Protein AF-0000000076983310 (afdb_homodimer)

pLDDT: mean 94.36, std 7.85, range [44.78, 98.94]

InterPro domains:
  IPR011697 Peptidase C26 [PF07722] (15-214)
  IPR015527 Peptidase C26, gamma-glutamyl hydrolase [PS51275] (1-288)
  IPR015527 Peptidase C26, gamma-glutamyl hydrolase [PTHR11315] (16-287)
  IPR029062 Class I glutamine amidotransferase-like [G3DSA:3.40.50.880] (5-288)
  IPR029062 Class I glutamine amidotransferase-like [SSF52317] (19-285)

Foldseek 3Di:
DWDADDPLVCVVPVQFGTWDFCLVCVLQVLLPDFDFDDDWPDDLVSLVQVLLAFLEEEAEDDDDDLPDCPDRSNVSVLSSVVVQVVCVVVVFAYAYEYEAVGLQSVLCVLLVNDRLKDFADQALAFDQWAFDPCLCVDLLNVPPPDPVLNVCSRPPRLFHAHHTIFAAPVSCVVSVVVQFKAQTTWDAGPVGGIGRAWIATDRHNYIYGNTDLSCQPFFDQPVRPHNHPDPSSVVSSNSNSNSRSVSSVSHDRRNPDPVLVVLRTCVVFDKDQDDSVRDRGRIMTGDHPPDDSD/DWDADDPLVCVVPVQFGTWDFCLVCVLQVLLPDFDFDDDWPDDLVSLVQVLLAFLEEEAEDDDDDLPDCPDRSNVSVLSSVVVQVVCVVVVFAYAYEYEAVGLQSVLCVLLVNDRLKDFADQALAFDQWAFDPCLCVDLLNVPPPDPVLVVCSRPPRLFHAHHTIFAAPVSCVVSVVVQFKAQTTWDAGPVGGIGRAWIATDRHNYIYGNTDLSCQPFFDQDVRPHRHPDPSSVVSSNSNSNSRSVSSVSHDRRNPDPVLVVLRTCVVFDKDADDSVRDRGRIMTGDHPPDDSD

Structure (mmCIF, N/CA/C/O backbone):
data_AF-0000000076983310-model_v1
#
loop_
_entity.id
_entity.type
_entity.pdbx_description
1 polymer 'folate gamma-glutamyl hydrolase'
#
loop_
_atom_site.group_PDB
_atom_site.id
_atom_site.type_symbol
_atom_site.label_atom_id
_atom_site.label_alt_id
_atom_site.label_comp_id
_atom_site.label_asym_id
_atom_site.label_entity_id
_atom_site.label_seq_id
_atom_site.pdbx_PDB_ins_code
_atom_site.Cartn_x
_atom_site.Cartn_y
_atom_site.Cartn_z
_atom_site.occupancy
_atom_site.B_iso_or_equiv
_atom_site.auth_seq_id
_atom_site.auth_comp_id
_atom_site.auth_asym_id
_atom_site.auth_atom_id
_atom_site.pdbx_PDB_model_num
ATOM 1 N N . MET A 1 1 ? -5.684 16.141 0.654 1 96.88 1 MET A N 1
ATOM 2 C CA . MET A 1 1 ? -5.879 17.469 0.082 1 96.88 1 MET A CA 1
ATOM 3 C C . MET A 1 1 ? -4.719 17.844 -0.839 1 96.88 1 MET A C 1
ATOM 5 O O . MET A 1 1 ? -3.564 17.516 -0.551 1 96.88 1 MET A O 1
ATOM 9 N N . SER A 1 2 ? -5 18.578 -1.937 1 95.81 2 SER A N 1
ATOM 10 C CA . SER A 1 2 ? -3.934 19.016 -2.832 1 95.81 2 SER A CA 1
ATOM 11 C C . SER A 1 2 ? -3.236 20.25 -2.289 1 95.81 2 SER A C 1
ATOM 13 O O . SER A 1 2 ? -3.746 20.922 -1.382 1 95.81 2 SER A O 1
ATOM 15 N N . VAL A 1 3 ? -2.066 20.5 -2.777 1 94.81 3 VAL A N 1
ATOM 16 C CA . VAL A 1 3 ? -1.241 21.656 -2.449 1 94.81 3 VAL A CA 1
ATOM 17 C C . VAL A 1 3 ? -0.845 22.391 -3.73 1 94.81 3 VAL A C 1
ATOM 19 O O . VAL A 1 3 ? -0.783 21.781 -4.805 1 94.81 3 VAL A O 1
ATOM 22 N N . GLU A 1 4 ? -0.592 23.641 -3.592 1 93.94 4 GLU A N 1
ATOM 23 C CA . GLU A 1 4 ? -0.168 24.406 -4.762 1 93.94 4 GLU A CA 1
ATOM 24 C C . GLU A 1 4 ? 1.089 23.812 -5.387 1 93.94 4 GLU A C 1
ATOM 26 O O . GLU A 1 4 ? 2.01 23.406 -4.672 1 93.94 4 GLU A O 1
ATOM 31 N N . ALA A 1 5 ? 1.072 23.75 -6.738 1 91.06 5 ALA A N 1
ATOM 32 C CA . ALA A 1 5 ? 2.199 23.156 -7.449 1 91.06 5 ALA A CA 1
ATOM 33 C C . ALA A 1 5 ? 3.443 24.031 -7.34 1 91.06 5 ALA A C 1
ATOM 35 O O . ALA A 1 5 ? 3.373 25.25 -7.523 1 91.06 5 ALA A O 1
ATOM 36 N N . PRO A 1 6 ? 4.531 23.406 -6.969 1 89 6 PRO A N 1
ATOM 37 C CA . PRO A 1 6 ? 5.773 24.172 -6.953 1 89 6 PRO A CA 1
ATOM 38 C C . PRO A 1 6 ? 6.273 24.516 -8.352 1 89 6 PRO A C 1
ATOM 40 O O . PRO A 1 6 ? 5.797 23.953 -9.344 1 89 6 PRO A O 1
ATOM 43 N N . GLU A 1 7 ? 7.254 25.359 -8.391 1 85.31 7 GLU A N 1
ATOM 44 C CA . GLU A 1 7 ? 7.773 25.859 -9.656 1 85.31 7 GLU A CA 1
ATOM 45 C C . GLU A 1 7 ? 8.344 24.734 -10.508 1 85.31 7 GLU A C 1
ATOM 47 O O . GLU A 1 7 ? 8.188 24.719 -11.727 1 85.31 7 GLU A O 1
ATOM 52 N N . GLY A 1 8 ? 9.008 23.812 -9.875 1 83 8 GLY A N 1
ATOM 53 C CA . GLY A 1 8 ? 9.586 22.688 -10.602 1 83 8 GLY A CA 1
ATOM 54 C C . GLY A 1 8 ? 8.562 21.859 -11.352 1 83 8 GLY A C 1
ATOM 55 O O . GLY A 1 8 ? 8.789 21.469 -12.492 1 83 8 GLY A O 1
ATOM 56 N N . LEU A 1 9 ? 7.465 21.609 -10.711 1 87 9 LEU A N 1
ATOM 57 C CA . LEU A 1 9 ? 6.398 20.859 -11.344 1 87 9 LEU A CA 1
ATOM 58 C C . LEU A 1 9 ? 5.738 21.656 -12.453 1 87 9 LEU A C 1
ATOM 60 O O . LEU A 1 9 ? 5.387 21.125 -13.508 1 87 9 LEU A O 1
ATOM 64 N N . LYS A 1 10 ? 5.625 23 -12.273 1 88.88 10 LYS A N 1
ATOM 65 C CA . LYS A 1 10 ? 4.992 23.859 -13.266 1 88.88 10 LYS A CA 1
ATOM 66 C C . LYS A 1 10 ? 5.848 23.984 -14.523 1 88.88 10 LYS A C 1
ATOM 68 O O . LYS A 1 10 ? 5.324 24.188 -15.625 1 88.88 10 LYS A O 1
ATOM 73 N N . LYS A 1 11 ? 7.098 23.891 -14.336 1 87.56 11 LYS A N 1
ATOM 74 C CA . LYS A 1 11 ? 7.996 23.906 -15.492 1 87.56 11 LYS A CA 1
ATOM 75 C C . LYS A 1 11 ? 7.762 22.688 -16.375 1 87.56 11 LYS A C 1
ATOM 77 O O . LYS A 1 11 ? 7.867 22.781 -17.609 1 87.56 11 LYS A O 1
ATOM 82 N N . GLN A 1 12 ? 7.445 21.531 -15.742 1 85.12 12 GLN A N 1
ATOM 83 C CA . GLN A 1 12 ? 7.23 20.297 -16.484 1 85.12 12 GLN A CA 1
ATOM 84 C C . GLN A 1 12 ? 5.781 20.172 -16.953 1 85.12 12 GLN A C 1
ATOM 86 O O . GLN A 1 12 ? 5.52 19.656 -18.031 1 85.12 12 GLN A O 1
ATOM 91 N N . PHE A 1 13 ? 4.91 20.625 -16.062 1 89.25 13 PHE A N 1
ATOM 92 C CA . PHE A 1 13 ? 3.48 20.562 -16.328 1 89.25 13 PHE A CA 1
ATOM 93 C C . PHE A 1 13 ? 2.842 21.938 -16.203 1 89.25 13 PHE A C 1
ATOM 95 O O . PHE A 1 13 ? 2.223 22.25 -15.18 1 89.25 13 PHE A O 1
ATOM 102 N N . ARG A 1 14 ? 2.705 22.781 -17.234 1 88.25 14 ARG A N 1
ATOM 103 C CA . ARG A 1 14 ? 2.348 24.188 -17.219 1 88.25 14 ARG A CA 1
ATOM 104 C C . ARG A 1 14 ? 0.894 24.391 -16.797 1 88.25 14 ARG A C 1
ATOM 106 O O . ARG A 1 14 ? 0.54 25.422 -16.219 1 88.25 14 ARG A O 1
ATOM 113 N N . TRP A 1 15 ? 0.161 23.359 -16.969 1 88.81 15 TRP A N 1
ATOM 114 C CA . TRP A 1 15 ? -1.271 23.484 -16.719 1 88.81 15 TRP A CA 1
ATOM 115 C C . TRP A 1 15 ? -1.605 23.188 -15.266 1 88.81 15 TRP A C 1
ATOM 117 O O . TRP A 1 15 ? -2.715 23.469 -14.805 1 88.81 15 TRP A O 1
ATOM 127 N N . ALA A 1 16 ? -0.653 22.609 -14.578 1 90.56 16 ALA A N 1
ATOM 128 C CA . ALA A 1 16 ? -0.931 22.125 -13.234 1 90.56 16 ALA A CA 1
ATOM 129 C C . ALA A 1 16 ? -0.987 23.266 -12.234 1 90.56 16 ALA A C 1
ATOM 131 O O . ALA A 1 16 ? -0.067 24.094 -12.164 1 90.56 16 ALA A O 1
ATOM 132 N N . GLU A 1 17 ? -1.983 23.359 -11.453 1 93.25 17 GLU A N 1
ATOM 133 C CA . GLU A 1 17 ? -2.119 24.391 -10.422 1 93.25 17 GLU A CA 1
ATOM 134 C C . GLU A 1 17 ? -1.864 23.812 -9.031 1 93.25 17 GLU A C 1
ATOM 136 O O . GLU A 1 17 ? -1.309 24.5 -8.164 1 93.25 17 GLU A O 1
ATOM 141 N N . SER A 1 18 ? -2.316 22.641 -8.82 1 95.44 18 SER A N 1
ATOM 142 C CA . SER A 1 18 ? -2.066 21.938 -7.566 1 95.44 18 SER A CA 1
ATOM 143 C C . SER A 1 18 ? -1.732 20.469 -7.809 1 95.44 18 SER A C 1
ATOM 145 O O . SER A 1 18 ? -1.785 20 -8.945 1 95.44 18 SER A O 1
ATOM 147 N N . TYR A 1 19 ? -1.227 19.812 -6.777 1 95.38 19 TYR A N 1
ATOM 148 C CA . TYR A 1 19 ? -0.774 18.438 -6.949 1 95.38 19 TYR A CA 1
ATOM 149 C C . TYR A 1 19 ? -0.896 17.656 -5.645 1 95.38 19 TYR A C 1
ATOM 151 O O . TYR A 1 19 ? -1.061 18.25 -4.574 1 95.38 19 TYR A O 1
ATOM 159 N N . ILE A 1 20 ? -0.943 16.375 -5.773 1 96.69 20 ILE A N 1
ATOM 160 C CA . ILE A 1 20 ? -0.796 15.43 -4.672 1 96.69 20 ILE A CA 1
ATOM 161 C C . ILE A 1 20 ? 0.242 14.375 -5.039 1 96.69 20 ILE A C 1
ATOM 163 O O . ILE A 1 20 ? 0.089 13.664 -6.039 1 96.69 20 ILE A O 1
ATOM 167 N N . PRO A 1 21 ? 1.375 14.297 -4.25 1 95.31 21 PRO A N 1
ATOM 168 C CA . PRO A 1 21 ? 2.25 13.148 -4.488 1 95.31 21 PRO A CA 1
ATOM 169 C C . PRO A 1 21 ? 1.521 11.812 -4.348 1 95.31 21 PRO A C 1
ATOM 171 O O . PRO A 1 21 ? 0.728 11.633 -3.418 1 95.31 21 PRO A O 1
ATOM 174 N N . SER A 1 22 ? 1.795 10.852 -5.281 1 95.88 22 SER A N 1
ATOM 175 C CA . SER A 1 22 ? 1.112 9.562 -5.281 1 95.88 22 SER A CA 1
ATOM 176 C C . SER A 1 22 ? 1.394 8.789 -3.994 1 95.88 22 SER A C 1
ATOM 178 O O . SER A 1 22 ? 0.604 7.93 -3.596 1 95.88 22 SER A O 1
ATOM 180 N N . SER A 1 23 ? 2.508 9.062 -3.334 1 97.12 23 SER A N 1
ATOM 181 C CA . SER A 1 23 ? 2.875 8.375 -2.105 1 97.12 23 SER A CA 1
ATOM 182 C C . SER A 1 23 ? 1.812 8.555 -1.026 1 97.12 23 SER A C 1
ATOM 184 O O . SER A 1 23 ? 1.56 7.645 -0.236 1 97.12 23 SER A O 1
ATOM 186 N N . TYR A 1 24 ? 1.128 9.734 -1 1 98.5 24 TYR A N 1
ATOM 187 C CA . TYR A 1 24 ? 0.081 9.961 -0.009 1 98.5 24 TYR A CA 1
ATOM 188 C C . TYR A 1 24 ? -1.146 9.109 -0.309 1 98.5 24 TYR A C 1
ATOM 190 O O . TYR A 1 24 ? -1.809 8.617 0.608 1 98.5 24 TYR A O 1
ATOM 198 N N . ILE A 1 25 ? -1.461 9 -1.621 1 98.25 25 ILE A N 1
ATOM 199 C CA . ILE A 1 25 ? -2.584 8.164 -2.027 1 98.25 25 ILE A CA 1
ATOM 200 C C . ILE A 1 25 ? -2.311 6.711 -1.647 1 98.25 25 ILE A C 1
ATOM 202 O O . ILE A 1 25 ? -3.141 6.062 -1.005 1 98.25 25 ILE A O 1
ATOM 206 N N . LYS A 1 26 ? -1.151 6.238 -2.012 1 98.19 26 LYS A N 1
ATOM 207 C CA . LYS A 1 26 ? -0.769 4.852 -1.767 1 98.19 26 LYS A CA 1
ATOM 208 C C . LYS A 1 26 ? -0.662 4.566 -0.271 1 98.19 26 LYS A C 1
ATOM 210 O O . LYS A 1 26 ? -0.961 3.457 0.179 1 98.19 26 LYS A O 1
ATOM 215 N N . PHE A 1 27 ? -0.245 5.574 0.515 1 98.81 27 PHE A N 1
ATOM 216 C CA . PHE A 1 27 ? -0.163 5.488 1.968 1 98.81 27 PHE A CA 1
ATOM 217 C C . PHE A 1 27 ? -1.527 5.172 2.568 1 98.81 27 PHE A C 1
ATOM 219 O O . PHE A 1 27 ? -1.648 4.277 3.41 1 98.81 27 PHE A O 1
ATOM 226 N N . LEU A 1 28 ? -2.521 5.801 2.09 1 98.88 28 LEU A N 1
ATOM 227 C CA . LEU A 1 28 ? -3.873 5.578 2.59 1 98.88 28 LEU A CA 1
ATOM 228 C C . LEU A 1 28 ? -4.445 4.273 2.051 1 98.88 28 LEU A C 1
ATOM 230 O O . LEU A 1 28 ? -5.066 3.508 2.793 1 98.88 28 LEU A O 1
ATOM 234 N N . GLU A 1 29 ? -4.152 3.955 0.8 1 98.56 29 GLU A N 1
ATOM 235 C CA . GLU A 1 29 ? -4.711 2.762 0.17 1 98.56 29 GLU A CA 1
ATOM 236 C C . GLU A 1 29 ? -4.141 1.491 0.794 1 98.56 29 GLU A C 1
ATOM 238 O O . GLU A 1 29 ? -4.844 0.487 0.921 1 98.56 29 GLU A O 1
ATOM 243 N N . MET A 1 30 ? -2.898 1.563 1.18 1 98.75 30 MET A N 1
ATOM 244 C CA . MET A 1 30 ? -2.291 0.35 1.718 1 98.75 30 MET A CA 1
ATOM 245 C C . MET A 1 30 ? -2.951 -0.054 3.031 1 98.75 30 MET A C 1
ATOM 247 O O . MET A 1 30 ? -2.818 -1.196 3.473 1 98.75 30 MET A O 1
ATOM 251 N N . ALA A 1 31 ? -3.639 0.918 3.621 1 98.75 31 ALA A N 1
ATOM 252 C CA . ALA A 1 31 ? -4.344 0.647 4.871 1 98.75 31 ALA A CA 1
ATOM 253 C C . ALA A 1 31 ? -5.828 0.397 4.625 1 98.75 31 ALA A C 1
ATOM 255 O O . ALA A 1 31 ? -6.621 0.336 5.566 1 98.75 31 ALA A O 1
ATOM 256 N N . GLY A 1 32 ? -6.242 0.277 3.381 1 98.12 32 GLY A N 1
ATOM 257 C CA . GLY A 1 32 ? -7.586 -0.162 3.039 1 98.12 32 GLY A CA 1
ATOM 258 C C . GLY A 1 32 ? -8.547 0.988 2.811 1 98.12 32 GLY A C 1
ATOM 259 O O . GLY A 1 32 ? -9.766 0.805 2.861 1 98.12 32 GLY A O 1
ATOM 260 N N . ALA A 1 33 ? -8.039 2.184 2.607 1 98.31 33 ALA A N 1
ATOM 261 C CA . ALA A 1 33 ? -8.898 3.326 2.326 1 98.31 33 ALA A CA 1
ATOM 262 C C . ALA A 1 33 ? -9.07 3.527 0.824 1 98.31 33 ALA A C 1
ATOM 264 O O . ALA A 1 33 ? -8.211 3.139 0.036 1 98.31 33 ALA A O 1
ATOM 265 N N . ARG A 1 34 ? -10.195 4.023 0.435 1 96.38 34 ARG A N 1
ATOM 266 C CA . ARG A 1 34 ? -10.352 4.668 -0.866 1 96.38 34 ARG A CA 1
ATOM 267 C C . ARG A 1 34 ? -10.133 6.172 -0.763 1 96.38 34 ARG A C 1
ATOM 269 O O . ARG A 1 34 ? -10.477 6.785 0.25 1 96.38 34 ARG A O 1
ATOM 276 N N . VAL A 1 35 ? -9.555 6.777 -1.779 1 97.75 35 VAL A N 1
ATOM 277 C CA . VAL A 1 35 ? -9.062 8.141 -1.608 1 97.75 35 VAL A CA 1
ATOM 278 C C . VAL A 1 35 ? -9.812 9.086 -2.539 1 97.75 35 VAL A C 1
ATOM 280 O O . VAL A 1 35 ? -9.984 8.797 -3.727 1 97.75 35 VAL A O 1
ATOM 283 N N . VAL A 1 36 ? -10.281 10.164 -2.029 1 97.5 36 VAL A N 1
ATOM 284 C CA . VAL A 1 36 ? -10.867 11.281 -2.764 1 97.5 36 VAL A CA 1
ATOM 285 C C . VAL A 1 36 ? -9.938 12.492 -2.686 1 97.5 36 VAL A C 1
ATOM 287 O O . VAL A 1 36 ? -9.609 12.961 -1.595 1 97.5 36 VAL A O 1
ATOM 290 N N . PRO A 1 37 ? -9.461 13.008 -3.842 1 97.25 37 PRO A N 1
ATOM 291 C CA . PRO A 1 37 ? -8.688 14.25 -3.771 1 97.25 37 PRO A CA 1
ATOM 292 C C . PRO A 1 37 ? -9.547 15.453 -3.369 1 97.25 37 PRO A C 1
ATOM 294 O O . PRO A 1 37 ? -10.625 15.656 -3.922 1 97.25 37 PRO A O 1
ATOM 297 N N . VAL A 1 38 ? -9.125 16.141 -2.404 1 97.38 38 VAL A N 1
ATOM 298 C CA . VAL A 1 38 ? -9.734 17.422 -2.045 1 97.38 38 VAL A CA 1
ATOM 299 C C . VAL A 1 38 ? -8.961 18.562 -2.701 1 97.38 38 VAL A C 1
ATOM 301 O O . VAL A 1 38 ? -7.816 18.844 -2.326 1 97.38 38 VAL A O 1
ATOM 304 N N . LEU A 1 39 ? -9.586 19.234 -3.602 1 96.25 39 LEU A N 1
ATOM 305 C CA . LEU A 1 39 ? -8.914 20.281 -4.371 1 96.25 39 LEU A CA 1
ATOM 306 C C . LEU A 1 39 ? -8.938 21.609 -3.629 1 96.25 39 LEU A C 1
ATOM 308 O O . LEU A 1 39 ? -9.836 21.859 -2.816 1 96.25 39 LEU A O 1
ATOM 312 N N . ILE A 1 40 ? -7.984 22.406 -3.912 1 95.75 40 ILE A N 1
ATOM 313 C CA . ILE A 1 40 ? -7.922 23.719 -3.283 1 95.75 40 ILE A CA 1
ATOM 314 C C . ILE A 1 40 ? -8.508 24.766 -4.223 1 95.75 40 ILE A C 1
ATOM 316 O O . ILE A 1 40 ? -8.789 24.484 -5.387 1 95.75 40 ILE A O 1
ATOM 320 N N . ASN A 1 41 ? -8.711 25.938 -3.701 1 93.81 41 ASN A N 1
ATOM 321 C CA . ASN A 1 41 ? -9.258 27.062 -4.465 1 93.81 41 ASN A CA 1
ATOM 322 C C . ASN A 1 41 ? -10.672 26.766 -4.953 1 93.81 41 ASN A C 1
ATOM 324 O O . ASN A 1 41 ? -10.961 26.906 -6.141 1 93.81 41 ASN A O 1
ATOM 328 N N . ARG A 1 42 ? -11.469 26.25 -4.059 1 94.94 42 ARG A N 1
ATOM 329 C CA . ARG A 1 42 ? -12.875 26 -4.34 1 94.94 42 ARG A CA 1
ATOM 330 C C . ARG A 1 42 ? -13.781 26.781 -3.402 1 94.94 42 ARG A C 1
ATOM 332 O O . ARG A 1 42 ? -13.312 27.328 -2.396 1 94.94 42 ARG A O 1
ATOM 339 N N . ALA A 1 43 ? -15.078 26.875 -3.83 1 94.06 43 ALA A N 1
ATOM 340 C CA . ALA A 1 43 ? -16.062 27.547 -2.986 1 94.06 43 ALA A CA 1
ATOM 341 C C . ALA A 1 43 ? -16.375 26.719 -1.74 1 94.06 43 ALA A C 1
ATOM 343 O O . ALA A 1 43 ? -16.156 25.5 -1.721 1 94.06 43 ALA A O 1
ATOM 344 N N . GLU A 1 44 ? -16.906 27.359 -0.75 1 95.56 44 GLU A N 1
ATOM 345 C CA . GLU A 1 44 ? -17.188 26.734 0.537 1 95.56 44 GLU A CA 1
ATOM 346 C C . GLU A 1 44 ? -18.156 25.578 0.381 1 95.56 44 GLU A C 1
ATOM 348 O O . GLU A 1 44 ? -18.078 24.578 1.109 1 95.56 44 GLU A O 1
ATOM 353 N N . ASP A 1 45 ? -19.047 25.625 -0.56 1 96.31 45 ASP A N 1
ATOM 354 C CA . ASP A 1 45 ? -20.031 24.562 -0.77 1 96.31 45 ASP A CA 1
ATOM 355 C C . ASP A 1 45 ? -19.344 23.266 -1.197 1 96.31 45 ASP A C 1
ATOM 357 O O . ASP A 1 45 ? -19.797 22.172 -0.865 1 96.31 45 ASP A O 1
ATOM 361 N N . TYR A 1 46 ? -18.297 23.422 -1.906 1 95.56 46 TYR A N 1
ATOM 362 C CA . TYR A 1 46 ? -17.5 22.281 -2.312 1 95.56 46 TYR A CA 1
ATOM 363 C C . TYR A 1 46 ? -16.938 21.547 -1.097 1 95.56 46 TYR A C 1
ATOM 365 O O . TYR A 1 46 ? -17.047 20.328 -0.997 1 95.56 46 TYR A O 1
ATOM 373 N N . TYR A 1 47 ? -16.422 22.281 -0.182 1 97.19 47 TYR A N 1
ATOM 374 C CA . TYR A 1 47 ? -15.797 21.688 0.997 1 97.19 47 TYR A CA 1
ATOM 375 C C . TYR A 1 47 ? -16.844 21.094 1.931 1 97.19 47 TYR A C 1
ATOM 377 O O . TYR A 1 47 ? -16.625 20.031 2.523 1 97.19 47 TYR A O 1
ATOM 385 N N . SER A 1 48 ? -17.922 21.797 2.01 1 97.06 48 SER A N 1
ATOM 386 C CA . SER A 1 48 ? -19 21.266 2.826 1 97.06 48 SER A CA 1
ATOM 387 C C . SER A 1 48 ? -19.531 19.938 2.27 1 97.06 48 SER A C 1
ATOM 389 O O . SER A 1 48 ? -19.781 19 3.023 1 97.06 48 SER A O 1
ATOM 391 N N . TYR A 1 49 ? -19.672 19.953 0.998 1 96.44 49 TYR A N 1
ATOM 392 C CA . TYR A 1 49 ? -20.141 18.734 0.332 1 96.44 49 TYR A CA 1
ATOM 393 C C . TYR A 1 49 ? -19.172 17.578 0.568 1 96.44 49 TYR A C 1
ATOM 395 O O . TYR A 1 49 ? -19.594 16.5 0.986 1 96.44 49 TYR A O 1
ATOM 403 N N . LEU A 1 50 ? -17.938 17.797 0.366 1 97 50 LEU A N 1
ATOM 404 C CA . LEU A 1 50 ? -16.953 16.734 0.499 1 97 50 LEU A CA 1
ATOM 405 C C . LEU A 1 50 ? -16.812 16.297 1.952 1 97 50 LEU A C 1
ATOM 407 O O . LEU A 1 50 ? -16.656 15.102 2.232 1 97 50 LEU A O 1
ATOM 411 N N . PHE A 1 51 ? -16.875 17.281 2.834 1 98.06 51 PHE A N 1
ATOM 412 C CA . PHE A 1 51 ? -16.734 16.953 4.25 1 98.06 51 PHE A CA 1
ATOM 413 C C . PHE A 1 51 ? -17.781 15.945 4.684 1 98.06 51 PHE A C 1
ATOM 415 O O . PHE A 1 51 ? -17.5 15.031 5.457 1 98.06 51 PHE A O 1
ATOM 422 N N . ASN A 1 52 ? -18.906 16.094 4.172 1 97.75 52 ASN A N 1
ATOM 423 C CA . ASN A 1 52 ? -20 15.227 4.562 1 97.75 52 ASN A CA 1
ATOM 424 C C . ASN A 1 52 ? -19.875 13.844 3.93 1 97.75 52 ASN A C 1
ATOM 426 O O . ASN A 1 52 ? -20.547 12.898 4.359 1 97.75 52 ASN A O 1
ATOM 430 N N . ALA A 1 53 ? -19.031 13.742 2.992 1 98.19 53 ALA A N 1
ATOM 431 C CA . ALA A 1 53 ? -18.953 12.5 2.229 1 98.19 53 ALA A CA 1
ATOM 432 C C . ALA A 1 53 ? -17.734 11.688 2.631 1 98.19 53 ALA A C 1
ATOM 434 O O . ALA A 1 53 ? -17.719 10.461 2.486 1 98.19 53 ALA A O 1
ATOM 435 N N . ILE A 1 54 ? -16.719 12.305 3.119 1 98.56 54 ILE A N 1
ATOM 436 C CA . ILE A 1 54 ? -15.477 11.602 3.4 1 98.56 54 ILE A CA 1
ATOM 437 C C . ILE A 1 54 ? -15.375 11.312 4.895 1 98.56 54 ILE A C 1
ATOM 439 O O . ILE A 1 54 ? -16.078 11.922 5.703 1 98.56 54 ILE A O 1
ATOM 443 N N . ASN A 1 55 ? -14.5 10.391 5.312 1 98.81 55 ASN A N 1
ATOM 444 C CA . ASN A 1 55 ? -14.461 9.859 6.672 1 98.81 55 ASN A CA 1
ATOM 445 C C . ASN A 1 55 ? -13.281 10.43 7.457 1 98.81 55 ASN A C 1
ATOM 447 O O . ASN A 1 55 ? -13.234 10.32 8.68 1 98.81 55 ASN A O 1
ATOM 451 N N . GLY A 1 56 ? -12.359 11.016 6.832 1 98.88 56 GLY A N 1
ATOM 452 C CA . GLY A 1 56 ? -11.164 11.633 7.395 1 98.88 56 GLY A CA 1
ATOM 453 C C . GLY A 1 56 ? -10.406 12.484 6.391 1 98.88 56 GLY A C 1
ATOM 454 O O . GLY A 1 56 ? -10.75 12.516 5.207 1 98.88 56 GLY A O 1
ATOM 455 N N . LEU A 1 57 ? -9.422 13.258 6.871 1 98.94 57 LEU A N 1
ATOM 456 C CA . LEU A 1 57 ? -8.68 14.188 6.031 1 98.94 57 LEU A CA 1
ATOM 457 C C . LEU A 1 57 ? -7.184 14.062 6.277 1 98.94 57 LEU A C 1
ATOM 459 O O . LEU A 1 57 ? -6.738 14.016 7.426 1 98.94 57 LEU A O 1
ATOM 463 N N . LEU A 1 58 ? -6.426 13.898 5.223 1 98.94 58 LEU A N 1
ATOM 464 C CA . LEU A 1 58 ? -4.973 13.961 5.297 1 98.94 58 LEU A CA 1
ATOM 465 C C . LEU A 1 58 ? -4.449 15.234 4.641 1 98.94 58 LEU A C 1
ATOM 467 O O . LEU A 1 58 ? -4.738 15.5 3.471 1 98.94 58 LEU A O 1
ATOM 471 N N . LEU A 1 59 ? -3.781 16.094 5.414 1 98.81 59 LEU A N 1
ATOM 472 C CA . LEU A 1 59 ? -3.039 17.25 4.934 1 98.81 59 LEU A CA 1
ATOM 473 C C . LEU A 1 59 ? -1.602 16.875 4.59 1 98.81 59 LEU A C 1
ATOM 475 O O . LEU A 1 59 ? -0.802 16.578 5.484 1 98.81 59 LEU A O 1
ATOM 479 N N . PRO A 1 60 ? -1.246 16.906 3.33 1 98.06 60 PRO A N 1
ATOM 480 C CA . PRO A 1 60 ? 0.085 16.453 2.918 1 98.06 60 PRO A CA 1
ATOM 481 C C . PRO A 1 60 ? 1.168 17.5 3.178 1 98.06 60 PRO A C 1
ATOM 483 O O . PRO A 1 60 ? 0.864 18.609 3.594 1 98.06 60 PRO A O 1
ATOM 486 N N . GLY A 1 61 ? 2.42 17.016 3.008 1 96 61 GLY A N 1
ATOM 487 C CA . GLY A 1 61 ? 3.518 17.969 2.922 1 96 61 GLY A CA 1
ATOM 488 C C . GLY A 1 61 ? 3.512 18.781 1.637 1 96 61 GLY A C 1
ATOM 489 O O . GLY A 1 61 ? 2.695 18.531 0.747 1 96 61 GLY A O 1
ATOM 490 N N . GLY A 1 62 ? 4.402 19.719 1.568 1 92.38 62 GLY A N 1
ATOM 491 C CA . GLY A 1 62 ? 4.516 20.609 0.421 1 92.38 62 GLY A CA 1
ATOM 492 C C . GLY A 1 62 ? 5.375 21.828 0.692 1 92.38 62 GLY A C 1
ATOM 493 O O . GLY A 1 62 ? 5.973 21.953 1.765 1 92.38 62 GLY A O 1
ATOM 494 N N . GLY A 1 63 ? 5.48 22.656 -0.36 1 89.44 63 GLY A N 1
ATOM 495 C CA . GLY A 1 63 ? 6.402 23.781 -0.266 1 89.44 63 GLY A CA 1
ATOM 496 C C . GLY A 1 63 ? 5.707 25.125 -0.299 1 89.44 63 GLY A C 1
ATOM 497 O O . GLY A 1 63 ? 6.277 26.109 -0.77 1 89.44 63 GLY A O 1
ATOM 498 N N . VAL A 1 64 ? 4.527 25.172 0.194 1 92 64 VAL A N 1
ATOM 499 C CA . VAL A 1 64 ? 3.832 26.469 0.176 1 92 64 VAL A CA 1
ATOM 500 C C . VAL A 1 64 ? 4.051 27.188 1.501 1 92 64 VAL A C 1
ATOM 502 O O . VAL A 1 64 ? 4.242 26.547 2.541 1 92 64 VAL A O 1
ATOM 505 N N . SER A 1 65 ? 4.023 28.5 1.386 1 92.56 65 SER A N 1
ATOM 506 C CA . SER A 1 65 ? 4.18 29.312 2.588 1 92.56 65 SER A CA 1
ATOM 507 C C . SER A 1 65 ? 2.891 29.344 3.404 1 92.56 65 SER A C 1
ATOM 509 O O . SER A 1 65 ? 1.799 29.469 2.846 1 92.56 65 SER A O 1
ATOM 511 N N . LEU A 1 66 ? 3.037 29.219 4.699 1 95.5 66 LEU A N 1
ATOM 512 C CA . LEU A 1 66 ? 1.882 29.266 5.59 1 95.5 66 LEU A CA 1
ATOM 513 C C . LEU A 1 66 ? 1.773 30.625 6.262 1 95.5 66 LEU A C 1
ATOM 515 O O . LEU A 1 66 ? 1.085 30.766 7.277 1 95.5 66 LEU A O 1
ATOM 519 N N . GLN A 1 67 ? 2.436 31.578 5.684 1 91.38 67 GLN A N 1
ATOM 520 C CA . GLN A 1 67 ? 2.408 32.938 6.23 1 91.38 67 GLN A CA 1
ATOM 521 C C . GLN A 1 67 ? 1.172 33.688 5.762 1 91.38 67 GLN A C 1
ATOM 523 O O . GLN A 1 67 ? 0.691 34.594 6.449 1 91.38 67 GLN A O 1
ATOM 528 N N . ASP A 1 68 ? 0.698 33.344 4.621 1 91.31 68 ASP A N 1
ATOM 529 C CA . ASP A 1 68 ? -0.446 34.031 4.039 1 91.31 68 ASP A CA 1
ATOM 530 C C . ASP A 1 68 ? -1.733 33.25 4.246 1 91.31 68 ASP A C 1
ATOM 532 O O . ASP A 1 68 ? -2.014 32.281 3.51 1 91.31 68 ASP A O 1
ATOM 536 N N . PRO A 1 69 ? -2.592 33.688 5.141 1 92.19 69 PRO A N 1
ATOM 537 C CA . PRO A 1 69 ? -3.842 32.969 5.395 1 92.19 69 PRO A CA 1
ATOM 538 C C . PRO A 1 69 ? -4.797 33 4.203 1 92.19 69 PRO A C 1
ATOM 540 O O . PRO A 1 69 ? -5.82 32.312 4.207 1 92.19 69 PRO A O 1
ATOM 543 N N . ASN A 1 70 ? -4.375 33.719 3.148 1 90.12 70 ASN A N 1
ATOM 544 C CA . ASN A 1 70 ? -5.242 33.812 1.978 1 90.12 70 ASN A CA 1
ATOM 545 C C . ASN A 1 70 ? -4.809 32.844 0.875 1 90.12 70 ASN A C 1
ATOM 547 O O . ASN A 1 70 ? -5.461 32.75 -0.167 1 90.12 70 ASN A O 1
ATOM 551 N N . SER A 1 71 ? -3.75 32.125 1.167 1 92.94 71 SER A N 1
ATOM 552 C CA . SER A 1 71 ? -3.363 31.109 0.186 1 92.94 71 SER A CA 1
ATOM 553 C C . SER A 1 71 ? -4.441 30.047 0.037 1 92.94 71 SER A C 1
ATOM 555 O O . SER A 1 71 ? -5.246 29.844 0.948 1 92.94 71 SER A O 1
ATOM 557 N N . TRP A 1 72 ? -4.492 29.438 -1.129 1 94.25 72 TRP A N 1
ATOM 558 C CA . TRP A 1 72 ? -5.512 28.438 -1.42 1 94.25 72 TRP A CA 1
ATOM 559 C C . TRP A 1 72 ? -5.434 27.266 -0.43 1 94.25 72 TRP A C 1
ATOM 561 O O . TRP A 1 72 ? -6.457 26.812 0.079 1 94.25 72 TRP A O 1
ATOM 571 N N . TYR A 1 73 ? -4.238 26.781 -0.163 1 96.25 73 TYR A N 1
ATOM 572 C CA . TYR A 1 73 ? -4.035 25.672 0.754 1 96.25 73 TYR A CA 1
ATOM 573 C C . TYR A 1 73 ? -4.508 26.016 2.158 1 96.25 73 TYR A C 1
ATOM 575 O O . TYR A 1 73 ? -5.25 25.25 2.783 1 96.25 73 TYR A O 1
ATOM 583 N N . TYR A 1 74 ? -4.141 27.219 2.67 1 96.94 74 TYR A N 1
ATOM 584 C CA . TYR A 1 74 ? -4.488 27.688 4.008 1 96.94 74 TYR A CA 1
ATOM 585 C C . TYR A 1 74 ? -5.996 27.797 4.172 1 96.94 74 TYR A C 1
ATOM 587 O O . TYR A 1 74 ? -6.566 27.312 5.148 1 96.94 74 TYR A O 1
ATOM 595 N N . LYS A 1 75 ? -6.648 28.391 3.207 1 96.31 75 LYS A N 1
ATOM 596 C CA . LYS A 1 75 ? -8.094 28.594 3.27 1 96.31 75 LYS A CA 1
ATOM 597 C C . LYS A 1 75 ? -8.844 27.281 3.252 1 96.31 75 LYS A C 1
ATOM 599 O O . LYS A 1 75 ? -9.797 27.078 4.02 1 96.31 75 LYS A O 1
ATOM 604 N N . SER A 1 76 ? -8.461 26.422 2.355 1 96.94 76 SER A N 1
ATOM 605 C CA . SER A 1 76 ? -9.125 25.141 2.229 1 96.94 76 SER A CA 1
ATOM 606 C C . SER A 1 76 ? -8.953 24.297 3.49 1 96.94 76 SER A C 1
ATOM 608 O O . SER A 1 76 ? -9.914 23.703 3.988 1 96.94 76 SER A O 1
ATOM 610 N N . ALA A 1 77 ? -7.738 24.266 4 1 98.25 77 ALA A N 1
ATOM 611 C CA . ALA A 1 77 ? -7.453 23.516 5.219 1 98.25 77 ALA A CA 1
ATOM 612 C C . ALA A 1 77 ? -8.242 24.062 6.402 1 98.25 77 ALA A C 1
ATOM 614 O O . ALA A 1 77 ? -8.75 23.297 7.227 1 98.25 77 ALA A O 1
ATOM 615 N N . THR A 1 78 ? -8.305 25.406 6.492 1 98.12 78 THR A N 1
ATOM 616 C CA . THR A 1 78 ? -9.039 26.047 7.578 1 98.12 78 THR A CA 1
ATOM 617 C C . THR A 1 78 ? -10.516 25.672 7.535 1 98.12 78 THR A C 1
ATOM 619 O O . THR A 1 78 ? -11.109 25.359 8.57 1 98.12 78 THR A O 1
ATOM 622 N N . SER A 1 79 ? -11.094 25.703 6.344 1 98 79 SER A N 1
ATOM 623 C CA . SER A 1 79 ? -12.5 25.359 6.18 1 98 79 SER A CA 1
ATOM 624 C C . SER A 1 79 ? -12.781 23.953 6.656 1 98 79 SER A C 1
ATOM 626 O O . SER A 1 79 ? -13.711 23.719 7.434 1 98 79 SER A O 1
ATOM 628 N N . LEU A 1 80 ? -11.992 23.016 6.25 1 98.62 80 LEU A N 1
ATOM 629 C CA . LEU A 1 80 ? -12.211 21.609 6.586 1 98.62 80 LEU A CA 1
ATOM 630 C C . LEU A 1 80 ? -11.898 21.344 8.055 1 98.62 80 LEU A C 1
ATOM 632 O O . LEU A 1 80 ? -12.578 20.547 8.703 1 98.62 80 LEU A O 1
ATOM 636 N N . PHE A 1 81 ? -10.898 22.016 8.594 1 98.75 81 PHE A N 1
ATOM 637 C CA . PHE A 1 81 ? -10.57 21.922 10.008 1 98.75 81 PHE A CA 1
ATOM 638 C C . PHE A 1 81 ? -11.742 22.359 10.875 1 98.75 81 PHE A C 1
ATOM 640 O O . PHE A 1 81 ? -12.109 21.688 11.836 1 98.75 81 PHE A O 1
ATOM 647 N N . LYS A 1 82 ? -12.297 23.5 10.531 1 98.62 82 LYS A N 1
ATOM 648 C CA . LYS A 1 82 ? -13.438 24.016 11.281 1 98.62 82 LYS A CA 1
ATOM 649 C C . LYS A 1 82 ? -14.609 23.047 11.242 1 98.62 82 LYS A C 1
ATOM 651 O O . LYS A 1 82 ? -15.289 22.844 12.25 1 98.62 82 LYS A O 1
ATOM 656 N N . SER A 1 83 ? -14.852 22.484 10.086 1 98.81 83 SER A N 1
ATOM 657 C CA . SER A 1 83 ? -15.898 21.484 9.961 1 98.81 83 SER A CA 1
ATOM 658 C C . SER A 1 83 ? -15.617 20.266 10.836 1 98.81 83 SER A C 1
ATOM 660 O O . SER A 1 83 ? -16.531 19.734 11.469 1 98.81 83 SER A O 1
ATOM 662 N N . ALA A 1 84 ? -14.383 19.812 10.891 1 98.88 84 ALA A N 1
ATOM 663 C CA . ALA A 1 84 ? -14 18.656 11.688 1 98.88 84 ALA A CA 1
ATOM 664 C C . ALA A 1 84 ? -14.164 18.938 13.18 1 98.88 84 ALA A C 1
ATOM 666 O O . ALA A 1 84 ? -14.641 18.078 13.922 1 98.88 84 ALA A O 1
ATOM 667 N N . VAL A 1 85 ? -13.742 20.125 13.594 1 98.81 85 VAL A N 1
ATOM 668 C CA . VAL A 1 85 ? -13.906 20.516 14.992 1 98.81 85 VAL A CA 1
ATOM 669 C C . VAL A 1 85 ? -15.383 20.484 15.375 1 98.81 85 VAL A C 1
ATOM 671 O O . VAL A 1 85 ? -15.758 19.875 16.375 1 98.81 85 VAL A O 1
ATOM 674 N N . LYS A 1 86 ? -16.172 21.125 14.531 1 98.75 86 LYS A N 1
ATOM 675 C CA . LYS A 1 86 ? -17.609 21.172 14.781 1 98.75 86 LYS A CA 1
ATOM 676 C C . LYS A 1 86 ? -18.203 19.766 14.836 1 98.75 86 LYS A C 1
ATOM 678 O O . LYS A 1 86 ? -19.016 19.453 15.711 1 98.75 86 LYS A O 1
ATOM 683 N N . ALA A 1 87 ? -17.844 18.922 13.922 1 98.81 87 ALA A N 1
ATOM 684 C CA . ALA A 1 87 ? -18.344 17.547 13.875 1 98.81 87 ALA A CA 1
ATOM 685 C C . ALA A 1 87 ? -17.969 16.797 15.156 1 98.81 87 ALA A C 1
ATOM 687 O O . ALA A 1 87 ? -18.828 16.172 15.781 1 98.81 87 ALA A O 1
ATOM 688 N N . ASN A 1 88 ? -16.75 16.844 15.555 1 98.81 88 ASN A N 1
ATOM 689 C CA . ASN A 1 88 ? -16.281 16.141 16.75 1 98.81 88 ASN A CA 1
ATOM 690 C C . ASN A 1 88 ? -16.969 16.672 18 1 98.81 88 ASN A C 1
ATOM 692 O O . ASN A 1 88 ? -17.297 15.891 18.906 1 98.81 88 ASN A O 1
ATOM 696 N N . ASP A 1 89 ? -17.125 17.969 18.078 1 98.62 89 ASP A N 1
ATOM 697 C CA . ASP A 1 89 ? -17.828 18.562 19.219 1 98.62 89 ASP A CA 1
ATOM 698 C C . ASP A 1 89 ? -19.266 18.078 19.297 1 98.62 89 ASP A C 1
ATOM 700 O O . ASP A 1 89 ? -19.906 18.156 20.344 1 98.62 89 ASP A O 1
ATOM 704 N N . ASN A 1 90 ? -19.781 17.578 18.188 1 98.38 90 ASN A N 1
ATOM 705 C CA . ASN A 1 90 ? -21.141 17.062 18.125 1 98.38 90 ASN A CA 1
ATOM 706 C C . ASN A 1 90 ? -21.172 15.539 18.031 1 98.38 90 ASN A C 1
ATOM 708 O O . ASN A 1 90 ? -22.078 14.969 17.422 1 98.38 90 ASN A O 1
ATOM 712 N N . SER A 1 91 ? -20.125 14.883 18.406 1 98 91 SER A N 1
ATOM 713 C CA . SER A 1 91 ? -20 13.43 18.547 1 98 91 SER A CA 1
ATOM 714 C C . SER A 1 91 ? -20 12.742 17.188 1 98 91 SER A C 1
ATOM 716 O O . SER A 1 91 ? -20.453 11.609 17.06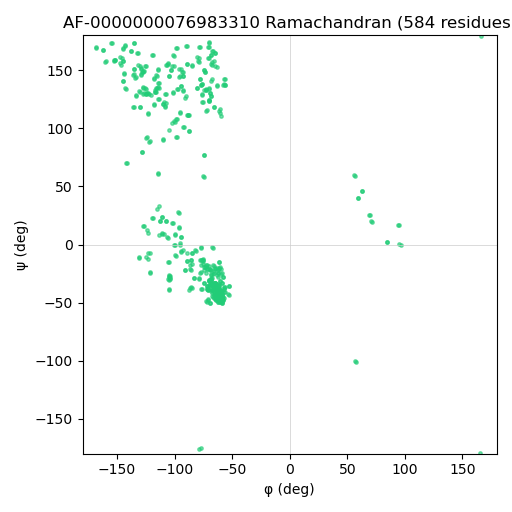2 1 98 91 SER A O 1
ATOM 718 N N . ASP A 1 92 ? -19.703 13.5 16.219 1 98.44 92 ASP A N 1
ATOM 719 C CA . ASP A 1 92 ? -19.406 12.945 14.898 1 98.44 92 ASP A CA 1
ATOM 720 C C . ASP A 1 92 ? -17.891 12.844 14.672 1 98.44 92 ASP A C 1
ATOM 722 O O . ASP A 1 92 ? -17.281 13.789 14.188 1 98.44 92 ASP A O 1
ATOM 726 N N . TYR A 1 93 ? -17.359 11.672 15.016 1 98.75 93 TYR A N 1
ATOM 727 C CA . TYR A 1 93 ? -15.922 11.438 15.062 1 98.75 93 TYR A CA 1
ATOM 728 C C . TYR A 1 93 ? -15.289 11.648 13.695 1 98.75 93 TYR A C 1
ATOM 730 O O . TYR A 1 93 ? -15.625 10.953 12.734 1 98.75 93 TYR A O 1
ATOM 738 N N . PHE A 1 94 ? -14.398 12.609 13.523 1 98.88 94 PHE A N 1
ATOM 739 C CA . PHE A 1 94 ? -13.734 12.906 12.258 1 98.88 94 PHE A CA 1
ATOM 740 C C . PHE A 1 94 ? -12.25 13.156 12.477 1 98.88 94 PHE A C 1
ATOM 742 O O . PHE A 1 94 ? -11.867 14.164 13.07 1 98.88 94 PHE A O 1
ATOM 749 N N . ALA A 1 95 ? -11.422 12.344 11.891 1 98.94 95 ALA A N 1
ATOM 750 C CA . ALA A 1 95 ? -9.984 12.383 12.141 1 98.94 95 ALA A CA 1
ATOM 751 C C . ALA A 1 95 ? -9.266 13.203 11.07 1 98.94 95 ALA A C 1
ATOM 753 O O . ALA A 1 95 ? -9.656 13.195 9.906 1 98.94 95 ALA A O 1
ATOM 754 N N . ILE A 1 96 ? -8.219 13.922 11.477 1 98.94 96 ILE A N 1
ATOM 755 C CA . ILE A 1 96 ? -7.324 14.641 10.578 1 98.94 96 ILE A CA 1
ATOM 756 C C . ILE A 1 96 ? -5.883 14.203 10.828 1 98.94 96 ILE A C 1
ATOM 758 O O . ILE A 1 96 ? -5.465 14.039 11.977 1 98.94 96 ILE A O 1
ATOM 762 N N . TRP A 1 97 ? -5.188 13.945 9.75 1 98.94 97 TRP A N 1
ATOM 763 C CA . TRP A 1 97 ? -3.76 13.648 9.766 1 98.94 97 TRP A CA 1
ATOM 764 C C . TRP A 1 97 ? -2.969 14.711 9.016 1 98.94 97 TRP A C 1
ATOM 766 O O . TRP A 1 97 ? -3.336 15.102 7.906 1 98.94 97 TRP A O 1
ATOM 776 N N . GLY A 1 98 ? -1.893 15.234 9.617 1 98.88 98 GLY A N 1
ATOM 777 C CA . GLY A 1 98 ? -1.003 16.172 8.953 1 98.88 98 GLY A CA 1
ATOM 778 C C . GLY A 1 98 ? 0.43 15.688 8.867 1 98.88 98 GLY A C 1
ATOM 779 O O . GLY A 1 98 ? 1.011 15.273 9.875 1 98.88 98 GLY A O 1
ATOM 780 N N . THR A 1 99 ? 1.029 15.711 7.684 1 98.81 99 THR A N 1
ATOM 781 C CA . THR A 1 99 ? 2.424 15.352 7.461 1 98.81 99 THR A CA 1
ATOM 782 C C . THR A 1 99 ? 3.234 16.562 7.02 1 98.81 99 THR A C 1
ATOM 784 O O . THR A 1 99 ? 2.869 17.25 6.062 1 98.81 99 THR A O 1
ATOM 787 N N . CYS A 1 100 ? 4.348 16.891 7.73 1 98.12 100 CYS A N 1
ATOM 788 C CA . CYS A 1 100 ? 5.297 17.938 7.383 1 98.12 100 CYS A CA 1
ATOM 789 C C . CYS A 1 100 ? 4.598 19.297 7.266 1 98.12 100 CYS A C 1
ATOM 791 O O . CYS A 1 100 ? 4.188 19.875 8.273 1 98.12 100 CYS A O 1
ATOM 793 N N . LEU A 1 101 ? 4.312 19.75 6.023 1 98.19 101 LEU A N 1
ATOM 794 C CA . LEU A 1 101 ? 3.531 20.969 5.875 1 98.19 101 LEU A CA 1
ATOM 795 C C . LEU A 1 101 ? 2.166 20.828 6.539 1 98.19 101 LEU A C 1
ATOM 797 O O . LEU A 1 101 ? 1.652 21.781 7.129 1 98.19 101 LEU A O 1
ATOM 801 N N . GLY A 1 102 ? 1.547 19.641 6.391 1 98.69 102 GLY A N 1
ATOM 802 C CA . GLY A 1 102 ? 0.279 19.375 7.051 1 98.69 102 GLY A CA 1
ATOM 803 C C . GLY A 1 102 ? 0.368 19.438 8.562 1 98.69 102 GLY A C 1
ATOM 804 O O . GLY A 1 102 ? -0.565 19.891 9.227 1 98.69 102 GLY A O 1
ATOM 805 N N . PHE A 1 103 ? 1.444 18.906 9.109 1 98.75 103 PHE A N 1
ATOM 806 C CA . PHE A 1 103 ? 1.738 19.031 10.539 1 98.75 103 PHE A CA 1
ATOM 807 C C . PHE A 1 103 ? 1.821 20.5 10.945 1 98.75 103 PHE A C 1
ATOM 809 O O . PHE A 1 103 ? 1.249 20.891 11.961 1 98.75 103 PHE A O 1
ATOM 816 N N . GLU A 1 104 ? 2.504 21.281 10.164 1 98.62 104 GLU A N 1
ATOM 817 C CA . GLU A 1 104 ? 2.664 22.703 10.43 1 98.62 104 GLU A CA 1
ATOM 818 C C . GLU A 1 104 ? 1.324 23.422 10.367 1 98.62 104 GLU A C 1
ATOM 820 O O . GLU A 1 104 ? 0.994 24.203 11.258 1 98.62 104 GLU A O 1
ATOM 825 N N . MET A 1 105 ? 0.577 23.109 9.328 1 98.56 105 MET A N 1
ATOM 826 C CA . MET A 1 105 ? -0.732 23.734 9.148 1 98.56 105 MET A CA 1
ATOM 827 C C . MET A 1 105 ? -1.663 23.391 10.305 1 98.56 105 MET A C 1
ATOM 829 O O . MET A 1 105 ? -2.352 24.266 10.836 1 98.56 105 MET A O 1
ATOM 833 N N . LEU A 1 106 ? -1.688 22.109 10.672 1 98.69 106 LEU A N 1
ATOM 834 C CA . LEU A 1 106 ? -2.525 21.656 11.773 1 98.69 106 LEU A CA 1
ATOM 835 C C . LEU A 1 106 ? -2.135 22.344 13.07 1 98.69 106 LEU A C 1
ATOM 837 O O . LEU A 1 106 ? -3.002 22.703 13.875 1 98.69 106 LEU A O 1
ATOM 841 N N . SER A 1 107 ? -0.841 22.531 13.297 1 98.62 107 SER A N 1
ATOM 842 C CA . SER A 1 107 ? -0.347 23.203 14.492 1 98.62 107 SER A CA 1
ATOM 843 C C . SER A 1 107 ? -0.835 24.656 14.547 1 98.62 107 SER A C 1
ATOM 845 O O . SER A 1 107 ? -1.26 25.125 15.594 1 98.62 107 SER A O 1
ATOM 847 N N . ILE A 1 108 ? -0.769 25.312 13.422 1 98.31 108 ILE A N 1
ATOM 848 C CA . ILE A 1 108 ? -1.217 26.688 13.336 1 98.31 108 ILE A CA 1
ATOM 849 C C . ILE A 1 108 ? -2.715 26.766 13.617 1 98.31 108 ILE A C 1
ATOM 851 O O . ILE A 1 108 ? -3.164 27.641 14.375 1 98.31 108 ILE A O 1
ATOM 855 N N . LEU A 1 109 ? -3.475 25.844 13.047 1 98.44 109 LEU A N 1
ATOM 856 C CA . LEU A 1 109 ? -4.922 25.844 13.227 1 98.44 109 LEU A CA 1
ATOM 857 C C . LEU A 1 109 ? -5.289 25.547 14.672 1 98.44 109 LEU A C 1
ATOM 859 O O . LEU A 1 109 ? -6.211 26.156 15.227 1 98.44 109 LEU A O 1
ATOM 863 N N . LEU A 1 110 ? -4.566 24.656 15.344 1 98.38 110 LEU A N 1
ATOM 864 C CA . LEU A 1 110 ? -4.816 24.297 16.734 1 98.38 110 LEU A CA 1
ATOM 865 C C . LEU A 1 110 ? -4.41 25.438 17.672 1 98.38 110 LEU A C 1
ATOM 867 O O . LEU A 1 110 ? -4.844 25.484 18.828 1 98.38 110 LEU A O 1
ATOM 871 N N . ALA A 1 111 ? -3.539 26.312 17.156 1 97.38 111 ALA A N 1
ATOM 872 C CA . ALA A 1 111 ? -3.117 27.5 17.906 1 97.38 111 ALA A CA 1
ATOM 873 C C . ALA A 1 111 ? -3.93 28.719 17.5 1 97.38 111 ALA A C 1
ATOM 875 O O . ALA A 1 111 ? -3.412 29.844 17.5 1 97.38 111 ALA A O 1
ATOM 876 N N . ASN A 1 112 ? -5.121 28.547 17.062 1 95.19 112 ASN A N 1
ATOM 877 C CA . ASN A 1 112 ? -6.035 29.609 16.688 1 95.19 112 ASN A CA 1
ATOM 878 C C . ASN A 1 112 ? -5.453 30.484 15.57 1 95.19 112 ASN A C 1
ATOM 880 O O . ASN A 1 112 ? -5.449 31.719 15.68 1 95.19 112 ASN A O 1
ATOM 884 N N . GLN A 1 113 ? -4.805 29.859 14.625 1 95.12 113 GLN A N 1
ATOM 885 C CA . GLN A 1 113 ? -4.297 30.438 13.383 1 95.12 113 GLN A CA 1
ATOM 886 C C . GLN A 1 113 ? -3.119 31.375 13.664 1 95.12 113 GLN A C 1
ATOM 888 O O . GLN A 1 113 ? -2.906 32.344 12.93 1 95.12 113 GLN A O 1
ATOM 893 N N . THR A 1 114 ? -2.451 31.156 14.727 1 96.5 114 THR A N 1
ATOM 894 C CA . THR A 1 114 ? -1.207 31.859 15.016 1 96.5 114 THR A CA 1
ATOM 895 C C . THR A 1 114 ? -0 30.969 14.711 1 96.5 114 THR A C 1
ATOM 897 O O . THR A 1 114 ? 0.05 29.812 15.125 1 96.5 114 THR A O 1
ATOM 900 N N . ASN A 1 115 ? 0.921 31.484 14 1 97.19 115 ASN A N 1
ATOM 901 C CA . ASN A 1 115 ? 2.105 30.75 13.578 1 97.19 115 ASN A CA 1
ATOM 902 C C . ASN A 1 115 ? 3.213 30.828 14.625 1 97.19 115 ASN A C 1
ATOM 904 O O . ASN A 1 115 ? 3.807 31.875 14.836 1 97.19 115 ASN A O 1
ATOM 908 N N . TRP A 1 116 ? 3.52 29.719 15.266 1 97.56 116 TRP A N 1
ATOM 909 C CA . TRP A 1 116 ? 4.539 29.656 16.312 1 97.56 116 TRP A CA 1
ATOM 910 C C . TRP A 1 116 ? 5.746 28.844 15.828 1 97.56 116 TRP A C 1
ATOM 912 O O . TRP A 1 116 ? 6.613 28.484 16.625 1 97.56 116 TRP A O 1
ATOM 922 N N . LEU A 1 117 ? 5.781 28.516 14.578 1 97.88 117 LEU A N 1
ATOM 923 C CA . LEU A 1 117 ? 6.887 27.75 14.016 1 97.88 117 LEU A CA 1
ATOM 924 C C . LEU A 1 117 ? 8.18 28.562 14.023 1 97.88 117 LEU A C 1
ATOM 926 O O . LEU A 1 117 ? 8.133 29.797 14.016 1 97.88 117 LEU A O 1
ATOM 930 N N . THR A 1 118 ? 9.281 27.891 14.039 1 97.81 118 THR A N 1
ATOM 931 C CA . THR A 1 118 ? 10.602 28.5 13.93 1 97.81 118 THR A CA 1
ATOM 932 C C . THR A 1 118 ? 11.438 27.797 12.875 1 97.81 118 THR A C 1
ATOM 934 O O . THR A 1 118 ? 11.18 26.641 12.539 1 97.81 118 THR A O 1
ATOM 937 N N . SER A 1 119 ? 12.375 28.531 12.32 1 97.5 119 SER A N 1
ATOM 938 C CA . SER A 1 119 ? 13.258 27.953 11.32 1 97.5 119 SER A CA 1
ATOM 939 C C . SER A 1 119 ? 14.109 26.828 11.906 1 97.5 119 SER A C 1
ATOM 941 O O . SER A 1 119 ? 14.57 26.938 13.047 1 97.5 119 SER A O 1
ATOM 943 N N . CYS A 1 120 ? 14.242 25.75 11.164 1 97.69 120 CYS A N 1
ATOM 944 C CA . CYS A 1 120 ? 15.109 24.641 11.531 1 97.69 120 CYS A CA 1
ATOM 945 C C . CYS A 1 120 ? 15.789 24.047 10.297 1 97.69 120 CYS A C 1
ATOM 947 O O . CYS A 1 120 ? 15.523 24.469 9.172 1 97.69 120 CYS A O 1
ATOM 949 N N . SER A 1 121 ? 16.734 23.156 10.539 1 96.62 121 SER A N 1
ATOM 950 C CA . SER A 1 121 ? 17.484 22.516 9.461 1 96.62 121 SER A CA 1
ATOM 951 C C . SER A 1 121 ? 17.344 21 9.508 1 96.62 121 SER A C 1
ATOM 953 O O . SER A 1 121 ? 18.156 20.312 10.125 1 96.62 121 SER A O 1
ATOM 955 N N . CYS A 1 122 ? 16.391 20.516 8.898 1 94.94 122 CYS A N 1
ATOM 956 C CA . CYS A 1 122 ? 16.156 19.078 8.742 1 94.94 122 CYS A CA 1
ATOM 957 C C . CYS A 1 122 ? 15.93 18.719 7.281 1 94.94 122 CYS A C 1
ATOM 959 O O . CYS A 1 122 ? 14.789 18.578 6.84 1 94.94 122 CYS A O 1
ATOM 961 N N . GLN A 1 123 ? 16.984 18.609 6.527 1 93.06 123 GLN A N 1
ATOM 962 C CA . GLN A 1 123 ? 16.891 18.344 5.098 1 93.06 123 GLN A CA 1
ATOM 963 C C . GLN A 1 123 ? 17.562 17.016 4.734 1 93.06 123 GLN A C 1
ATOM 965 O O . GLN A 1 123 ? 18.781 16.859 4.91 1 93.06 123 GLN A O 1
ATOM 970 N N . ASP A 1 124 ? 16.766 16.156 4.18 1 93.81 124 ASP A N 1
ATOM 971 C CA . ASP A 1 124 ? 17.266 14.891 3.646 1 93.81 124 ASP A CA 1
ATOM 972 C C . ASP A 1 124 ? 18 14.094 4.719 1 93.81 124 ASP A C 1
ATOM 974 O O . ASP A 1 124 ? 19.156 13.711 4.531 1 93.81 124 ASP A O 1
ATOM 978 N N . VAL A 1 125 ? 17.266 13.805 5.762 1 96.12 125 VAL A N 1
ATOM 979 C CA . VAL A 1 125 ? 17.828 13.047 6.879 1 96.12 125 VAL A CA 1
ATOM 980 C C . VAL A 1 125 ? 16.766 12.117 7.457 1 96.12 125 VAL A C 1
ATOM 982 O O . VAL A 1 125 ? 15.57 12.406 7.387 1 96.12 125 VAL A O 1
ATOM 985 N N . ALA A 1 126 ? 17.203 10.984 7.922 1 97.44 126 ALA A N 1
ATOM 986 C CA . ALA A 1 126 ? 16.328 10.047 8.633 1 97.44 126 ALA A CA 1
ATOM 987 C C . ALA A 1 126 ? 16.734 9.914 10.094 1 97.44 126 ALA A C 1
ATOM 989 O O . ALA A 1 126 ? 17.938 9.875 10.414 1 97.44 126 ALA A O 1
ATOM 990 N N . TYR A 1 127 ? 15.727 9.867 11.023 1 98.19 127 TYR A N 1
ATOM 991 C CA . TYR A 1 127 ? 15.984 9.781 12.453 1 98.19 127 TYR A CA 1
ATOM 992 C C . TYR A 1 127 ? 15.219 8.625 13.086 1 98.19 127 TYR A C 1
ATOM 994 O O . TYR A 1 127 ? 14.148 8.25 12.602 1 98.19 127 TYR A O 1
ATOM 1002 N N . PRO A 1 128 ? 15.867 8.031 14.18 1 98.5 128 PRO A N 1
ATOM 1003 C CA . PRO A 1 128 ? 14.961 7.391 15.133 1 98.5 128 PRO A CA 1
ATOM 1004 C C . PRO A 1 128 ? 14.094 8.391 15.883 1 98.5 128 PRO A C 1
ATOM 1006 O O . PRO A 1 128 ? 14.359 9.594 15.859 1 98.5 128 PRO A O 1
ATOM 1009 N N . LEU A 1 129 ? 13.055 7.957 16.484 1 98.62 129 LEU A N 1
ATOM 1010 C CA . LEU A 1 129 ? 12.203 8.844 17.266 1 98.62 129 LEU A CA 1
ATOM 1011 C C . LEU A 1 129 ? 12.625 8.852 18.734 1 98.62 129 LEU A C 1
ATOM 1013 O O . LEU A 1 129 ? 12.914 7.797 19.297 1 98.62 129 LEU A O 1
ATOM 1017 N N . VAL A 1 130 ? 12.727 10.016 19.234 1 98.75 130 VAL A N 1
ATOM 1018 C CA . VAL A 1 130 ? 12.828 10.133 20.688 1 98.75 130 VAL A CA 1
ATOM 1019 C C . VAL A 1 130 ? 11.43 10.203 21.297 1 98.75 130 VAL A C 1
ATOM 1021 O O . VAL A 1 130 ? 10.836 11.281 21.391 1 98.75 130 VAL A O 1
ATOM 1024 N N . LEU A 1 131 ? 10.984 9.102 21.75 1 98.62 131 LEU A N 1
ATOM 1025 C CA . LEU A 1 131 ? 9.609 8.992 22.234 1 98.62 131 LEU A CA 1
ATOM 1026 C C . LEU A 1 131 ? 9.469 9.594 23.641 1 98.62 131 LEU A C 1
ATOM 1028 O O . LEU A 1 131 ? 10.383 9.484 24.453 1 98.62 131 LEU A O 1
ATOM 1032 N N . SER A 1 132 ? 8.336 10.242 23.844 1 98.25 132 SER A N 1
ATOM 1033 C CA . SER A 1 132 ? 8.047 10.75 25.172 1 98.25 132 SER A CA 1
ATOM 1034 C C . SER A 1 132 ? 7.84 9.617 26.172 1 98.25 132 SER A C 1
ATOM 1036 O O . SER A 1 132 ? 7.617 8.469 25.781 1 98.25 132 SER A O 1
ATOM 1038 N N . ALA A 1 133 ? 7.844 9.906 27.438 1 96.62 133 ALA A N 1
ATOM 1039 C CA . ALA A 1 133 ? 7.73 8.906 28.5 1 96.62 133 ALA A CA 1
ATOM 1040 C C . ALA A 1 133 ? 6.344 8.266 28.516 1 96.62 133 ALA A C 1
ATOM 1042 O O . ALA A 1 133 ? 6.195 7.09 28.844 1 96.62 133 ALA A O 1
ATOM 1043 N N . ASP A 1 134 ? 5.336 9.016 28.141 1 96.94 134 ASP A N 1
ATOM 1044 C CA . ASP A 1 134 ? 3.965 8.523 28.25 1 96.94 134 ASP A CA 1
ATOM 1045 C C . ASP A 1 134 ? 3.369 8.273 26.859 1 96.94 134 ASP A C 1
ATOM 1047 O O . ASP A 1 134 ? 2.148 8.32 26.688 1 96.94 134 ASP A O 1
ATOM 1051 N N . PHE A 1 135 ? 4.211 8.039 25.812 1 97.38 135 PHE A N 1
ATOM 1052 C CA . PHE A 1 135 ? 3.727 7.883 24.453 1 97.38 135 PHE A CA 1
ATOM 1053 C C . PHE A 1 135 ? 2.732 6.73 24.359 1 97.38 135 PHE A C 1
ATOM 1055 O O . PHE A 1 135 ? 1.837 6.746 23.5 1 97.38 135 PHE A O 1
ATOM 1062 N N . GLU A 1 136 ? 2.832 5.762 25.188 1 95.56 136 GLU A N 1
ATOM 1063 C CA . GLU A 1 136 ? 1.991 4.566 25.141 1 95.56 136 GLU A CA 1
ATOM 1064 C C . GLU A 1 136 ? 0.558 4.883 25.547 1 95.56 136 GLU A C 1
ATOM 1066 O O . GLU A 1 136 ? -0.353 4.09 25.312 1 95.56 136 GLU A O 1
ATOM 1071 N N . LYS A 1 137 ? 0.338 5.98 26.203 1 95.75 137 LYS A N 1
ATOM 1072 C CA . LYS A 1 137 ? -1.001 6.387 26.625 1 95.75 137 LYS A CA 1
ATOM 1073 C C . LYS A 1 137 ? -1.75 7.074 25.484 1 95.75 137 LYS A C 1
ATOM 1075 O O . LYS A 1 137 ? -2.938 7.379 25.609 1 95.75 137 LYS A O 1
ATOM 1080 N N . SER A 1 138 ? -1.076 7.27 24.406 1 97.56 138 SER A N 1
ATOM 1081 C CA . SER A 1 138 ? -1.653 7.984 23.266 1 97.56 138 SER A CA 1
ATOM 1082 C C . SER A 1 138 ? -2.562 7.074 22.453 1 97.56 138 SER A C 1
ATOM 1084 O O . SER A 1 138 ? -2.459 5.848 22.531 1 97.56 138 SER A O 1
ATOM 1086 N N . ARG A 1 139 ? -3.504 7.699 21.672 1 97.19 139 ARG A N 1
ATOM 1087 C CA . ARG A 1 139 ? -4.293 6.98 20.672 1 97.19 139 ARG A CA 1
ATOM 1088 C C . ARG A 1 139 ? -3.402 6.43 19.562 1 97.19 139 ARG A C 1
ATOM 1090 O O . ARG A 1 139 ? -3.607 5.309 19.094 1 97.19 139 ARG A O 1
ATOM 1097 N N . MET A 1 140 ? -2.41 7.148 19.188 1 97.75 140 MET A N 1
ATOM 1098 C CA . MET A 1 140 ? -1.546 6.824 18.062 1 97.75 140 MET A CA 1
ATOM 1099 C C . MET A 1 140 ? -0.789 5.523 18.312 1 97.75 140 MET A C 1
ATOM 1101 O O . MET A 1 140 ? -0.565 4.742 17.391 1 97.75 140 MET A O 1
ATOM 1105 N N . PHE A 1 141 ? -0.417 5.254 19.562 1 96.94 141 PHE A N 1
ATOM 1106 C CA . PHE A 1 141 ? 0.436 4.109 19.859 1 96.94 141 PHE A CA 1
ATOM 1107 C C . PHE A 1 141 ? -0.326 3.057 20.656 1 96.94 141 PHE A C 1
ATOM 1109 O O . PHE A 1 141 ? 0.281 2.223 21.328 1 96.94 141 PHE A O 1
ATOM 1116 N N . GLN A 1 142 ? -1.65 3.047 20.641 1 89.44 142 GLN A N 1
ATOM 1117 C CA . GLN A 1 142 ? -2.469 2.102 21.391 1 89.44 142 GLN A CA 1
ATOM 1118 C C . GLN A 1 142 ? -2.311 0.685 20.859 1 89.44 142 GLN A C 1
ATOM 1120 O O . GLN A 1 142 ? -2.367 -0.286 21.609 1 89.44 142 GLN A O 1
ATOM 1125 N N . ASN A 1 143 ? -2.139 0.438 19.594 1 86.12 143 ASN A N 1
ATOM 1126 C CA . ASN A 1 143 ? -2.09 -0.891 18.984 1 86.12 143 ASN A CA 1
ATOM 1127 C C . ASN A 1 143 ? -0.712 -1.192 18.406 1 86.12 143 ASN A C 1
ATOM 1129 O O . ASN A 1 143 ? -0.596 -1.568 17.234 1 86.12 143 ASN A O 1
ATOM 1133 N N . ILE A 1 144 ? 0.232 -1.176 19.375 1 88.75 144 ILE A N 1
ATOM 1134 C CA . ILE A 1 144 ? 1.602 -1.486 18.969 1 88.75 144 ILE A CA 1
ATOM 1135 C C . ILE A 1 144 ? 1.732 -2.982 18.703 1 88.75 144 ILE A C 1
ATOM 1137 O O . ILE A 1 144 ? 1.314 -3.809 19.516 1 88.75 144 ILE A O 1
ATOM 1141 N N . PRO A 1 145 ? 2.318 -3.354 17.625 1 85.56 145 PRO A N 1
ATOM 1142 C CA . PRO A 1 145 ? 2.371 -4.77 17.25 1 85.56 145 PRO A CA 1
ATOM 1143 C C . PRO A 1 145 ? 3.299 -5.578 18.156 1 85.56 145 PRO A C 1
ATOM 1145 O O . PRO A 1 145 ? 3.033 -6.754 18.438 1 85.56 145 PRO A O 1
ATOM 1148 N N . SER A 1 146 ? 4.438 -4.98 18.547 1 87.44 146 SER A N 1
ATOM 1149 C CA . SER A 1 146 ? 5.41 -5.684 19.391 1 87.44 146 SER A CA 1
ATOM 1150 C C . SER A 1 146 ? 6.367 -4.707 20.062 1 87.44 146 SER A C 1
ATOM 1152 O O . SER A 1 146 ? 6.48 -3.553 19.641 1 87.44 146 SER A O 1
ATOM 1154 N N . ASP A 1 147 ? 7.035 -5.254 20.984 1 90.81 147 ASP A N 1
ATOM 1155 C CA . ASP A 1 147 ? 8.078 -4.469 21.625 1 90.81 147 ASP A CA 1
ATOM 1156 C C . ASP A 1 147 ? 9.234 -4.188 20.672 1 90.81 147 ASP A C 1
ATOM 1158 O O . ASP A 1 147 ? 9.867 -3.135 20.734 1 90.81 147 ASP A O 1
ATOM 1162 N N . ASN A 1 148 ? 9.391 -5.094 19.797 1 93.5 148 ASN A N 1
ATOM 1163 C CA . ASN A 1 148 ? 10.453 -4.918 18.812 1 93.5 148 ASN A CA 1
ATOM 1164 C C . ASN A 1 148 ? 10.18 -3.727 17.906 1 93.5 148 ASN A C 1
ATOM 1166 O O . ASN A 1 148 ? 11.102 -3.039 17.469 1 93.5 148 ASN A O 1
ATOM 1170 N N . PHE A 1 149 ? 8.93 -3.527 17.656 1 95.06 149 PHE A N 1
ATOM 1171 C CA . PHE A 1 149 ? 8.562 -2.389 16.812 1 95.06 149 PHE A CA 1
ATOM 1172 C C . PHE A 1 149 ? 8.953 -1.078 17.484 1 95.06 149 PHE A C 1
ATOM 1174 O O . PHE A 1 149 ? 9.508 -0.187 16.844 1 95.06 149 PHE A O 1
ATOM 1181 N N . ILE A 1 150 ? 8.719 -0.99 18.766 1 96.88 150 ILE A N 1
ATOM 1182 C CA . ILE A 1 150 ? 9.047 0.216 19.516 1 96.88 150 ILE A CA 1
ATOM 1183 C C . ILE A 1 150 ? 10.562 0.387 19.594 1 96.88 150 ILE A C 1
ATOM 1185 O O . ILE A 1 150 ? 11.078 1.501 19.453 1 96.88 150 ILE A O 1
ATOM 1189 N N . THR A 1 151 ? 11.227 -0.729 19.797 1 97.81 151 THR A N 1
ATOM 1190 C CA . THR A 1 151 ? 12.68 -0.68 19.812 1 97.81 151 THR A CA 1
ATOM 1191 C C . THR A 1 151 ? 13.219 -0.155 18.484 1 97.81 151 THR A C 1
ATOM 1193 O O . THR A 1 151 ? 14.125 0.684 18.453 1 97.81 151 THR A O 1
ATOM 1196 N N . ASP A 1 152 ? 12.656 -0.629 17.406 1 97.75 152 ASP A N 1
ATOM 1197 C CA . ASP A 1 152 ? 13.07 -0.176 16.094 1 97.75 152 ASP A CA 1
ATOM 1198 C C . ASP A 1 152 ? 12.805 1.317 15.906 1 97.75 152 ASP A C 1
ATOM 1200 O O . ASP A 1 152 ? 13.648 2.045 15.391 1 97.75 152 ASP A O 1
ATOM 1204 N N . LEU A 1 153 ? 11.688 1.84 16.359 1 98 153 LEU A N 1
ATOM 1205 C CA . LEU A 1 153 ? 11.336 3.252 16.25 1 98 153 LEU A CA 1
ATOM 1206 C C . LEU A 1 153 ? 12.336 4.117 17.016 1 98 153 LEU A C 1
ATOM 1208 O O . LEU A 1 153 ? 12.672 5.219 16.562 1 98 153 LEU A O 1
ATOM 1212 N N . LYS A 1 154 ? 12.812 3.598 18.078 1 98.31 154 LYS A N 1
ATOM 1213 C CA . LYS A 1 154 ? 13.656 4.375 18.984 1 98.31 154 LYS A CA 1
ATOM 1214 C C . LYS A 1 154 ? 15.117 4.324 18.562 1 98.31 154 LYS A C 1
ATOM 1216 O O . LYS A 1 154 ? 15.906 5.195 18.938 1 98.31 154 LYS A O 1
ATOM 1221 N N . THR A 1 155 ? 15.484 3.295 17.766 1 98.62 155 THR A N 1
ATOM 1222 C CA . THR A 1 155 ? 16.922 3.076 17.609 1 98.62 155 THR A CA 1
ATOM 1223 C C . THR A 1 155 ? 17.312 3.164 16.141 1 98.62 155 THR A C 1
ATOM 1225 O O . THR A 1 155 ? 18.484 3.379 15.812 1 98.62 155 THR A O 1
ATOM 1228 N N . LYS A 1 156 ? 16.422 2.941 15.203 1 98.44 156 LYS A N 1
ATOM 1229 C CA . LYS A 1 156 ? 16.734 2.928 13.781 1 98.44 156 LYS A CA 1
ATOM 1230 C C . LYS A 1 156 ? 16.25 4.195 13.094 1 98.44 156 LYS A C 1
ATOM 1232 O O . LYS A 1 156 ? 15.211 4.754 13.469 1 98.44 156 LYS A O 1
ATOM 1237 N N . PRO A 1 157 ? 16.969 4.719 12.094 1 98.06 157 PRO A N 1
ATOM 1238 C CA . PRO A 1 157 ? 16.547 5.906 11.352 1 98.06 157 PRO A CA 1
ATOM 1239 C C . PRO A 1 157 ? 15.406 5.625 10.383 1 98.06 157 PRO A C 1
ATOM 1241 O O . PRO A 1 157 ? 15.617 5.609 9.164 1 98.06 157 PRO A O 1
ATOM 1244 N N . VAL A 1 158 ? 14.18 5.496 10.883 1 98.44 158 VAL A N 1
ATOM 1245 C CA . VAL A 1 158 ? 13.062 5.008 10.086 1 98.44 158 VAL A CA 1
ATOM 1246 C C . VAL A 1 158 ? 12.125 6.164 9.75 1 98.44 158 VAL A C 1
ATOM 1248 O O . VAL A 1 158 ? 11.039 5.949 9.203 1 98.44 158 VAL A O 1
ATOM 1251 N N . THR A 1 159 ? 12.484 7.398 10.086 1 98.44 159 THR A N 1
ATOM 1252 C CA . THR A 1 159 ? 11.617 8.539 9.812 1 98.44 159 THR A CA 1
ATOM 1253 C C . THR A 1 159 ? 12.344 9.578 8.953 1 98.44 159 THR A C 1
ATOM 1255 O O . THR A 1 159 ? 13.289 10.219 9.406 1 98.44 159 THR A O 1
ATOM 1258 N N . ALA A 1 160 ? 11.906 9.766 7.719 1 97.44 160 ALA A N 1
ATOM 1259 C CA . ALA A 1 160 ? 12.516 10.719 6.785 1 97.44 160 ALA A CA 1
ATOM 1260 C C . ALA A 1 160 ? 12.039 12.141 7.066 1 97.44 160 ALA A C 1
ATOM 1262 O O . ALA A 1 160 ? 10.844 12.375 7.273 1 97.44 160 ALA A O 1
ATOM 1263 N N . ASN A 1 161 ? 12.992 13.055 7.07 1 97.25 161 ASN A N 1
ATOM 1264 C CA . ASN A 1 161 ? 12.695 14.461 7.352 1 97.25 161 ASN A CA 1
ATOM 1265 C C . ASN A 1 161 ? 13.156 15.367 6.215 1 97.25 161 ASN A C 1
ATOM 1267 O O . ASN A 1 161 ? 14.273 15.234 5.723 1 97.25 161 ASN A O 1
ATOM 1271 N N . PHE A 1 162 ? 12.219 16.25 5.785 1 95 162 PHE A N 1
ATOM 1272 C CA . PHE A 1 162 ? 12.445 17.25 4.754 1 95 162 PHE A CA 1
ATOM 127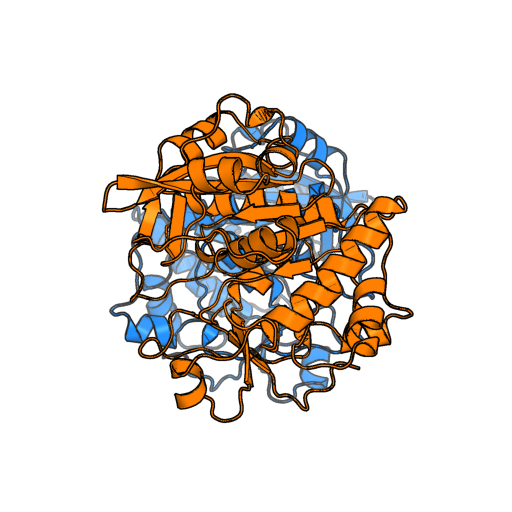3 C C . PHE A 1 162 ? 11.719 18.547 5.09 1 95 162 PHE A C 1
ATOM 1275 O O . PHE A 1 162 ? 10.758 18.906 4.41 1 95 162 PHE A O 1
ATOM 1282 N N . HIS A 1 163 ? 12.18 19.266 6.102 1 95.75 163 HIS A N 1
ATOM 1283 C CA . HIS A 1 163 ? 11.469 20.469 6.52 1 95.75 163 HIS A CA 1
ATOM 1284 C C . HIS A 1 163 ? 12.438 21.516 7.043 1 95.75 163 HIS A C 1
ATOM 1286 O O . HIS A 1 163 ? 13.516 21.188 7.535 1 95.75 163 HIS A O 1
ATOM 1292 N N . LYS A 1 164 ? 11.945 22.75 6.949 1 96.69 164 LYS A N 1
ATOM 1293 C CA . LYS A 1 164 ? 12.734 23.891 7.383 1 96.69 164 LYS A CA 1
ATOM 1294 C C . LYS A 1 164 ? 12.008 24.703 8.445 1 96.69 164 LYS A C 1
ATOM 1296 O O . LYS A 1 164 ? 12.523 25.703 8.938 1 96.69 164 LYS A O 1
ATOM 1301 N N . GLN A 1 165 ? 10.82 24.391 8.703 1 97.5 165 GLN A N 1
ATOM 1302 C CA . GLN A 1 165 ? 10.047 24.969 9.789 1 97.5 165 GLN A CA 1
ATOM 1303 C C . GLN A 1 165 ? 9.672 23.906 10.828 1 97.5 165 GLN A C 1
ATOM 1305 O O . GLN A 1 165 ? 9.336 22.781 10.469 1 97.5 165 GLN A O 1
ATOM 1310 N N . CYS A 1 166 ? 9.859 24.297 12.125 1 98.19 166 CYS A N 1
ATOM 1311 C CA . CYS A 1 166 ? 9.648 23.328 13.195 1 98.19 166 CYS A CA 1
ATOM 1312 C C . CYS A 1 166 ? 8.859 23.938 14.344 1 98.19 166 CYS A C 1
ATOM 1314 O O . CYS A 1 166 ? 8.883 25.156 14.539 1 98.19 166 CYS A O 1
ATOM 1316 N N . LEU A 1 167 ? 8.055 23.109 14.961 1 98.56 167 LEU A N 1
ATOM 1317 C CA . LEU A 1 167 ? 7.512 23.391 16.281 1 98.56 167 LEU A CA 1
ATOM 1318 C C . LEU A 1 167 ? 8.43 22.859 17.375 1 98.56 167 LEU A C 1
ATOM 1320 O O . LEU A 1 167 ? 8.875 21.719 17.312 1 98.56 167 LEU A O 1
ATOM 1324 N N . THR A 1 168 ? 8.812 23.703 18.344 1 98.56 168 THR A N 1
ATOM 1325 C CA . THR A 1 168 ? 9.633 23.266 19.453 1 98.56 168 THR A CA 1
ATOM 1326 C C . THR A 1 168 ? 8.781 23.078 20.719 1 98.56 168 THR A C 1
ATOM 1328 O O . THR A 1 168 ? 7.707 23.672 20.828 1 98.56 168 THR A O 1
ATOM 1331 N N . PRO A 1 169 ? 9.266 22.172 21.641 1 98.25 169 PRO A N 1
ATOM 1332 C CA . PRO A 1 169 ? 8.539 22.078 22.922 1 98.25 169 PRO A CA 1
ATOM 1333 C C . PRO A 1 169 ? 8.359 23.438 23.594 1 98.25 169 PRO A C 1
ATOM 1335 O O . PRO A 1 169 ? 7.32 23.703 24.203 1 98.25 169 PRO A O 1
ATOM 1338 N N . GLU A 1 170 ? 9.328 24.328 23.484 1 97.81 170 GLU A N 1
ATOM 1339 C CA . GLU A 1 170 ? 9.25 25.672 24.047 1 97.81 170 GLU A CA 1
ATOM 1340 C C . GLU A 1 170 ? 8.133 26.484 23.391 1 97.81 170 GLU A C 1
ATOM 1342 O O . GLU A 1 170 ? 7.371 27.156 24.078 1 97.81 170 GLU A O 1
ATOM 1347 N N . ASN A 1 171 ? 8.047 26.406 22.047 1 97.62 171 ASN A N 1
ATOM 1348 C CA . ASN A 1 171 ? 6.984 27.109 21.328 1 97.62 171 ASN A CA 1
ATOM 1349 C C . ASN A 1 171 ? 5.609 26.562 21.688 1 97.62 171 ASN A C 1
ATOM 1351 O O . ASN A 1 171 ? 4.633 27.312 21.734 1 97.62 171 ASN A O 1
ATOM 1355 N N . VAL A 1 172 ? 5.562 25.25 21.906 1 98.25 172 VAL A N 1
ATOM 1356 C CA . VAL A 1 172 ? 4.309 24.594 22.266 1 98.25 172 VAL A CA 1
ATOM 1357 C C . VAL A 1 172 ? 3.809 25.172 23.594 1 98.25 172 VAL A C 1
ATOM 1359 O O . VAL A 1 172 ? 2.633 25.516 23.734 1 98.25 172 VAL A O 1
ATOM 1362 N N . THR A 1 173 ? 4.676 25.297 24.531 1 97.44 173 THR A N 1
ATOM 1363 C CA . THR A 1 173 ? 4.32 25.844 25.844 1 97.44 173 THR A CA 1
ATOM 1364 C C . THR A 1 173 ? 3.949 27.328 25.719 1 97.44 173 THR A C 1
ATOM 1366 O O . THR A 1 173 ? 2.916 27.75 26.25 1 97.44 173 THR A O 1
ATOM 1369 N N . ALA A 1 174 ? 4.738 28.078 24.984 1 97 174 ALA A N 1
ATOM 1370 C CA . ALA A 1 174 ? 4.559 29.531 24.859 1 97 174 ALA A CA 1
ATOM 1371 C C . ALA A 1 174 ? 3.244 29.859 24.172 1 97 174 ALA A C 1
ATOM 1373 O O . ALA A 1 174 ? 2.609 30.875 24.469 1 97 174 ALA A O 1
ATOM 1374 N N . SER A 1 175 ? 2.824 29.031 23.25 1 96.44 175 SER A N 1
ATOM 1375 C CA . SER A 1 175 ? 1.64 29.281 22.438 1 96.44 175 SER A CA 1
ATOM 1376 C C . SER A 1 175 ? 0.373 28.812 23.141 1 96.44 175 SER A C 1
ATOM 1378 O O . SER A 1 175 ? -0.737 29.156 22.734 1 96.44 175 SER A O 1
ATOM 1380 N N . GLY A 1 176 ? 0.54 28 24.234 1 96.38 176 GLY A N 1
ATOM 1381 C CA . GLY A 1 176 ? -0.607 27.375 24.875 1 96.38 176 GLY A CA 1
ATOM 1382 C C . GLY A 1 176 ? -1.04 26.078 24.219 1 96.38 176 GLY A C 1
ATOM 1383 O O . GLY A 1 176 ? -2.012 25.453 24.641 1 96.38 176 GLY A O 1
ATOM 1384 N N . LEU A 1 177 ? -0.336 25.625 23.203 1 97.69 177 LEU A N 1
ATOM 1385 C CA . LEU A 1 177 ? -0.635 24.391 22.484 1 97.69 177 LEU A CA 1
ATOM 1386 C C . LEU A 1 177 ? -0.471 23.188 23.406 1 97.69 177 LEU A C 1
ATOM 1388 O O . LEU A 1 177 ? -0.953 22.094 23.094 1 97.69 177 LEU A O 1
ATOM 1392 N N . ASP A 1 178 ? 0.286 23.328 24.5 1 96.94 178 ASP A N 1
ATOM 1393 C CA . ASP A 1 178 ? 0.504 22.219 25.438 1 96.94 178 ASP A CA 1
ATOM 1394 C C . ASP A 1 178 ? -0.813 21.75 26.031 1 96.94 178 ASP A C 1
ATOM 1396 O O . ASP A 1 178 ? -0.908 20.609 26.516 1 96.94 178 ASP A O 1
ATOM 1400 N N . LYS A 1 179 ? -1.837 22.562 25.969 1 97.25 179 LYS A N 1
ATOM 1401 C CA . LYS A 1 179 ? -3.164 22.172 26.438 1 97.25 179 LYS A CA 1
ATOM 1402 C C . LYS A 1 179 ? -3.943 21.453 25.344 1 97.25 179 LYS A C 1
ATOM 1404 O O . LYS A 1 179 ? -4.934 20.766 25.625 1 97.25 179 LYS A O 1
ATOM 1409 N N . ALA A 1 180 ? -3.475 21.625 24.141 1 98.06 180 ALA A N 1
ATOM 1410 C CA . ALA A 1 180 ? -4.234 21.109 23 1 98.06 180 ALA A CA 1
ATOM 1411 C C . ALA A 1 180 ? -3.592 19.844 22.438 1 98.06 180 ALA A C 1
ATOM 1413 O O . ALA A 1 180 ? -4.277 19 21.859 1 98.06 180 ALA A O 1
ATOM 1414 N N . ILE A 1 181 ? -2.248 19.734 22.625 1 98.56 181 ILE A N 1
ATOM 1415 C CA . ILE A 1 181 ? -1.606 18.609 21.953 1 98.56 181 ILE A CA 1
ATOM 1416 C C . ILE A 1 181 ? -0.758 17.828 22.969 1 98.56 181 ILE A C 1
ATOM 1418 O O . ILE A 1 181 ? -0.239 18.422 23.922 1 98.56 181 ILE A O 1
ATOM 1422 N N . HIS A 1 182 ? -0.718 16.562 22.75 1 98.62 182 HIS A N 1
ATOM 1423 C CA . HIS A 1 182 ? 0.159 15.609 23.422 1 98.62 182 HIS A CA 1
ATOM 1424 C C . HIS A 1 182 ? 1.387 15.297 22.578 1 98.62 182 HIS A C 1
ATOM 1426 O O . HIS A 1 182 ? 1.276 14.648 21.531 1 98.62 182 HIS A O 1
ATOM 1432 N N . ILE A 1 183 ? 2.57 15.82 23.016 1 98.75 183 ILE A N 1
ATOM 1433 C CA . ILE A 1 183 ? 3.809 15.523 22.297 1 98.75 183 ILE A CA 1
ATOM 1434 C C . ILE A 1 183 ? 4.191 14.062 22.5 1 98.75 183 ILE A C 1
ATOM 1436 O O . ILE A 1 183 ? 4.34 13.609 23.641 1 98.75 183 ILE A O 1
ATOM 1440 N N . LEU A 1 184 ? 4.355 13.344 21.438 1 98.81 184 LEU A N 1
ATOM 1441 C CA . LEU A 1 184 ? 4.629 11.914 21.516 1 98.81 184 LEU A CA 1
ATOM 1442 C C . LEU A 1 184 ? 6.094 11.625 21.219 1 98.81 184 LEU A C 1
ATOM 1444 O O . LEU A 1 184 ? 6.637 10.617 21.672 1 98.81 184 LEU A O 1
ATOM 1448 N N . SER A 1 185 ? 6.707 12.43 20.406 1 98.88 185 SER A N 1
ATOM 1449 C CA . SER A 1 185 ? 8.133 12.289 20.141 1 98.88 185 SER A CA 1
ATOM 1450 C C . SER A 1 185 ? 8.758 13.625 19.75 1 98.88 185 SER A C 1
ATOM 1452 O O . SER A 1 185 ? 8.055 14.555 19.359 1 98.88 185 SER A O 1
ATOM 1454 N N . THR A 1 186 ? 10.07 13.734 19.922 1 98.81 186 THR A N 1
ATOM 1455 C CA . THR A 1 186 ? 10.898 14.852 19.469 1 98.81 186 THR A CA 1
ATOM 1456 C C . THR A 1 186 ? 12.141 14.344 18.734 1 98.81 186 THR A C 1
ATOM 1458 O O . THR A 1 186 ? 12.414 13.141 18.734 1 98.81 186 THR A O 1
ATOM 1461 N N . ASN A 1 187 ? 12.758 15.211 18.047 1 98.75 187 ASN A N 1
ATOM 1462 C CA . ASN A 1 187 ? 14.07 15.008 17.438 1 98.75 187 ASN A CA 1
ATOM 1463 C C . ASN A 1 187 ? 14.891 16.297 17.453 1 98.75 187 ASN A C 1
ATOM 1465 O O . ASN A 1 187 ? 14.383 17.359 17.797 1 98.75 187 ASN A O 1
ATOM 1469 N N . LYS A 1 188 ? 16.172 16.156 17.156 1 98.38 188 LYS A N 1
ATOM 1470 C CA . LYS A 1 188 ? 17.062 17.312 17.031 1 98.38 188 LYS A CA 1
ATOM 1471 C C . LYS A 1 188 ? 17.547 17.484 15.602 1 98.38 188 LYS A C 1
ATOM 1473 O O . LYS A 1 188 ? 17.891 16.5 14.938 1 98.38 188 LYS A O 1
ATOM 1478 N N . ASP A 1 189 ? 17.484 18.703 15.18 1 97.69 189 ASP A N 1
ATOM 1479 C CA . ASP A 1 189 ? 18.031 18.953 13.844 1 97.69 189 ASP A CA 1
ATOM 1480 C C . ASP A 1 189 ? 19.562 19 13.867 1 97.69 189 ASP A C 1
ATOM 1482 O O . ASP A 1 189 ? 20.172 18.703 14.891 1 97.69 189 ASP A O 1
ATOM 1486 N N . VAL A 1 190 ? 20.172 19.312 12.734 1 95.62 190 VAL A N 1
ATOM 1487 C CA . VAL A 1 190 ? 21.625 19.219 12.578 1 95.62 190 VAL A CA 1
ATOM 1488 C C . VAL A 1 190 ? 22.297 20.25 13.477 1 95.62 190 VAL A C 1
ATOM 1490 O O . VAL A 1 190 ? 23.469 20.094 13.852 1 95.62 190 VAL A O 1
ATOM 1493 N N . ASN A 1 191 ? 21.594 21.312 13.805 1 97.06 191 ASN A N 1
ATOM 1494 C CA . ASN A 1 191 ? 22.156 22.375 14.641 1 97.06 191 ASN A CA 1
ATOM 1495 C C . ASN A 1 191 ? 21.797 22.172 16.109 1 97.06 191 ASN A C 1
ATOM 1497 O O . ASN A 1 191 ? 22.109 23 16.953 1 97.06 191 ASN A O 1
ATOM 1501 N N . GLY A 1 192 ? 21.094 21.125 16.422 1 97.56 192 GLY A N 1
ATOM 1502 C CA . GLY A 1 192 ? 20.797 20.781 17.797 1 97.56 192 GLY A CA 1
ATOM 1503 C C . GLY A 1 192 ? 19.453 21.297 18.281 1 97.56 192 GLY A C 1
ATOM 1504 O O . GLY A 1 192 ? 19.094 21.109 19.438 1 97.56 192 GLY A O 1
ATOM 1505 N N . LEU A 1 193 ? 18.703 21.984 17.422 1 98.12 193 LEU A N 1
ATOM 1506 C CA . LEU A 1 193 ? 17.375 22.453 17.797 1 98.12 193 LEU A CA 1
ATOM 1507 C C . LEU A 1 193 ? 16.438 21.281 18.031 1 98.12 193 LEU A C 1
ATOM 1509 O O . LEU A 1 193 ? 16.219 20.469 17.125 1 98.12 193 LEU A O 1
ATOM 1513 N N . ASN A 1 194 ? 15.93 21.172 19.25 1 98.56 194 ASN A N 1
ATOM 1514 C CA . ASN A 1 194 ? 14.938 20.156 19.578 1 98.56 194 ASN A CA 1
ATOM 1515 C C . ASN A 1 194 ? 13.562 20.516 19.047 1 98.56 194 ASN A C 1
ATOM 1517 O O . ASN A 1 194 ? 13.047 21.594 19.328 1 98.56 194 ASN A O 1
ATOM 1521 N N . PHE A 1 195 ? 12.984 19.672 18.234 1 98.81 195 PHE A N 1
ATOM 1522 C CA . PHE A 1 195 ? 11.688 19.984 17.625 1 98.81 195 PHE A CA 1
ATOM 1523 C C . PHE A 1 195 ? 10.711 18.828 17.844 1 98.81 195 PHE A C 1
ATOM 1525 O O . PHE A 1 195 ? 11.117 17.688 18.031 1 98.81 195 PHE A O 1
ATOM 1532 N N . VAL A 1 196 ? 9.43 19.125 17.906 1 98.88 196 VAL A N 1
ATOM 1533 C CA . VAL A 1 196 ? 8.367 18.141 18 1 98.88 196 VAL A CA 1
ATOM 1534 C C . VAL A 1 196 ? 8.25 17.375 16.672 1 98.88 196 VAL A C 1
ATOM 1536 O O . VAL A 1 196 ? 8.07 17.984 15.617 1 98.88 196 VAL A O 1
ATOM 1539 N N . SER A 1 197 ? 8.367 16.031 16.766 1 98.88 197 SER A N 1
ATOM 1540 C CA . SER A 1 197 ? 8.305 15.25 15.531 1 98.88 197 SER A CA 1
ATOM 1541 C C . SER A 1 197 ? 6.953 14.562 15.383 1 98.88 197 SER A C 1
ATOM 1543 O O . SER A 1 197 ? 6.531 14.242 14.273 1 98.88 197 SER A O 1
ATOM 1545 N N . THR A 1 198 ? 6.316 14.234 16.5 1 98.94 198 THR A N 1
ATOM 1546 C CA . THR A 1 198 ? 5.008 13.586 16.484 1 98.94 198 THR A CA 1
ATOM 1547 C C . THR A 1 198 ? 4.133 14.102 17.609 1 98.94 198 THR A C 1
ATOM 1549 O O . THR A 1 198 ? 4.602 14.266 18.75 1 98.94 198 THR A O 1
ATOM 1552 N N . TYR A 1 199 ? 2.854 14.438 17.328 1 98.88 199 TYR A N 1
ATOM 1553 C CA . TYR A 1 199 ? 1.912 14.773 18.375 1 98.88 199 TYR A CA 1
ATOM 1554 C C . TYR A 1 199 ? 0.502 14.312 18.031 1 98.88 199 TYR A C 1
ATOM 1556 O O . TYR A 1 199 ? 0.229 13.961 16.875 1 98.88 199 TYR A O 1
ATOM 1564 N N . GLU A 1 200 ? -0.358 14.188 18.953 1 98.94 200 GLU A N 1
ATOM 1565 C CA . GLU A 1 200 ? -1.803 14.086 18.766 1 98.94 200 GLU A CA 1
ATOM 1566 C C . GLU A 1 200 ? -2.539 15.125 19.609 1 98.94 200 GLU A C 1
ATOM 1568 O O . GLU A 1 200 ? -2.027 15.57 20.641 1 98.94 200 GLU A O 1
ATOM 1573 N N . ALA A 1 201 ? -3.674 15.586 19.125 1 98.81 201 ALA A N 1
ATOM 1574 C CA . ALA A 1 201 ? -4.5 16.484 19.922 1 98.81 201 ALA A CA 1
ATOM 1575 C C . ALA A 1 201 ? -5.195 15.719 21.047 1 98.81 201 ALA A C 1
ATOM 1577 O O . ALA A 1 201 ? -5.547 14.547 20.891 1 98.81 201 ALA A O 1
ATOM 1578 N N . TYR A 1 202 ? -5.414 16.375 22.156 1 98.38 202 TYR A N 1
ATOM 1579 C CA . TYR A 1 202 ? -6.086 15.742 23.297 1 98.38 202 TYR A CA 1
ATOM 1580 C C . TYR A 1 202 ? -7.574 15.562 23.016 1 98.38 202 TYR A C 1
ATOM 1582 O O . TYR A 1 202 ? -8.109 14.469 23.172 1 98.38 202 TYR A O 1
ATOM 1590 N N . LYS A 1 203 ? -8.195 16.594 22.562 1 97.88 203 LYS A N 1
ATOM 1591 C CA . LYS A 1 203 ? -9.656 16.641 22.469 1 97.88 203 LYS A CA 1
ATOM 1592 C C . LYS A 1 203 ? -10.141 16.016 21.156 1 97.88 203 LYS A C 1
ATOM 1594 O O . LYS A 1 203 ? -11.219 15.422 21.109 1 97.88 203 LYS A O 1
ATOM 1599 N N . TYR A 1 204 ? -9.438 16.203 20.156 1 98.69 204 TYR A N 1
ATOM 1600 C CA . TYR A 1 204 ? -9.852 15.797 18.812 1 98.69 204 TYR A CA 1
ATOM 1601 C C . TYR A 1 204 ? -8.938 14.703 18.266 1 98.69 204 TYR A C 1
ATOM 1603 O O . TYR A 1 204 ? -7.766 14.633 18.641 1 98.69 204 TYR A O 1
ATOM 1611 N N . PRO A 1 205 ? -9.469 13.797 17.391 1 98.81 205 PRO A N 1
ATOM 1612 C CA . PRO A 1 205 ? -8.617 12.805 16.734 1 98.81 205 PRO A CA 1
ATOM 1613 C C . PRO A 1 205 ? -7.758 13.406 15.625 1 98.81 205 PRO A C 1
ATOM 1615 O O . PRO A 1 205 ? -7.863 12.992 14.469 1 98.81 205 PRO A O 1
ATOM 1618 N N . PHE A 1 206 ? -6.965 14.367 16.016 1 98.94 206 PHE A N 1
ATOM 1619 C CA . PHE A 1 206 ? -6.043 15.047 15.109 1 98.94 206 PHE A CA 1
ATOM 1620 C C . PHE A 1 206 ? -4.605 14.625 15.398 1 98.94 206 PHE A C 1
ATOM 1622 O O . PHE A 1 206 ? -4.18 14.602 16.562 1 98.94 206 PHE A O 1
ATOM 1629 N N . TYR A 1 207 ? -3.912 14.242 14.352 1 98.94 207 TYR A N 1
ATOM 1630 C CA . TYR A 1 207 ? -2.574 13.672 14.445 1 98.94 207 TYR A CA 1
ATOM 1631 C C . TYR A 1 207 ? -1.599 14.414 13.539 1 98.94 207 TYR A C 1
ATOM 1633 O O . TYR A 1 207 ? -1.94 14.766 12.406 1 98.94 207 TYR A O 1
ATOM 1641 N N . GLY A 1 208 ? -0.421 14.719 14.039 1 98.88 208 GLY A N 1
ATOM 1642 C CA . GLY A 1 208 ? 0.6 15.398 13.258 1 98.88 208 GLY A CA 1
ATOM 1643 C C . GLY A 1 208 ? 1.956 14.727 13.328 1 98.88 208 GLY A C 1
ATOM 1644 O O . GLY A 1 208 ? 2.418 14.367 14.414 1 98.88 208 GLY A O 1
ATOM 1645 N N . VAL A 1 209 ? 2.588 14.523 12.164 1 98.94 209 VAL A N 1
ATOM 1646 C CA . VAL A 1 209 ? 3.965 14.047 12.094 1 98.94 209 VAL A CA 1
ATOM 1647 C C . VAL A 1 209 ? 4.793 14.977 11.219 1 98.94 209 VAL A C 1
ATOM 1649 O O . VAL A 1 209 ? 4.402 15.289 10.086 1 98.94 209 VAL A O 1
ATOM 1652 N N . GLN A 1 210 ? 5.941 15.406 11.766 1 98.81 210 GLN A N 1
ATOM 1653 C CA . GLN A 1 210 ? 6.832 16.281 11.016 1 98.81 210 GLN A CA 1
ATOM 1654 C C . GLN A 1 210 ? 7.633 15.492 9.977 1 98.81 210 GLN A C 1
ATOM 1656 O O . GLN A 1 210 ? 8.148 16.062 9.016 1 98.81 210 GLN A O 1
ATOM 1661 N N . TRP A 1 211 ? 7.797 14.227 10.203 1 98.56 211 TRP A N 1
ATOM 1662 C CA . TRP A 1 211 ? 8.492 13.32 9.297 1 98.56 211 TRP A CA 1
ATOM 1663 C C . TRP A 1 211 ? 7.527 12.703 8.289 1 98.56 211 TRP A C 1
ATOM 1665 O O . TRP A 1 211 ? 6.324 12.984 8.328 1 98.56 211 TRP A O 1
ATOM 1675 N N . HIS A 1 212 ? 8.07 12.023 7.312 1 98.38 212 HIS A N 1
ATOM 1676 C CA . HIS A 1 212 ? 7.289 11.547 6.176 1 98.38 212 HIS A CA 1
ATOM 1677 C C . HIS A 1 212 ? 7.133 10.031 6.203 1 98.38 212 HIS A C 1
ATOM 1679 O O . HIS A 1 212 ? 7.926 9.312 5.594 1 98.38 212 HIS A O 1
ATOM 1685 N N . PRO A 1 213 ? 6.047 9.531 6.848 1 98.56 213 PRO A N 1
ATOM 1686 C CA . PRO A 1 213 ? 5.867 8.078 6.891 1 98.56 213 PRO A CA 1
ATOM 1687 C C . PRO A 1 213 ? 5.543 7.488 5.52 1 98.56 213 PRO A C 1
ATOM 1689 O O . PRO A 1 213 ? 5.855 6.324 5.258 1 98.56 213 PRO A O 1
ATOM 1692 N N . GLU A 1 214 ? 4.938 8.281 4.57 1 98.19 214 GLU A N 1
ATOM 1693 C CA . GLU A 1 214 ? 4.48 7.77 3.281 1 98.19 214 GLU A CA 1
ATOM 1694 C C . GLU A 1 214 ? 5.656 7.5 2.346 1 98.19 214 GLU A C 1
ATOM 1696 O O . GLU A 1 214 ? 5.52 6.77 1.362 1 98.19 214 GLU A O 1
ATOM 1701 N N . LYS A 1 215 ? 6.832 8.109 2.617 1 97.19 215 LYS A N 1
ATOM 1702 C CA . LYS A 1 215 ? 7.934 8.062 1.662 1 97.19 215 LYS A CA 1
ATOM 1703 C C . LYS A 1 215 ? 8.664 6.723 1.743 1 97.19 215 LYS A C 1
ATOM 1705 O O . LYS A 1 215 ? 9.227 6.258 0.75 1 97.19 215 LYS A O 1
ATOM 1710 N N . ASN A 1 216 ? 8.688 6.082 2.889 1 98 216 ASN A N 1
ATOM 1711 C CA . ASN A 1 216 ? 9.445 4.852 3.084 1 98 216 ASN A CA 1
ATOM 1712 C C . ASN A 1 216 ? 9.102 3.809 2.025 1 98 216 ASN A C 1
ATOM 1714 O O . ASN A 1 216 ? 10 3.184 1.451 1 98 216 ASN A O 1
ATOM 1718 N N . ASN A 1 217 ? 7.836 3.666 1.729 1 97.88 217 ASN A N 1
ATOM 1719 C CA . ASN A 1 217 ? 7.387 2.584 0.86 1 97.88 217 ASN A CA 1
ATOM 1720 C C . ASN A 1 217 ? 7.352 3.016 -0.603 1 97.88 217 ASN A C 1
ATOM 1722 O O . ASN A 1 217 ? 7.484 2.186 -1.504 1 97.88 217 ASN A O 1
ATOM 1726 N N . PHE A 1 218 ? 7.27 4.344 -0.835 1 96.62 218 PHE A N 1
ATOM 1727 C CA . PHE A 1 218 ? 6.73 4.648 -2.154 1 96.62 218 PHE A CA 1
ATOM 1728 C C . PHE A 1 218 ? 7.609 5.66 -2.881 1 96.62 218 PHE A C 1
ATOM 1730 O O . PHE A 1 218 ? 7.402 5.93 -4.066 1 96.62 218 PHE A O 1
ATOM 1737 N N . GLU A 1 219 ? 8.555 6.27 -2.189 1 95.12 219 GLU A N 1
ATOM 1738 C CA . GLU A 1 219 ? 9.398 7.262 -2.846 1 95.12 219 GLU A CA 1
ATOM 1739 C C . GLU A 1 219 ? 10.82 6.734 -3.031 1 95.12 219 GLU A C 1
ATOM 1741 O O . GLU A 1 219 ? 11.484 6.355 -2.061 1 95.12 219 GLU A O 1
ATOM 1746 N N . TRP A 1 220 ? 11.359 6.676 -4.289 1 89.31 220 TRP A N 1
ATOM 1747 C CA . TRP A 1 220 ? 12.641 6.059 -4.609 1 89.31 220 TRP A CA 1
ATOM 1748 C C . TRP A 1 220 ? 13.555 7.047 -5.316 1 89.31 220 TRP A C 1
ATOM 1750 O O . TRP A 1 220 ? 14.617 6.668 -5.824 1 89.31 220 TRP A O 1
ATOM 1760 N N . LYS A 1 221 ? 13.289 8.195 -5.336 1 77.44 221 LYS A N 1
ATOM 1761 C CA . LYS A 1 221 ? 14.086 9.133 -6.117 1 77.44 221 LYS A CA 1
ATOM 1762 C C . LYS A 1 221 ? 15.492 9.281 -5.527 1 77.44 221 LYS A C 1
ATOM 1764 O O . LYS A 1 221 ? 15.648 9.344 -4.305 1 77.44 221 LYS A O 1
ATOM 1769 N N . THR A 1 222 ? 16.312 9.383 -6.418 1 62.38 222 THR A N 1
ATOM 1770 C CA . THR A 1 222 ? 17.75 9.273 -6.199 1 62.38 222 THR A CA 1
ATOM 1771 C C . THR A 1 222 ? 18.281 10.531 -5.52 1 62.38 222 THR A C 1
ATOM 1773 O O . THR A 1 222 ? 19.312 10.492 -4.852 1 62.38 222 THR A O 1
ATOM 1776 N N . GLN A 1 223 ? 17.562 11.516 -5.672 1 64.56 223 GLN A N 1
ATOM 1777 C CA . GLN A 1 223 ? 18.078 12.734 -5.074 1 64.56 223 GLN A CA 1
ATOM 1778 C C . GLN A 1 223 ? 17.875 12.75 -3.562 1 64.56 223 GLN A C 1
ATOM 1780 O O . GLN A 1 223 ? 18.547 13.484 -2.84 1 64.56 223 GLN A O 1
ATOM 1785 N N . SER A 1 224 ? 17.031 11.922 -3.166 1 64.88 224 SER A N 1
ATOM 1786 C CA . SER A 1 224 ? 16.766 11.781 -1.737 1 64.88 224 SER A CA 1
ATOM 1787 C C . SER A 1 224 ? 17.391 10.508 -1.179 1 64.88 224 SER A C 1
ATOM 1789 O O . SER A 1 224 ? 16.781 9.445 -1.214 1 64.88 224 SER A O 1
ATOM 1791 N N . LYS A 1 225 ? 18.516 10.656 -0.584 1 75.38 225 LYS A N 1
ATOM 1792 C CA . LYS A 1 225 ? 19.312 9.5 -0.202 1 75.38 225 LYS A CA 1
ATOM 1793 C C . LYS A 1 225 ? 18.938 9.008 1.191 1 75.38 225 LYS A C 1
ATOM 1795 O O . LYS A 1 225 ? 19.297 7.891 1.581 1 75.38 225 LYS A O 1
ATOM 1800 N N . SER A 1 226 ? 18.109 9.805 1.815 1 89.88 226 SER A N 1
ATOM 1801 C CA . SER A 1 226 ? 17.922 9.43 3.215 1 89.88 226 SER A CA 1
ATOM 1802 C C . SER A 1 226 ? 16.531 8.852 3.461 1 89.88 226 SER A C 1
ATOM 1804 O O . SER A 1 226 ? 16.094 8.734 4.609 1 89.88 226 SER A O 1
ATOM 1806 N N . ILE A 1 227 ? 15.812 8.609 2.439 1 95.5 227 ILE A N 1
ATOM 1807 C CA . ILE A 1 227 ? 14.539 7.922 2.633 1 95.5 227 ILE A CA 1
ATOM 1808 C C . ILE A 1 227 ? 14.789 6.453 2.965 1 95.5 227 ILE A C 1
ATOM 1810 O O . ILE A 1 227 ? 15.328 5.707 2.145 1 95.5 227 ILE A O 1
ATOM 1814 N N . PRO A 1 228 ? 14.43 6.035 4.148 1 97.19 228 PRO A N 1
ATOM 1815 C CA . PRO A 1 228 ? 14.711 4.648 4.527 1 97.19 228 PRO A CA 1
ATOM 1816 C C . PRO A 1 228 ? 13.758 3.65 3.871 1 97.19 228 PRO A C 1
ATOM 1818 O O . PRO A 1 228 ? 12.555 3.904 3.783 1 97.19 228 PRO A O 1
ATOM 1821 N N . HIS A 1 229 ? 14.312 2.543 3.42 1 96.88 229 HIS A N 1
ATOM 1822 C CA . HIS A 1 229 ? 13.508 1.509 2.781 1 96.88 229 HIS A CA 1
ATOM 1823 C C . HIS A 1 229 ? 13.742 0.148 3.428 1 96.88 229 HIS A C 1
ATOM 1825 O O . HIS A 1 229 ? 13.414 -0.887 2.842 1 96.88 229 HIS A O 1
ATOM 1831 N N . THR A 1 230 ? 14.336 0.127 4.629 1 97.12 230 THR A N 1
ATOM 1832 C CA . THR A 1 230 ? 14.508 -1.126 5.352 1 97.12 230 THR A CA 1
ATOM 1833 C C . THR A 1 230 ? 13.156 -1.722 5.738 1 97.12 230 THR A C 1
ATOM 1835 O O . THR A 1 230 ? 12.133 -1.051 5.645 1 97.12 230 THR A O 1
ATOM 1838 N N . GLN A 1 231 ? 13.18 -3 6.109 1 96.69 231 GLN A N 1
ATOM 1839 C CA . GLN A 1 231 ? 11.945 -3.648 6.543 1 96.69 231 GLN A CA 1
ATOM 1840 C C . GLN A 1 231 ? 11.312 -2.896 7.711 1 96.69 231 GLN A C 1
ATOM 1842 O O . GLN A 1 231 ? 10.094 -2.725 7.754 1 96.69 231 GLN A O 1
ATOM 1847 N N . GLU A 1 232 ? 12.133 -2.443 8.641 1 97.5 232 GLU A N 1
ATOM 1848 C CA . GLU A 1 232 ? 11.633 -1.702 9.789 1 97.5 232 GLU A CA 1
ATOM 1849 C C . GLU A 1 232 ? 10.953 -0.404 9.359 1 97.5 232 GLU A C 1
ATOM 1851 O O . GLU A 1 232 ? 9.938 -0.013 9.93 1 97.5 232 GLU A O 1
ATOM 1856 N N . ALA A 1 233 ? 11.531 0.257 8.359 1 98.44 233 ALA A N 1
ATOM 1857 C CA . ALA A 1 233 ? 10.953 1.493 7.84 1 98.44 233 ALA A CA 1
ATOM 1858 C C . ALA A 1 233 ? 9.602 1.229 7.176 1 98.44 233 ALA A C 1
ATOM 1860 O O . ALA A 1 233 ? 8.656 2.004 7.348 1 98.44 233 ALA A O 1
ATOM 1861 N N . ILE A 1 234 ? 9.539 0.124 6.441 1 98.5 234 ILE A N 1
ATOM 1862 C CA . ILE A 1 234 ? 8.297 -0.269 5.781 1 98.5 234 ILE A CA 1
ATOM 1863 C C . ILE A 1 234 ? 7.215 -0.523 6.824 1 98.5 234 ILE A C 1
ATOM 1865 O O . ILE A 1 234 ? 6.09 -0.03 6.695 1 98.5 234 ILE A O 1
ATOM 1869 N N . PHE A 1 235 ? 7.559 -1.234 7.863 1 97.56 235 PHE A N 1
ATOM 1870 C CA . PHE A 1 235 ? 6.617 -1.539 8.938 1 97.56 235 PHE A CA 1
ATOM 1871 C C . PHE A 1 235 ? 6.148 -0.262 9.625 1 97.56 235 PHE A C 1
ATOM 1873 O O . PHE A 1 235 ? 4.98 -0.145 10 1 97.56 235 PHE A O 1
ATOM 1880 N N . THR A 1 236 ? 7.078 0.675 9.758 1 98.38 236 THR A N 1
ATOM 1881 C CA . THR A 1 236 ? 6.738 1.959 10.359 1 98.38 236 THR A CA 1
ATOM 1882 C C . THR A 1 236 ? 5.668 2.676 9.547 1 98.38 236 THR A C 1
ATOM 1884 O O . THR A 1 236 ? 4.668 3.146 10.094 1 98.38 236 THR A O 1
ATOM 1887 N N . SER A 1 237 ? 5.883 2.717 8.266 1 98.75 237 SER A N 1
ATOM 1888 C CA . SER A 1 237 ? 4.914 3.34 7.367 1 98.75 237 SER A CA 1
ATOM 1889 C C . SER A 1 237 ? 3.551 2.668 7.469 1 98.75 237 SER A C 1
ATOM 1891 O O . SER A 1 237 ? 2.527 3.344 7.598 1 98.75 237 SER A O 1
ATOM 1893 N N . GLN A 1 238 ? 3.553 1.337 7.438 1 98.5 238 GLN A N 1
ATOM 1894 C CA . GLN A 1 238 ? 2.307 0.579 7.504 1 98.5 238 GLN A CA 1
ATOM 1895 C C . GLN A 1 238 ? 1.591 0.813 8.828 1 98.5 238 GLN A C 1
ATOM 1897 O O . GLN A 1 238 ? 0.366 0.943 8.867 1 98.5 238 GLN A O 1
ATOM 1902 N N . PHE A 1 239 ? 2.309 0.883 9.938 1 98.12 239 PHE A N 1
ATOM 1903 C CA . PHE A 1 239 ? 1.722 1.066 11.258 1 98.12 239 PHE A CA 1
ATOM 1904 C C . PHE A 1 239 ? 0.94 2.373 11.328 1 98.12 239 PHE A C 1
ATOM 1906 O O . PHE A 1 239 ? -0.221 2.385 11.742 1 98.12 239 PHE A O 1
ATOM 1913 N N . PHE A 1 240 ? 1.548 3.432 10.883 1 98.69 240 PHE A N 1
ATOM 1914 C CA . PHE A 1 240 ? 0.909 4.734 11.023 1 98.69 240 PHE A CA 1
ATOM 1915 C C . PHE A 1 240 ? -0.233 4.891 10.031 1 98.69 240 PHE A C 1
ATOM 1917 O O . PHE A 1 240 ? -1.236 5.543 10.328 1 98.69 240 PHE A O 1
ATOM 1924 N N . ALA A 1 241 ? -0.095 4.281 8.828 1 98.81 241 ALA A N 1
ATOM 1925 C CA . ALA A 1 241 ? -1.212 4.262 7.883 1 98.81 241 ALA A CA 1
ATOM 1926 C C . ALA A 1 241 ? -2.42 3.549 8.484 1 98.81 241 ALA A C 1
ATOM 1928 O O . ALA A 1 241 ? -3.543 4.059 8.43 1 98.81 241 ALA A O 1
ATOM 1929 N N . ASN A 1 242 ? -2.127 2.348 9.062 1 98.5 242 ASN A N 1
ATOM 1930 C CA . ASN A 1 242 ? -3.193 1.56 9.672 1 98.5 242 ASN A CA 1
ATOM 1931 C C . ASN A 1 242 ? -3.848 2.307 10.828 1 98.5 242 ASN A C 1
ATOM 1933 O O . ASN A 1 242 ? -5.07 2.254 10.992 1 98.5 242 ASN A O 1
ATOM 1937 N N . MET A 1 243 ? -3.041 2.955 11.633 1 98.38 243 MET A N 1
ATOM 1938 C CA . MET A 1 243 ? -3.559 3.715 12.773 1 98.38 243 MET A CA 1
ATOM 1939 C C . MET A 1 243 ? -4.516 4.805 12.305 1 98.38 243 MET A C 1
ATOM 1941 O O . MET A 1 243 ? -5.637 4.91 12.805 1 98.38 243 MET A O 1
ATOM 1945 N N . PHE A 1 244 ? -4.129 5.582 11.312 1 98.75 244 PHE A N 1
ATOM 1946 C CA . PHE A 1 244 ? -4.945 6.707 10.875 1 98.75 244 PHE A CA 1
ATOM 1947 C C . PHE A 1 244 ? -6.219 6.215 10.188 1 98.75 244 PHE A C 1
ATOM 1949 O O . PHE A 1 244 ? -7.316 6.68 10.508 1 98.75 244 PHE A O 1
ATOM 1956 N N . VAL A 1 245 ? -6.047 5.289 9.219 1 98.69 245 VAL A N 1
ATOM 1957 C CA . VAL A 1 245 ? -7.219 4.793 8.508 1 98.69 245 VAL A CA 1
ATOM 1958 C C . VAL A 1 245 ? -8.164 4.094 9.484 1 98.69 245 VAL A C 1
ATOM 1960 O O . VAL A 1 245 ? -9.383 4.176 9.344 1 98.69 245 VAL A O 1
ATOM 1963 N N . GLY A 1 246 ? -7.566 3.408 10.523 1 98.06 246 GLY A N 1
ATOM 1964 C CA . GLY A 1 246 ? -8.398 2.859 11.578 1 98.06 246 GLY A CA 1
ATOM 1965 C C . GLY A 1 246 ? -9.258 3.904 12.266 1 98.06 246 GLY A C 1
ATOM 1966 O O . GLY A 1 246 ? -10.422 3.65 12.578 1 98.06 246 GLY A O 1
ATOM 1967 N N . GLU A 1 247 ? -8.781 5.109 12.461 1 98.38 247 GLU A N 1
ATOM 1968 C CA . GLU A 1 247 ? -9.508 6.211 13.078 1 98.38 247 GLU A CA 1
ATOM 1969 C C . GLU A 1 247 ? -10.617 6.723 12.164 1 98.38 247 GLU A C 1
ATOM 1971 O O . GLU A 1 247 ? -11.672 7.156 12.641 1 98.38 247 GLU A O 1
ATOM 1976 N N . THR A 1 248 ? -10.43 6.629 10.867 1 98.5 248 THR A N 1
ATOM 1977 C CA . THR A 1 248 ? -11.391 7.176 9.922 1 98.5 248 THR A CA 1
ATOM 1978 C C . THR A 1 248 ? -12.602 6.25 9.781 1 98.5 248 THR A C 1
ATOM 1980 O O . THR A 1 248 ? -13.633 6.648 9.242 1 98.5 248 THR A O 1
ATOM 1983 N N . ARG A 1 249 ? -12.492 5.039 10.281 1 97.94 249 ARG A N 1
ATOM 1984 C CA . ARG A 1 249 ? -13.594 4.082 10.227 1 97.94 249 ARG A CA 1
ATOM 1985 C C . ARG A 1 249 ? -14.656 4.398 11.273 1 97.94 249 ARG A C 1
ATOM 1987 O O . ARG A 1 249 ? -15.719 3.77 11.305 1 97.94 249 ARG A O 1
ATOM 1994 N N . LYS A 1 250 ? -14.43 5.398 12.086 1 98.25 250 LYS A N 1
ATOM 1995 C CA . LYS A 1 250 ? -15.234 5.59 13.297 1 98.25 250 LYS A CA 1
ATOM 1996 C C . LYS A 1 250 ? -16.359 6.586 13.047 1 98.25 250 LYS A C 1
ATOM 1998 O O . LYS A 1 250 ? -16.922 7.148 13.992 1 98.25 250 LYS A O 1
ATOM 2003 N N . ASN A 1 251 ? -16.688 6.922 11.836 1 97.88 251 ASN A N 1
ATOM 2004 C CA . ASN A 1 251 ? -17.875 7.668 11.445 1 97.88 251 ASN A CA 1
ATOM 2005 C C . ASN A 1 251 ? -18.562 7.043 10.234 1 97.88 251 ASN A C 1
ATOM 2007 O O . ASN A 1 251 ? -18.078 6.051 9.688 1 97.88 251 ASN A O 1
ATOM 2011 N N . SER A 1 252 ? -19.688 7.551 9.883 1 97.19 252 SER A N 1
ATOM 2012 C CA . SER A 1 252 ? -20.484 6.898 8.859 1 97.19 252 SER A CA 1
ATOM 2013 C C . SER A 1 252 ? -20.703 7.816 7.66 1 97.19 252 SER A C 1
ATOM 2015 O O . SER A 1 252 ? -21.719 7.719 6.973 1 97.19 252 SER A O 1
ATOM 2017 N N . HIS A 1 253 ? -19.812 8.805 7.5 1 98.12 253 HIS A N 1
ATOM 2018 C CA . HIS A 1 253 ? -19.906 9.656 6.32 1 98.12 253 HIS A CA 1
ATOM 2019 C C . HIS A 1 253 ? -19.859 8.82 5.039 1 98.12 253 HIS A C 1
ATOM 2021 O O . HIS A 1 253 ? -19.109 7.84 4.965 1 98.12 253 HIS A O 1
ATOM 2027 N N . LYS A 1 254 ? -20.594 9.164 4.059 1 97.19 254 LYS A N 1
ATOM 2028 C CA . LYS A 1 254 ? -20.594 8.5 2.76 1 97.19 254 LYS A CA 1
ATOM 2029 C C . LYS A 1 254 ? -21.188 9.391 1.676 1 97.19 254 LYS A C 1
ATOM 2031 O O . LYS A 1 254 ? -21.906 10.336 1.976 1 97.19 254 LYS A O 1
ATOM 2036 N N . PHE A 1 255 ? -20.844 9.141 0.482 1 96.5 255 PHE A N 1
ATOM 2037 C CA . PHE A 1 255 ? -21.469 9.82 -0.649 1 96.5 255 PHE A CA 1
ATOM 2038 C C . PHE A 1 255 ? -22.938 9.438 -0.779 1 96.5 255 PHE A C 1
ATOM 2040 O O . PHE A 1 255 ? -23.344 8.375 -0.311 1 96.5 255 PHE A O 1
ATOM 2047 N N . TYR A 1 256 ? -23.703 10.273 -1.425 1 94 256 TYR A N 1
ATOM 2048 C CA . TYR A 1 256 ? -25.141 10.062 -1.507 1 94 256 TYR A CA 1
ATOM 2049 C C . TYR A 1 256 ? -25.469 8.844 -2.354 1 94 256 TYR A C 1
ATOM 2051 O O . TYR A 1 256 ? -26.5 8.188 -2.141 1 94 256 TYR A O 1
ATOM 2059 N N . ASN A 1 257 ? -24.594 8.484 -3.361 1 92.75 257 ASN A N 1
ATOM 2060 C CA . ASN A 1 257 ? -24.734 7.246 -4.121 1 92.75 257 ASN A CA 1
ATOM 2061 C C . ASN A 1 257 ? -23.391 6.793 -4.695 1 92.75 257 ASN A C 1
ATOM 2063 O O . ASN A 1 257 ? -22.391 7.516 -4.613 1 92.75 257 ASN A O 1
ATOM 2067 N N . ASP A 1 258 ? -23.391 5.629 -5.266 1 87.88 258 ASP A N 1
ATOM 2068 C CA . ASP A 1 258 ? -22.172 5.008 -5.777 1 87.88 258 ASP A CA 1
ATOM 2069 C C . ASP A 1 258 ? -21.594 5.812 -6.941 1 87.88 258 ASP A C 1
ATOM 2071 O O . ASP A 1 258 ? -20.375 5.898 -7.098 1 87.88 258 ASP A O 1
ATOM 2075 N N . GLU A 1 259 ? -22.438 6.324 -7.727 1 89 259 GLU A N 1
ATOM 2076 C CA . GLU A 1 259 ? -22 7.094 -8.883 1 89 259 GLU A CA 1
ATOM 2077 C C . GLU A 1 259 ? -21.219 8.336 -8.461 1 89 259 GLU A C 1
ATOM 2079 O O . GLU A 1 259 ? -20.156 8.625 -9.016 1 89 259 GLU A O 1
ATOM 2084 N N . ALA A 1 260 ? -21.797 9.047 -7.449 1 93 260 ALA A N 1
ATOM 2085 C CA . ALA A 1 260 ? -21.125 10.234 -6.926 1 93 260 ALA A CA 1
ATOM 2086 C C . ALA A 1 260 ? -19.766 9.859 -6.32 1 93 260 ALA A C 1
ATOM 2088 O O . ALA A 1 260 ? -18.781 10.586 -6.496 1 93 260 ALA A O 1
ATOM 2089 N N . GLU A 1 261 ? -19.734 8.727 -5.648 1 93.06 261 GLU A N 1
ATOM 2090 C CA . GLU A 1 261 ? -18.484 8.25 -5.07 1 93.06 261 GLU A CA 1
ATOM 2091 C C . GLU A 1 261 ? -17.469 7.938 -6.152 1 93.06 261 GLU A C 1
ATOM 2093 O O . GLU A 1 261 ? -16.328 8.422 -6.098 1 93.06 261 GLU A O 1
ATOM 2098 N N . ASP A 1 262 ? -17.859 7.227 -7.164 1 87.5 262 ASP A N 1
ATOM 2099 C CA . ASP A 1 262 ? -16.969 6.801 -8.242 1 87.5 262 ASP A CA 1
ATOM 2100 C C . ASP A 1 262 ? -16.375 8 -8.969 1 87.5 262 ASP A C 1
ATOM 2102 O O . ASP A 1 262 ? -15.203 7.98 -9.359 1 87.5 262 ASP A O 1
ATOM 2106 N N . LYS A 1 263 ? -17.172 9 -9.141 1 89.81 263 LYS A N 1
ATOM 2107 C CA . LYS A 1 263 ? -16.734 10.188 -9.875 1 89.81 263 LYS A CA 1
ATOM 2108 C C . LYS A 1 263 ? -15.742 11.008 -9.062 1 89.81 263 LYS A C 1
ATOM 2110 O O . LYS A 1 263 ? -15 11.812 -9.625 1 89.81 263 LYS A O 1
ATOM 2115 N N . SER A 1 264 ? -15.727 10.75 -7.738 1 93.5 264 SER A N 1
ATOM 2116 C CA . SER A 1 264 ? -14.922 11.602 -6.863 1 93.5 264 SER A CA 1
ATOM 2117 C C . SER A 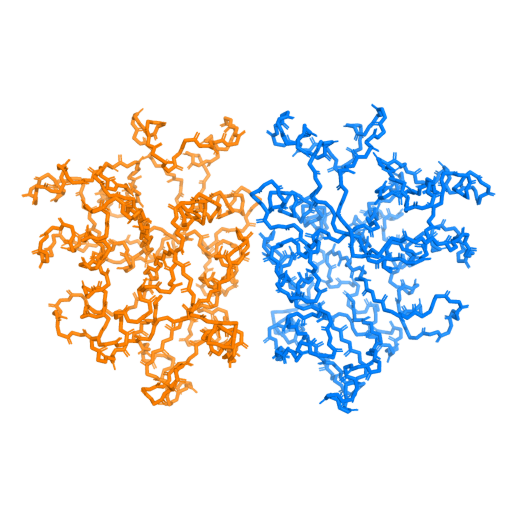1 264 ? -13.594 10.938 -6.52 1 93.5 264 SER A C 1
ATOM 2119 O O . SER A 1 264 ? -12.695 11.578 -5.965 1 93.5 264 SER A O 1
ATOM 2121 N N . LEU A 1 265 ? -13.414 9.672 -6.867 1 93.88 265 LEU A N 1
ATOM 2122 C CA . LEU A 1 265 ? -12.258 8.898 -6.453 1 93.88 265 LEU A CA 1
ATOM 2123 C C . LEU A 1 265 ? -11.016 9.305 -7.238 1 93.88 265 LEU A C 1
ATOM 2125 O O . LEU A 1 265 ? -11.117 9.711 -8.398 1 93.88 265 LEU A O 1
ATOM 2129 N N . ILE A 1 266 ? -9.867 9.18 -6.613 1 94.94 266 ILE A N 1
ATOM 2130 C CA . ILE A 1 266 ? -8.578 9.516 -7.207 1 94.94 266 ILE A CA 1
ATOM 2131 C C . ILE A 1 266 ? -8.352 8.68 -8.461 1 94.94 266 ILE A C 1
ATOM 2133 O O . ILE A 1 266 ? -7.621 9.094 -9.367 1 94.94 266 ILE A O 1
ATOM 2137 N N . ASN A 1 267 ? -9.023 7.5 -8.523 1 88.38 267 ASN A N 1
ATOM 2138 C CA . ASN A 1 267 ? -8.883 6.59 -9.656 1 88.38 267 ASN A CA 1
ATOM 2139 C C . ASN A 1 267 ? -9.344 7.234 -10.961 1 88.38 267 ASN A C 1
ATOM 2141 O O . ASN A 1 267 ? -9.031 6.742 -12.047 1 88.38 267 ASN A O 1
ATOM 2145 N N . ARG A 1 268 ? -10.039 8.297 -10.883 1 87.06 268 ARG A N 1
ATOM 2146 C CA . ARG A 1 268 ? -10.547 9 -12.062 1 87.06 268 ARG A CA 1
ATOM 2147 C C . ARG A 1 268 ? -9.5 9.961 -12.617 1 87.06 268 ARG A C 1
ATOM 2149 O O . ARG A 1 268 ? -9.672 10.516 -13.703 1 87.06 268 ARG A O 1
ATOM 2156 N N . TYR A 1 269 ? -8.438 10.102 -11.891 1 87.94 269 TYR A N 1
ATOM 2157 C CA . TYR A 1 269 ? -7.352 10.977 -12.305 1 87.94 269 TYR A CA 1
ATOM 2158 C C . TYR A 1 269 ? -6.145 10.172 -12.766 1 87.94 269 TYR A C 1
ATOM 2160 O O . TYR A 1 269 ? -5.973 9.016 -12.367 1 87.94 269 TYR A O 1
ATOM 2168 N N . HIS A 1 270 ? -5.375 10.789 -13.602 1 85.69 270 HIS A N 1
ATOM 2169 C CA . HIS A 1 270 ? -4.145 10.164 -14.07 1 85.69 270 HIS A CA 1
ATOM 2170 C C . HIS A 1 270 ? -2.939 10.664 -13.281 1 85.69 270 HIS A C 1
ATOM 2172 O O . HIS A 1 270 ? -2.83 11.852 -12.992 1 85.69 270 HIS A O 1
ATOM 2178 N N . SER A 1 271 ? -2.164 9.711 -12.906 1 89.69 271 SER A N 1
ATOM 2179 C CA . SER A 1 271 ? -0.899 10.094 -12.289 1 89.69 271 SER A CA 1
ATOM 2180 C C . SER A 1 271 ? 0.202 10.258 -13.328 1 89.69 271 SER A C 1
ATOM 2182 O O . SER A 1 271 ? 0.121 9.688 -14.422 1 89.69 271 SER A O 1
ATOM 2184 N N . TYR A 1 272 ? 1.204 11.062 -12.984 1 88.12 272 TYR A N 1
ATOM 2185 C CA . TYR A 1 272 ? 2.311 11.359 -13.891 1 88.12 272 TYR A CA 1
ATOM 2186 C C . TYR A 1 272 ? 3.648 11.023 -13.242 1 88.12 272 TYR A C 1
ATOM 2188 O O . TYR A 1 272 ? 3.889 11.383 -12.086 1 88.12 272 TYR A O 1
ATOM 2196 N N . PHE A 1 273 ? 4.43 10.266 -14.023 1 85.56 273 PHE A N 1
ATOM 2197 C CA . PHE A 1 273 ? 5.809 10.055 -13.594 1 85.56 273 PHE A CA 1
ATOM 2198 C C . PHE A 1 273 ? 6.617 11.344 -13.727 1 85.56 273 PHE A C 1
ATOM 2200 O O . PHE A 1 273 ? 6.48 12.062 -14.719 1 85.56 273 PHE A O 1
ATOM 2207 N N . THR A 1 274 ? 7.371 11.633 -12.688 1 83.06 274 THR A N 1
ATOM 2208 C CA . THR A 1 274 ? 8.078 12.906 -12.711 1 83.06 274 THR A CA 1
ATOM 2209 C C . THR A 1 274 ? 9.555 12.703 -13.039 1 83.06 274 THR A C 1
ATOM 2211 O O . THR A 1 274 ? 10.109 11.641 -12.773 1 83.06 274 THR A O 1
ATOM 2214 N N . ASP A 1 275 ? 10.117 13.664 -13.648 1 72.75 275 ASP A N 1
ATOM 2215 C CA . ASP A 1 275 ? 11.555 13.68 -13.922 1 72.75 275 ASP A CA 1
ATOM 2216 C C . ASP A 1 275 ? 12.352 13.938 -12.648 1 72.75 275 ASP A C 1
ATOM 2218 O O . ASP A 1 275 ? 12.039 14.852 -11.883 1 72.75 275 ASP A O 1
ATOM 2222 N N . ALA A 1 276 ? 13.25 13.203 -12.547 1 64 276 ALA A N 1
ATOM 2223 C CA . ALA A 1 276 ? 14.055 13.25 -11.328 1 64 276 ALA A CA 1
ATOM 2224 C C . ALA A 1 276 ? 14.727 14.602 -11.164 1 64 276 ALA A C 1
ATOM 2226 O O . ALA A 1 276 ? 14.984 15.047 -10.047 1 64 276 ALA A O 1
ATOM 2227 N N . SER A 1 277 ? 14.953 15.18 -12.18 1 63.28 277 SER A N 1
ATOM 2228 C CA . SER A 1 277 ? 15.719 16.422 -12.102 1 63.28 277 SER A CA 1
ATOM 2229 C C . SER A 1 277 ? 14.867 17.562 -11.562 1 63.28 277 SER A C 1
ATOM 2231 O O . SER A 1 277 ? 15.398 18.531 -11.016 1 63.28 277 SER A O 1
ATOM 2233 N N . ASN A 1 278 ? 13.656 17.359 -11.5 1 66.5 278 ASN A N 1
ATOM 2234 C CA . ASN A 1 278 ? 12.844 18.547 -11.234 1 66.5 278 ASN A CA 1
ATOM 2235 C C . ASN A 1 278 ? 11.961 18.359 -10.008 1 66.5 278 ASN A C 1
ATOM 2237 O O . ASN A 1 278 ? 11.352 19.312 -9.516 1 66.5 278 ASN A O 1
ATOM 2241 N N . THR A 1 279 ? 11.938 17.141 -9.594 1 74.81 279 THR A N 1
ATOM 2242 C CA . THR A 1 279 ? 10.984 16.938 -8.516 1 74.81 279 THR A CA 1
ATOM 2243 C C . THR A 1 279 ? 11.516 15.898 -7.52 1 74.81 279 THR A C 1
ATOM 2245 O O . THR A 1 279 ? 12.43 15.133 -7.832 1 74.81 279 THR A O 1
ATOM 2248 N N . SER A 1 280 ? 10.977 16 -6.359 1 78.19 280 SER A N 1
ATOM 2249 C CA . SER A 1 280 ? 11.367 15.07 -5.301 1 78.19 280 SER A CA 1
ATOM 2250 C C . SER A 1 280 ? 10.414 13.883 -5.223 1 78.19 280 SER A C 1
ATOM 2252 O O . SER A 1 280 ? 10.531 13.039 -4.336 1 78.19 280 SER A O 1
ATOM 2254 N N . PHE A 1 281 ? 9.5 13.789 -6.168 1 86.44 281 PHE A N 1
ATOM 2255 C CA . PHE A 1 281 ? 8.484 12.75 -6.094 1 86.44 281 PHE A CA 1
ATOM 2256 C C . PHE A 1 281 ? 8.617 11.781 -7.262 1 86.44 281 PHE A C 1
ATOM 2258 O O . PHE A 1 281 ? 8.969 12.18 -8.375 1 86.44 281 PHE A O 1
ATOM 2265 N N . THR A 1 282 ? 8.32 10.547 -6.988 1 86.38 282 THR A N 1
ATOM 2266 C CA . THR A 1 282 ? 8.352 9.531 -8.039 1 86.38 282 THR A CA 1
ATOM 2267 C C . THR A 1 282 ? 7.195 9.719 -9.016 1 86.38 282 THR A C 1
ATOM 2269 O O . THR A 1 282 ? 7.387 9.664 -10.227 1 86.38 282 THR A O 1
ATOM 2272 N N . GLU A 1 283 ? 6.055 9.906 -8.5 1 91.12 283 GLU A N 1
ATOM 2273 C CA . GLU A 1 283 ? 4.797 10.031 -9.234 1 91.12 283 GLU A CA 1
ATOM 2274 C C . GLU A 1 283 ? 3.857 11.023 -8.555 1 91.12 283 GLU A C 1
ATOM 2276 O O . GLU A 1 283 ? 3.783 11.07 -7.324 1 91.12 283 GLU A O 1
ATOM 2281 N N . VAL A 1 284 ? 3.127 11.859 -9.383 1 93.31 284 VAL A N 1
ATOM 2282 C CA . VAL A 1 284 ? 2.24 12.867 -8.805 1 93.31 284 VAL A CA 1
ATOM 2283 C C . VAL A 1 284 ? 0.902 12.859 -9.547 1 93.31 284 VAL A C 1
ATOM 2285 O O . VAL A 1 284 ? 0.823 12.422 -10.695 1 93.31 284 VAL A O 1
ATOM 2288 N N . TYR A 1 285 ? -0.107 13.219 -8.836 1 94.19 285 TYR A N 1
ATOM 2289 C CA . TYR A 1 285 ? -1.366 13.641 -9.445 1 94.19 285 TYR A CA 1
ATOM 2290 C C . TYR A 1 285 ? -1.417 15.156 -9.602 1 94.19 285 TYR A C 1
ATOM 2292 O O . TYR A 1 285 ? -0.992 15.891 -8.703 1 94.19 285 TYR A O 1
ATOM 2300 N N . LEU A 1 286 ? -1.874 15.602 -10.734 1 94.31 286 LEU A N 1
ATOM 2301 C CA . LEU A 1 286 ? -1.934 17.031 -11.047 1 94.31 286 LEU A CA 1
ATOM 2302 C C . LEU A 1 286 ? -3.375 17.469 -11.273 1 94.31 286 LEU A C 1
ATOM 2304 O O . LEU A 1 286 ? -4.184 16.719 -11.82 1 94.31 286 LEU A O 1
ATOM 2308 N N . PHE A 1 287 ? -3.609 18.703 -10.805 1 94.62 287 PHE A N 1
ATOM 2309 C CA . PHE A 1 287 ? -4.98 19.188 -10.883 1 94.62 287 PHE A CA 1
ATOM 2310 C C . PHE A 1 287 ? -5.023 20.609 -11.422 1 94.62 287 PHE A C 1
ATOM 2312 O O . PHE A 1 287 ? -4.133 21.406 -11.133 1 94.62 287 PHE A O 1
ATOM 2319 N N . HIS A 1 288 ? -6.07 20.781 -12.195 1 90.19 288 HIS A N 1
ATOM 2320 C CA . HIS A 1 288 ? -6.375 22.125 -12.695 1 90.19 288 HIS A CA 1
ATOM 2321 C C . HIS A 1 288 ? -7.566 22.734 -11.969 1 90.19 288 HIS A C 1
ATOM 2323 O O . HIS A 1 288 ? -8.438 22 -11.484 1 90.19 288 HIS A O 1
ATOM 2329 N N . ASN A 1 289 ? -7.582 24.047 -11.992 1 77.69 289 ASN A N 1
ATOM 2330 C CA . ASN A 1 289 ? -8.648 24.75 -11.297 1 77.69 289 ASN A CA 1
ATOM 2331 C C . ASN A 1 289 ? -10.016 24.422 -11.891 1 77.69 289 ASN A 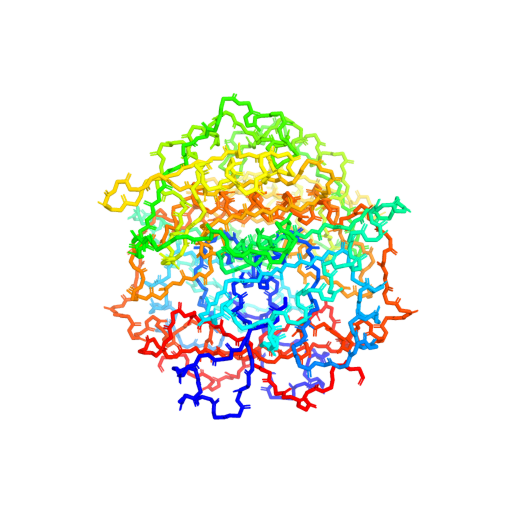C 1
ATOM 2333 O O . ASN A 1 289 ? -11.039 24.547 -11.219 1 77.69 289 ASN A O 1
ATOM 2337 N N . ASN A 1 290 ? -9.992 23.984 -13.086 1 76.69 290 ASN A N 1
ATOM 2338 C CA . ASN A 1 290 ? -11.266 23.688 -13.742 1 76.69 290 ASN A CA 1
ATOM 2339 C C . ASN A 1 290 ? -11.641 22.219 -13.594 1 76.69 290 ASN A C 1
ATOM 2341 O O . ASN A 1 290 ? -12.688 21.781 -14.086 1 76.69 290 ASN A O 1
ATOM 2345 N N . ASP A 1 291 ? -10.719 21.562 -13.047 1 72 291 ASP A N 1
ATOM 2346 C CA . ASP A 1 291 ? -11.078 20.156 -12.812 1 72 291 ASP A CA 1
ATOM 2347 C C . ASP A 1 291 ? -12.297 20.047 -11.906 1 72 291 ASP A C 1
ATOM 2349 O O . ASP A 1 291 ? -12.391 20.75 -10.891 1 72 291 ASP A O 1
ATOM 2353 N N . MET A 1 292 ? -13.43 19.578 -12.539 1 60.19 292 MET A N 1
ATOM 2354 C CA . MET A 1 292 ? -14.641 19.406 -11.742 1 60.19 292 MET A CA 1
ATOM 2355 C C . MET A 1 292 ? -14.734 18 -11.188 1 60.19 292 MET A C 1
ATOM 2357 O O . MET A 1 292 ? -14.555 17.016 -11.922 1 60.19 292 MET A O 1
ATOM 2361 N N . ASN A 1 293 ? -14.414 17.797 -9.953 1 52.5 293 ASN A N 1
ATOM 2362 C CA . ASN A 1 293 ? -14.688 16.469 -9.438 1 52.5 293 ASN A CA 1
ATOM 2363 C C . ASN A 1 293 ? -16.188 16.203 -9.328 1 52.5 293 ASN A C 1
ATOM 2365 O O . ASN A 1 293 ? -16.609 15.078 -9.062 1 52.5 293 ASN A O 1
ATOM 2369 N N . TRP A 1 294 ? -17.125 17.266 -9.25 1 45.16 294 TRP A N 1
ATOM 2370 C CA . TRP A 1 294 ? -18.547 17.047 -9.047 1 45.16 294 TRP A CA 1
ATOM 2371 C C . TRP A 1 294 ? -19.328 17.344 -10.328 1 45.16 294 TRP A C 1
ATOM 2373 O O . TRP A 1 294 ? -18.906 18.172 -11.141 1 45.16 294 TRP A O 1
ATOM 2383 N N . MET B 1 1 ? 4.152 -10.562 -13.383 1 96.88 1 MET B N 1
ATOM 2384 C CA . MET B 1 1 ? 4.023 -10.969 -14.781 1 96.88 1 MET B CA 1
ATOM 2385 C C . MET B 1 1 ? 2.627 -10.656 -15.312 1 96.88 1 MET B C 1
ATOM 2387 O O . MET B 1 1 ? 1.637 -10.82 -14.602 1 96.88 1 MET B O 1
ATOM 2391 N N . SER B 1 2 ? 2.523 -10.25 -16.578 1 95.88 2 SER B N 1
ATOM 2392 C CA . SER B 1 2 ? 1.217 -9.992 -17.188 1 95.88 2 SER B CA 1
ATOM 2393 C C . SER B 1 2 ? 0.539 -11.289 -17.609 1 95.88 2 SER B C 1
ATOM 2395 O O . SER B 1 2 ? 1.187 -12.336 -17.703 1 95.88 2 SER B O 1
ATOM 2397 N N . VAL B 1 3 ? -0.739 -11.219 -17.781 1 94.75 3 VAL B N 1
ATOM 2398 C CA . VAL B 1 3 ? -1.586 -12.32 -18.25 1 94.75 3 VAL B CA 1
ATOM 2399 C C . VAL B 1 3 ? -2.381 -11.875 -19.469 1 94.75 3 VAL B C 1
ATOM 2401 O O . VAL B 1 3 ? -2.641 -10.688 -19.656 1 94.75 3 VAL B O 1
ATOM 2404 N N . GLU B 1 4 ? -2.738 -12.828 -20.281 1 94.12 4 GLU B N 1
ATOM 2405 C CA . GLU B 1 4 ? -3.539 -12.492 -21.453 1 94.12 4 GLU B CA 1
ATOM 2406 C C . GLU B 1 4 ? -4.832 -11.789 -21.047 1 94.12 4 GLU B C 1
ATOM 2408 O O . GLU B 1 4 ? -5.484 -12.18 -20.078 1 94.12 4 GLU B O 1
ATOM 2413 N N . ALA B 1 5 ? -5.156 -10.742 -21.828 1 91.38 5 ALA B N 1
ATOM 2414 C CA . ALA B 1 5 ? -6.344 -9.953 -21.516 1 91.38 5 ALA B CA 1
ATOM 2415 C C . ALA B 1 5 ? -7.621 -10.75 -21.781 1 91.38 5 ALA B C 1
ATOM 2417 O O . ALA B 1 5 ? -7.754 -11.391 -22.828 1 91.38 5 ALA B O 1
ATOM 2418 N N . PRO B 1 6 ? -8.484 -10.75 -20.797 1 89.25 6 PRO B N 1
ATOM 2419 C CA . PRO B 1 6 ? -9.766 -11.414 -21.047 1 89.25 6 PRO B CA 1
ATOM 2420 C C . PRO B 1 6 ? -10.656 -10.648 -22.016 1 89.25 6 PRO B C 1
ATOM 2422 O O . PRO B 1 6 ? -10.391 -9.477 -22.312 1 89.25 6 PRO B O 1
ATOM 2425 N N . GLU B 1 7 ? -11.711 -11.289 -22.422 1 85.69 7 GLU B N 1
ATOM 2426 C CA . GLU B 1 7 ? -12.602 -10.727 -23.438 1 85.69 7 GLU B CA 1
ATOM 2427 C C . GLU B 1 7 ? -13.234 -9.422 -22.938 1 85.69 7 GLU B C 1
ATOM 2429 O O . GLU B 1 7 ? -13.398 -8.477 -23.719 1 85.69 7 GLU B O 1
ATOM 2434 N N . GLY B 1 8 ? -13.602 -9.383 -21.688 1 83.38 8 GLY B N 1
ATOM 2435 C CA . GLY B 1 8 ? -14.203 -8.18 -21.125 1 83.38 8 GLY B CA 1
ATOM 2436 C C . GLY B 1 8 ? -13.312 -6.957 -21.234 1 83.38 8 GLY B C 1
ATOM 2437 O O . GLY B 1 8 ? -13.781 -5.867 -21.562 1 83.38 8 GLY B O 1
ATOM 2438 N N . LEU B 1 9 ? -12.062 -7.148 -20.953 1 87.25 9 LEU B N 1
ATOM 2439 C CA . LEU B 1 9 ? -11.117 -6.043 -21.047 1 87.25 9 LEU B CA 1
ATOM 2440 C C . LEU B 1 9 ? -10.883 -5.652 -22.5 1 87.25 9 LEU B C 1
ATOM 2442 O O . LEU B 1 9 ? -10.742 -4.469 -22.812 1 87.25 9 LEU B O 1
ATOM 2446 N N . LYS B 1 10 ? -10.891 -6.645 -23.422 1 89 10 LYS B N 1
ATOM 2447 C CA . LYS B 1 10 ? -10.648 -6.379 -24.828 1 89 10 LYS B CA 1
ATOM 2448 C C . LYS B 1 10 ? -11.82 -5.609 -25.453 1 89 10 LYS B C 1
ATOM 2450 O O . LYS B 1 10 ? -11.633 -4.859 -26.422 1 89 10 LYS B O 1
ATOM 2455 N N . LYS B 1 11 ? -12.953 -5.852 -24.953 1 88 11 LYS B N 1
ATOM 2456 C CA . LYS B 1 11 ? -14.117 -5.105 -25.422 1 88 11 LYS B CA 1
ATOM 2457 C C . LYS B 1 11 ? -13.977 -3.615 -25.125 1 88 11 LYS B C 1
ATOM 2459 O O . LYS B 1 11 ? -14.406 -2.77 -25.906 1 88 11 LYS B O 1
ATOM 2464 N N . GLN B 1 12 ? -13.344 -3.314 -23.953 1 85.38 12 GLN B N 1
ATOM 2465 C CA . GLN B 1 12 ? -13.18 -1.928 -23.531 1 85.38 12 GLN B CA 1
ATOM 2466 C C . GLN B 1 12 ? -11.906 -1.324 -24.109 1 85.38 12 GLN B C 1
ATOM 2468 O O . GLN B 1 12 ? -11.867 -0.139 -24.453 1 85.38 12 GLN B O 1
ATOM 2473 N N . PHE B 1 13 ? -10.891 -2.18 -24.125 1 89.44 13 PHE B N 1
ATOM 2474 C CA . PHE B 1 13 ? -9.586 -1.759 -24.625 1 89.44 13 PHE B CA 1
ATOM 2475 C C . PHE B 1 13 ? -9.117 -2.68 -25.75 1 89.44 13 PHE B C 1
ATOM 2477 O O . PHE B 1 13 ? -8.297 -3.572 -25.516 1 89.44 13 PHE B O 1
ATOM 2484 N N . ARG B 1 14 ? -9.352 -2.43 -27.047 1 88.31 14 ARG B N 1
ATOM 2485 C CA . ARG B 1 14 ? -9.18 -3.324 -28.188 1 88.31 14 ARG B CA 1
ATOM 2486 C C . ARG B 1 14 ? -7.699 -3.588 -28.453 1 88.31 14 ARG B C 1
ATOM 2488 O O . ARG B 1 14 ? -7.336 -4.648 -28.969 1 88.31 14 ARG B O 1
ATOM 2495 N N . TRP B 1 15 ? -6.918 -2.711 -27.969 1 88.88 15 TRP B N 1
ATOM 2496 C CA . TRP B 1 15 ? -5.496 -2.805 -28.281 1 88.88 15 TRP B CA 1
ATOM 2497 C C . TRP B 1 15 ? -4.762 -3.66 -27.266 1 88.88 15 TRP B C 1
ATOM 2499 O O . TRP B 1 15 ? -3.611 -4.051 -27.484 1 88.88 15 TRP B O 1
ATOM 2509 N N . ALA B 1 16 ? -5.43 -3.914 -26.172 1 90.69 16 ALA B N 1
ATOM 2510 C CA . ALA B 1 16 ? -4.754 -4.57 -25.047 1 90.69 16 ALA B CA 1
ATOM 2511 C C . ALA B 1 16 ? -4.578 -6.062 -25.328 1 90.69 16 ALA B C 1
ATOM 2513 O O . ALA B 1 16 ? -5.539 -6.758 -25.656 1 90.69 16 ALA B O 1
ATOM 2514 N N . GLU B 1 17 ? -3.43 -6.578 -25.188 1 93.25 17 GLU B N 1
ATOM 2515 C CA . GLU B 1 17 ? -3.152 -8 -25.375 1 93.25 17 GLU B CA 1
ATOM 2516 C C . GLU B 1 17 ? -2.963 -8.703 -24.031 1 93.25 17 GLU B C 1
ATOM 2518 O O . GLU B 1 17 ? -3.355 -9.859 -23.875 1 93.25 17 GLU B O 1
ATOM 2523 N N . SER B 1 18 ? -2.324 -8.047 -23.141 1 95.5 18 SER B N 1
ATOM 2524 C CA . SER B 1 18 ? -2.15 -8.57 -21.797 1 95.5 18 SER B CA 1
ATOM 2525 C C . SER B 1 18 ? -2.355 -7.473 -20.75 1 95.5 18 SER B C 1
ATOM 2527 O O . SER B 1 18 ? -2.539 -6.305 -21.094 1 95.5 18 SER B O 1
ATOM 2529 N N . TYR B 1 19 ? -2.492 -7.879 -19.5 1 95.44 19 TYR B N 1
ATOM 2530 C CA . TYR B 1 19 ? -2.805 -6.91 -18.453 1 95.44 19 TYR B CA 1
ATOM 2531 C C . TYR B 1 19 ? -2.256 -7.367 -17.109 1 95.44 19 TYR B C 1
ATOM 2533 O O . TYR B 1 19 ? -1.897 -8.539 -16.938 1 95.44 19 TYR B O 1
ATOM 2541 N N . ILE B 1 20 ? -2.086 -6.438 -16.234 1 96.75 20 ILE B N 1
ATOM 2542 C CA . ILE B 1 20 ? -1.832 -6.668 -14.812 1 96.75 20 ILE B CA 1
ATOM 2543 C C . ILE B 1 20 ? -2.793 -5.828 -13.977 1 96.75 20 ILE B C 1
ATOM 2545 O O . ILE B 1 20 ? -2.814 -4.598 -14.086 1 96.75 20 ILE B O 1
ATOM 2549 N N . PRO B 1 21 ? -3.67 -6.496 -13.148 1 95.31 21 PRO B N 1
ATOM 2550 C CA . PRO B 1 21 ? -4.43 -5.676 -12.203 1 95.31 21 PRO B CA 1
ATOM 2551 C C . PRO B 1 21 ? -3.535 -4.828 -11.305 1 95.31 21 PRO B C 1
ATOM 2553 O O . PRO B 1 21 ? -2.516 -5.316 -10.805 1 95.31 21 PRO B O 1
ATOM 2556 N N . SER B 1 22 ? -3.916 -3.531 -11.078 1 95.94 22 SER B N 1
ATOM 2557 C CA . SER B 1 22 ? -3.102 -2.613 -10.289 1 95.94 22 SER B CA 1
ATOM 2558 C C . SER B 1 22 ? -2.945 -3.107 -8.852 1 95.94 22 SER B C 1
ATOM 2560 O O . SER B 1 22 ? -1.98 -2.756 -8.172 1 95.94 22 SER B O 1
ATOM 2562 N N . SER B 1 23 ? -3.885 -3.918 -8.375 1 97.06 23 SER B N 1
ATOM 2563 C CA . SER B 1 23 ? -3.836 -4.434 -7.012 1 97.06 23 SER B CA 1
ATOM 2564 C C . SER B 1 23 ? -2.561 -5.234 -6.77 1 97.06 23 SER B C 1
ATOM 2566 O O . SER B 1 23 ? -2.004 -5.207 -5.668 1 97.06 23 SER B O 1
ATOM 2568 N N . TYR B 1 24 ? -2.039 -5.934 -7.812 1 98.5 24 TYR B N 1
ATOM 2569 C CA . TYR B 1 24 ? -0.806 -6.699 -7.648 1 98.5 24 TYR B CA 1
ATOM 2570 C C . TYR B 1 24 ? 0.395 -5.773 -7.508 1 98.5 24 TYR B C 1
ATOM 2572 O O . TYR B 1 24 ? 1.327 -6.062 -6.754 1 98.5 24 TYR B O 1
ATOM 2580 N N . ILE B 1 25 ? 0.381 -4.68 -8.305 1 98.25 25 ILE B N 1
ATOM 2581 C CA . ILE B 1 25 ? 1.452 -3.695 -8.211 1 98.25 25 ILE B CA 1
ATOM 2582 C C . ILE B 1 25 ? 1.459 -3.07 -6.82 1 98.25 25 ILE B C 1
ATOM 2584 O O . ILE B 1 25 ? 2.498 -3.029 -6.156 1 98.25 25 ILE B O 1
ATOM 2588 N N . LYS B 1 26 ? 0.31 -2.635 -6.391 1 98.12 26 LYS B N 1
ATOM 2589 C CA . LYS B 1 26 ? 0.169 -1.966 -5.098 1 98.12 26 LYS B CA 1
ATOM 2590 C C . LYS B 1 26 ? 0.489 -2.918 -3.949 1 98.12 26 LYS B C 1
ATOM 2592 O O . LYS B 1 26 ? 1.021 -2.498 -2.92 1 98.12 26 LYS B O 1
ATOM 2597 N N . PHE B 1 27 ? 0.169 -4.211 -4.125 1 98.81 27 PHE B N 1
ATOM 2598 C CA . PHE B 1 27 ? 0.476 -5.258 -3.158 1 98.81 27 PHE B CA 1
ATOM 2599 C C . PHE B 1 27 ? 1.977 -5.336 -2.906 1 98.81 27 PHE B C 1
ATOM 2601 O O . PHE B 1 27 ? 2.418 -5.375 -1.755 1 98.81 27 PHE B O 1
ATOM 2608 N N . LEU B 1 28 ? 2.729 -5.27 -3.924 1 98.88 28 LEU B N 1
ATOM 2609 C CA . LEU B 1 28 ? 4.18 -5.34 -3.803 1 98.88 28 LEU B CA 1
ATOM 2610 C C . LEU B 1 28 ? 4.746 -4.02 -3.293 1 98.88 28 LEU B C 1
ATOM 2612 O O . LEU B 1 28 ? 5.625 -4.008 -2.428 1 98.88 28 LEU B O 1
ATOM 2616 N N . GLU B 1 29 ? 4.188 -2.912 -3.738 1 98.56 29 GLU B N 1
ATOM 2617 C CA . GLU B 1 29 ? 4.707 -1.597 -3.369 1 98.56 29 GLU B CA 1
ATOM 2618 C C . GLU B 1 29 ? 4.473 -1.308 -1.89 1 98.56 29 GLU B C 1
ATOM 2620 O O . GLU B 1 29 ? 5.301 -0.668 -1.239 1 98.56 29 GLU B O 1
ATOM 2625 N N . MET B 1 30 ? 3.371 -1.799 -1.389 1 98.75 30 MET B N 1
ATOM 2626 C CA . MET B 1 30 ? 3.074 -1.487 0.006 1 98.75 30 MET B CA 1
ATOM 2627 C C . MET B 1 30 ? 4.094 -2.135 0.938 1 98.75 30 MET B C 1
ATOM 2629 O O . MET B 1 30 ? 4.219 -1.74 2.098 1 98.75 30 MET B O 1
ATOM 2633 N N . ALA B 1 31 ? 4.793 -3.119 0.386 1 98.75 31 ALA B N 1
ATOM 2634 C CA . ALA B 1 31 ? 5.82 -3.801 1.166 1 98.75 31 ALA B CA 1
ATOM 2635 C C . ALA B 1 31 ? 7.211 -3.27 0.822 1 98.75 31 ALA B C 1
ATOM 2637 O O . ALA B 1 31 ? 8.219 -3.84 1.24 1 98.75 31 ALA B O 1
ATOM 2638 N N . GLY B 1 32 ? 7.301 -2.211 0.052 1 98.12 32 GLY B N 1
ATOM 2639 C CA . GLY B 1 32 ? 8.555 -1.507 -0.174 1 98.12 32 GLY B CA 1
ATOM 2640 C C . GLY B 1 32 ? 9.281 -1.968 -1.423 1 98.12 32 GLY B C 1
ATOM 2641 O O . GLY B 1 32 ? 10.484 -1.74 -1.567 1 98.12 32 GLY B O 1
ATOM 2642 N N . ALA B 1 33 ? 8.594 -2.646 -2.309 1 98.31 33 ALA B N 1
ATOM 2643 C CA . ALA B 1 33 ? 9.211 -3.072 -3.561 1 98.31 33 ALA B CA 1
ATOM 2644 C C . ALA B 1 33 ? 8.969 -2.055 -4.668 1 98.31 33 ALA B C 1
ATOM 2646 O O . ALA B 1 33 ? 7.984 -1.311 -4.633 1 98.31 33 ALA B O 1
ATOM 2647 N N . ARG B 1 34 ? 9.891 -1.948 -5.566 1 96.38 34 ARG B N 1
ATOM 2648 C CA . ARG B 1 34 ? 9.625 -1.369 -6.879 1 96.38 34 ARG B CA 1
ATOM 2649 C C . ARG B 1 34 ? 9.258 -2.451 -7.891 1 96.38 34 ARG B C 1
ATOM 2651 O O . ARG B 1 34 ? 9.758 -3.574 -7.82 1 96.38 34 ARG B O 1
ATOM 2658 N N . VAL B 1 35 ? 8.367 -2.145 -8.82 1 97.81 35 VAL B N 1
ATOM 2659 C CA . VAL B 1 35 ? 7.766 -3.215 -9.609 1 97.81 35 VAL B CA 1
ATOM 2660 C C . VAL B 1 35 ? 8.133 -3.039 -11.086 1 97.81 35 VAL B C 1
ATOM 2662 O O . VAL B 1 35 ? 8.023 -1.937 -11.633 1 97.81 35 VAL B O 1
ATOM 2665 N N . VAL B 1 36 ? 8.586 -4.07 -11.703 1 97.56 36 VAL B N 1
ATOM 2666 C CA . VAL B 1 36 ? 8.812 -4.176 -13.141 1 97.56 36 VAL B CA 1
ATOM 2667 C C . VAL B 1 36 ? 7.797 -5.129 -13.758 1 97.56 36 VAL B C 1
ATOM 2669 O O . VAL B 1 36 ? 7.707 -6.293 -13.359 1 97.56 36 VAL B O 1
ATOM 2672 N N . PRO B 1 37 ? 6.984 -4.652 -14.734 1 97.31 37 PRO B N 1
ATOM 2673 C CA . PRO B 1 37 ? 6.113 -5.605 -15.422 1 97.31 37 PRO B CA 1
ATOM 2674 C C . PRO B 1 37 ? 6.887 -6.586 -16.297 1 97.31 37 PRO B C 1
ATOM 2676 O O . PRO B 1 37 ? 7.766 -6.172 -17.062 1 97.31 37 PRO B O 1
ATOM 2679 N N . VAL B 1 38 ? 6.648 -7.809 -16.125 1 97.38 38 VAL B N 1
ATOM 2680 C CA . VAL B 1 38 ? 7.168 -8.836 -17.031 1 97.38 38 VAL B CA 1
ATOM 2681 C C . VAL B 1 38 ? 6.117 -9.172 -18.094 1 97.38 38 VAL B C 1
ATOM 2683 O O . VAL B 1 38 ? 5.082 -9.766 -17.766 1 97.38 38 VAL B O 1
ATOM 2686 N N . LEU B 1 39 ? 6.406 -8.859 -19.297 1 96.38 39 LEU B N 1
ATOM 2687 C CA . LEU B 1 39 ? 5.441 -9.039 -20.375 1 96.38 39 LEU B CA 1
ATOM 2688 C C . LEU B 1 39 ? 5.496 -10.461 -20.922 1 96.38 39 LEU B C 1
ATOM 2690 O O . LEU B 1 39 ? 6.523 -11.133 -20.828 1 96.38 39 LEU B O 1
ATOM 2694 N N . ILE B 1 40 ? 4.41 -10.883 -21.469 1 95.81 40 ILE B N 1
ATOM 2695 C CA . ILE B 1 40 ? 4.355 -12.219 -22.047 1 95.81 40 ILE B CA 1
ATOM 2696 C C . ILE B 1 40 ? 4.547 -12.141 -23.562 1 95.81 40 ILE B C 1
ATOM 2698 O O . ILE B 1 40 ? 4.543 -11.047 -24.141 1 95.81 40 ILE B O 1
ATOM 2702 N N . ASN B 1 41 ? 4.742 -13.258 -24.172 1 93.94 41 ASN B N 1
ATOM 2703 C CA . ASN B 1 41 ? 4.934 -13.359 -25.609 1 93.94 41 ASN B CA 1
ATOM 2704 C C . ASN B 1 41 ? 6.199 -12.625 -26.062 1 93.94 41 ASN B C 1
ATOM 2706 O O . ASN B 1 41 ? 6.156 -11.805 -26.969 1 93.94 41 ASN B O 1
ATOM 2710 N N . ARG B 1 42 ? 7.25 -12.859 -25.328 1 95.06 42 ARG B N 1
ATOM 2711 C CA . ARG B 1 42 ? 8.555 -12.305 -25.672 1 95.06 42 ARG B CA 1
ATOM 2712 C C . ARG B 1 42 ? 9.57 -13.414 -25.922 1 95.06 42 ARG B C 1
ATOM 2714 O O . ARG B 1 42 ? 9.32 -14.578 -25.609 1 95.06 42 ARG B O 1
ATOM 2721 N N . ALA B 1 43 ? 10.703 -12.992 -26.594 1 94.06 43 ALA B N 1
ATOM 2722 C CA . ALA B 1 43 ? 11.773 -13.953 -26.844 1 94.06 43 ALA B CA 1
ATOM 2723 C C . ALA B 1 43 ? 12.492 -14.312 -25.547 1 94.06 43 ALA B C 1
ATOM 2725 O O . ALA B 1 43 ? 12.445 -13.562 -24.562 1 94.06 43 ALA B O 1
ATOM 2726 N N . GLU B 1 44 ? 13.18 -15.414 -25.562 1 95.56 44 GLU B N 1
ATOM 2727 C CA . GLU B 1 44 ? 13.859 -15.938 -24.375 1 95.56 44 GLU B CA 1
ATOM 2728 C C . GLU B 1 44 ? 14.891 -14.945 -23.859 1 95.56 44 GLU B C 1
ATOM 2730 O O . GLU B 1 44 ? 15.117 -14.867 -22.641 1 95.56 44 GLU B O 1
ATOM 2735 N N . ASP B 1 45 ? 15.5 -14.172 -24.688 1 96.31 45 ASP B N 1
ATOM 2736 C CA . ASP B 1 45 ? 16.516 -13.211 -24.266 1 96.31 45 ASP B CA 1
ATOM 2737 C C . ASP B 1 45 ? 15.898 -12.125 -23.375 1 96.31 45 ASP B C 1
ATOM 2739 O O . ASP B 1 45 ? 16.562 -11.609 -22.469 1 96.31 45 ASP B O 1
ATOM 2743 N N . TYR B 1 46 ? 14.703 -11.812 -23.672 1 95.56 46 TYR B N 1
ATOM 2744 C CA . TYR B 1 46 ? 13.969 -10.859 -22.844 1 95.56 46 TYR B CA 1
ATOM 2745 C C . TYR B 1 46 ? 13.836 -11.359 -21.406 1 95.56 46 TYR B C 1
ATOM 2747 O O . TYR B 1 46 ? 14.109 -10.625 -20.469 1 95.56 46 TYR B O 1
ATOM 2755 N N . TYR B 1 47 ? 13.484 -12.594 -21.266 1 97.19 47 TYR B N 1
ATOM 2756 C CA . TYR B 1 47 ? 13.258 -13.164 -19.953 1 97.19 47 TYR B CA 1
ATOM 2757 C C . TYR B 1 47 ? 14.578 -13.359 -19.203 1 97.19 47 TYR B C 1
ATOM 2759 O O . TYR B 1 47 ? 14.648 -13.141 -18 1 97.19 47 TYR B O 1
ATOM 2767 N N . SER B 1 48 ? 15.547 -13.742 -19.953 1 97.06 48 SER B N 1
ATOM 2768 C CA . SER B 1 48 ? 16.859 -13.883 -19.344 1 97.06 48 SER B CA 1
ATOM 2769 C C . SER B 1 48 ? 17.375 -12.547 -18.828 1 97.06 48 SER B C 1
ATOM 2771 O O . SER B 1 48 ? 17.938 -12.469 -17.719 1 97.06 48 SER B O 1
ATOM 2773 N N . TYR B 1 49 ? 17.188 -11.57 -19.641 1 96.38 49 TYR B N 1
ATOM 2774 C CA . TYR B 1 49 ? 17.609 -10.227 -19.25 1 96.38 49 TYR B CA 1
ATOM 2775 C C . TYR B 1 49 ? 16.891 -9.773 -18 1 96.38 49 TYR B C 1
ATOM 2777 O O . TYR B 1 49 ? 17.516 -9.328 -17.031 1 96.38 49 TYR B O 1
ATOM 2785 N N . LEU B 1 50 ? 15.617 -9.906 -17.953 1 97 50 LEU B N 1
ATOM 2786 C CA . LEU B 1 50 ? 14.828 -9.438 -16.828 1 97 50 LEU B CA 1
ATOM 2787 C C . LEU B 1 50 ? 15.125 -10.258 -15.578 1 97 50 LEU B C 1
ATOM 2789 O O . LEU B 1 50 ? 15.195 -9.719 -14.469 1 97 50 LEU B O 1
ATOM 2793 N N . PHE B 1 51 ? 15.297 -11.547 -15.797 1 98.06 51 PHE B N 1
ATOM 2794 C CA . PHE B 1 51 ? 15.57 -12.422 -14.656 1 98.06 51 PHE B CA 1
ATOM 2795 C C . PHE B 1 51 ? 16.812 -11.961 -13.906 1 98.06 51 PHE B C 1
ATOM 2797 O O . PHE B 1 51 ? 16.844 -11.984 -12.672 1 98.06 51 PHE B O 1
ATOM 2804 N N . ASN B 1 52 ? 17.734 -11.547 -14.617 1 97.75 52 ASN B N 1
ATOM 2805 C CA . ASN B 1 52 ? 19 -11.148 -14.016 1 97.75 52 ASN B CA 1
ATOM 2806 C C . ASN B 1 52 ? 18.875 -9.789 -13.328 1 97.75 52 ASN B C 1
ATOM 2808 O O . ASN B 1 52 ? 19.734 -9.414 -12.531 1 97.75 52 ASN B O 1
ATOM 2812 N N . ALA B 1 53 ? 17.844 -9.117 -13.602 1 98.19 53 ALA B N 1
ATOM 2813 C CA . ALA B 1 53 ? 17.719 -7.75 -13.117 1 98.19 53 ALA B CA 1
ATOM 2814 C C . ALA B 1 53 ? 16.75 -7.668 -11.938 1 98.19 53 ALA B C 1
ATOM 2816 O O . ALA B 1 53 ? 16.844 -6.77 -11.102 1 98.19 53 ALA B O 1
ATOM 2817 N N . ILE B 1 54 ? 15.828 -8.555 -11.859 1 98.56 54 ILE B N 1
ATOM 2818 C CA . ILE B 1 54 ? 14.789 -8.461 -10.844 1 98.56 54 ILE B CA 1
ATOM 2819 C C . ILE B 1 54 ? 15.117 -9.406 -9.688 1 98.56 54 ILE B C 1
ATOM 2821 O O . ILE B 1 54 ? 15.93 -10.32 -9.836 1 98.56 54 ILE B O 1
ATOM 2825 N N . ASN B 1 55 ? 14.5 -9.219 -8.508 1 98.81 55 ASN B N 1
ATOM 2826 C CA . ASN B 1 55 ? 14.875 -9.906 -7.277 1 98.81 55 ASN B CA 1
ATOM 2827 C C . ASN B 1 55 ? 13.875 -11.008 -6.922 1 98.81 55 ASN B C 1
ATOM 2829 O O . ASN B 1 55 ? 14.164 -11.859 -6.082 1 98.81 55 ASN B O 1
ATOM 2833 N N . GLY B 1 56 ? 12.758 -11.031 -7.5 1 98.88 56 GLY B N 1
ATOM 2834 C CA . GLY B 1 56 ? 11.68 -11.992 -7.316 1 98.88 56 GLY B CA 1
ATOM 2835 C C . GLY B 1 56 ? 10.594 -11.883 -8.367 1 98.88 56 GLY B C 1
ATOM 2836 O O . GLY B 1 56 ? 10.617 -10.969 -9.195 1 98.88 56 GLY B O 1
ATOM 2837 N N . LEU B 1 57 ? 9.688 -12.859 -8.398 1 98.94 57 LEU B N 1
ATOM 2838 C CA . LEU B 1 57 ? 8.648 -12.922 -9.422 1 98.94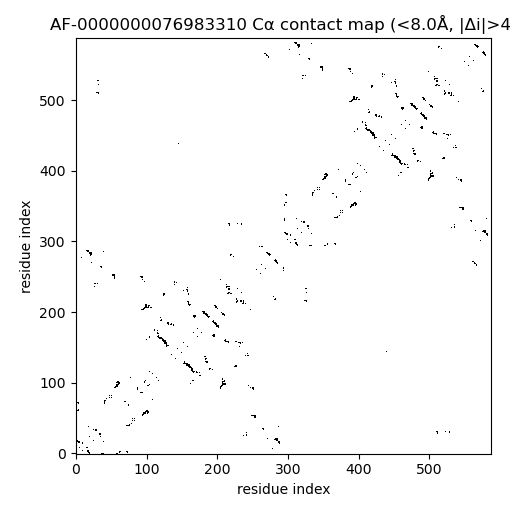 57 LEU B CA 1
ATOM 2839 C C . LEU B 1 57 ? 7.285 -13.211 -8.797 1 98.94 57 LEU B C 1
ATOM 2841 O O . LEU B 1 57 ? 7.164 -14.102 -7.945 1 98.94 57 LEU B O 1
ATOM 2845 N N . LEU B 1 58 ? 6.312 -12.406 -9.109 1 98.94 58 LEU B N 1
ATOM 2846 C CA . LEU B 1 58 ? 4.93 -12.68 -8.734 1 98.94 58 LEU B CA 1
ATOM 2847 C C . LEU B 1 58 ? 4.102 -13.07 -9.953 1 98.94 58 LEU B C 1
ATOM 2849 O O . LEU B 1 58 ? 4.055 -12.336 -10.945 1 98.94 58 LEU B O 1
ATOM 2853 N N . LEU B 1 59 ? 3.551 -14.289 -9.945 1 98.81 59 LEU B N 1
ATOM 2854 C CA . LEU B 1 59 ? 2.574 -14.766 -10.922 1 98.81 59 LEU B CA 1
ATOM 2855 C C . LEU B 1 59 ? 1.154 -14.438 -10.477 1 98.81 59 LEU B C 1
ATOM 2857 O O . LEU B 1 59 ? 0.652 -15.023 -9.508 1 98.81 59 LEU B O 1
ATOM 2861 N N . PRO B 1 60 ? 0.49 -13.547 -11.164 1 98.06 60 PRO B N 1
ATOM 2862 C CA . PRO B 1 60 ? -0.838 -13.109 -10.734 1 98.06 60 PRO B CA 1
ATOM 2863 C C . PRO B 1 60 ? -1.936 -14.109 -11.078 1 98.06 60 PRO B C 1
ATOM 2865 O O . PRO B 1 60 ? -1.67 -15.117 -11.742 1 98.06 60 PRO B O 1
ATOM 2868 N N . GLY B 1 61 ? -3.117 -13.828 -10.508 1 95.94 61 GLY B N 1
ATOM 2869 C CA . GLY B 1 61 ? -4.309 -14.508 -10.984 1 95.94 61 GLY B CA 1
ATOM 2870 C C . GLY B 1 61 ? -4.734 -14.062 -12.375 1 95.94 61 GLY B C 1
ATOM 2871 O O . GLY B 1 61 ? -4.156 -13.133 -12.938 1 95.94 61 GLY B O 1
ATOM 2872 N N . GLY B 1 62 ? -5.723 -14.742 -12.906 1 92.38 62 GLY B N 1
ATOM 2873 C CA . GLY B 1 62 ? -6.238 -14.469 -14.234 1 92.38 62 GLY B CA 1
ATOM 2874 C C . GLY B 1 62 ? -7.137 -15.57 -14.766 1 92.38 62 GLY B C 1
ATOM 2875 O O . GLY B 1 62 ? -7.441 -16.531 -14.047 1 92.38 62 GLY B O 1
ATOM 2876 N N . GLY B 1 63 ? -7.629 -15.32 -15.984 1 89.69 63 GLY B N 1
ATOM 2877 C CA . GLY B 1 63 ? -8.617 -16.234 -16.531 1 89.69 63 GLY B CA 1
ATOM 2878 C C . GLY B 1 63 ? -8.117 -17 -17.75 1 89.69 63 GLY B C 1
ATOM 2879 O O . GLY B 1 63 ? -8.898 -17.312 -18.656 1 89.69 63 GLY B O 1
ATOM 2880 N N . VAL B 1 64 ? -6.871 -17.297 -17.781 1 92.25 64 VAL B N 1
ATOM 2881 C CA . VAL B 1 64 ? -6.363 -18.031 -18.938 1 92.25 64 VAL B CA 1
ATOM 2882 C C . VAL B 1 64 ? -6.316 -19.516 -18.625 1 92.25 64 VAL B C 1
ATOM 2884 O O . VAL B 1 64 ? -6.16 -19.906 -17.469 1 92.25 64 VAL B O 1
ATOM 2887 N N . SER B 1 65 ? -6.473 -20.266 -19.688 1 92.75 65 SER B N 1
ATOM 2888 C CA . SER B 1 65 ? -6.402 -21.719 -19.531 1 92.75 65 SER B CA 1
ATOM 2889 C C . SER B 1 65 ? -4.961 -22.188 -19.391 1 92.75 65 SER B C 1
ATOM 2891 O O . SER B 1 65 ? -4.074 -21.719 -20.109 1 92.75 65 SER B O 1
ATOM 2893 N N . LEU B 1 66 ? -4.754 -23.094 -18.484 1 95.69 66 LEU B N 1
ATOM 2894 C CA . LEU B 1 66 ? -3.42 -23.656 -18.281 1 95.69 66 LEU B CA 1
ATOM 2895 C C . LEU B 1 66 ? -3.305 -25.031 -18.922 1 95.69 66 LEU B C 1
ATOM 2897 O O . LEU B 1 66 ? -2.396 -25.797 -18.594 1 95.69 66 LEU B O 1
ATOM 2901 N N . GLN B 1 67 ? -4.203 -25.297 -19.812 1 91.5 67 GLN B N 1
ATOM 2902 C CA . GLN B 1 67 ? -4.199 -26.578 -20.5 1 91.5 67 GLN B CA 1
ATOM 2903 C C . GLN B 1 67 ? -3.227 -26.578 -21.672 1 91.5 67 GLN B C 1
ATOM 2905 O O . GLN B 1 67 ? -2.697 -27.625 -22.047 1 91.5 67 GLN B O 1
ATOM 2910 N N . ASP B 1 68 ? -3.023 -25.453 -22.219 1 91.44 68 ASP B N 1
ATOM 2911 C CA . ASP B 1 68 ? -2.158 -25.328 -23.391 1 91.44 68 ASP B CA 1
ATOM 2912 C C . ASP B 1 68 ? -0.774 -24.812 -23 1 91.44 68 ASP B C 1
ATOM 2914 O O . ASP B 1 68 ? -0.583 -23.609 -22.812 1 91.44 68 ASP B O 1
ATOM 2918 N N . PRO B 1 69 ? 0.227 -25.672 -23.016 1 92.25 69 PRO B N 1
ATOM 2919 C CA . PRO B 1 69 ? 1.576 -25.25 -22.641 1 92.25 69 PRO B CA 1
ATOM 2920 C C . PRO B 1 69 ? 2.184 -24.266 -23.641 1 92.25 69 PRO B C 1
ATOM 2922 O O . PRO B 1 69 ? 3.252 -23.703 -23.391 1 92.25 69 PRO B O 1
ATOM 2925 N N . ASN B 1 70 ? 1.426 -23.984 -24.703 1 90.31 70 ASN B N 1
ATOM 2926 C CA . ASN B 1 70 ? 1.947 -23.078 -25.719 1 90.31 70 ASN B CA 1
ATOM 2927 C C . ASN B 1 70 ? 1.36 -21.672 -25.562 1 90.31 70 ASN B C 1
ATOM 2929 O O . ASN B 1 70 ? 1.729 -20.766 -26.297 1 90.31 70 ASN B O 1
ATOM 2933 N N . SER B 1 71 ? 0.506 -21.547 -24.578 1 93 71 SER B N 1
ATOM 2934 C CA . SER B 1 71 ? -0 -20.203 -24.328 1 93 71 SER B CA 1
ATOM 2935 C C . SER B 1 71 ? 1.118 -19.266 -23.875 1 93 71 SER B C 1
ATOM 2937 O O . SER B 1 71 ? 2.15 -19.703 -23.375 1 93 71 SER B O 1
ATOM 2939 N N . TRP B 1 72 ? 0.944 -17.969 -24.141 1 94.38 72 TRP B N 1
ATOM 2940 C CA . TRP B 1 72 ? 1.964 -16.984 -23.828 1 94.38 72 TRP B CA 1
ATOM 2941 C C . TRP B 1 72 ? 2.281 -16.984 -22.344 1 94.38 72 TRP B C 1
ATOM 2943 O O . TRP B 1 72 ? 3.449 -16.938 -21.938 1 94.38 72 TRP B O 1
ATOM 2953 N N . TYR B 1 73 ? 1.264 -17 -21.5 1 96.31 73 TYR B N 1
ATOM 2954 C CA . TYR B 1 73 ? 1.438 -16.984 -20.062 1 96.31 73 TYR B CA 1
ATOM 2955 C C . TYR B 1 73 ? 2.209 -18.219 -19.594 1 96.31 73 TYR B C 1
ATOM 2957 O O . TYR B 1 73 ? 3.172 -18.094 -18.828 1 96.31 73 TYR B O 1
ATOM 2965 N N . TYR B 1 74 ? 1.847 -19.422 -20.078 1 97 74 TYR B N 1
ATOM 2966 C CA . TYR B 1 74 ? 2.469 -20.688 -19.703 1 97 74 TYR B CA 1
ATOM 2967 C C . TYR B 1 74 ? 3.943 -20.703 -20.078 1 97 74 TYR B C 1
ATOM 2969 O O . TYR B 1 74 ? 4.797 -21.047 -19.266 1 97 74 TYR B O 1
ATOM 2977 N N . LYS B 1 75 ? 4.25 -20.281 -21.281 1 96.38 75 LYS B N 1
ATOM 2978 C CA . LYS B 1 75 ? 5.625 -20.297 -21.766 1 96.38 75 LYS B CA 1
ATOM 2979 C C . LYS B 1 75 ? 6.504 -19.328 -20.984 1 96.38 75 LYS B C 1
ATOM 2981 O O . LYS B 1 75 ? 7.633 -19.656 -20.609 1 96.38 75 LYS B O 1
ATOM 2986 N N . SER B 1 76 ? 6.004 -18.156 -20.797 1 97 76 SER B N 1
ATOM 2987 C CA . SER B 1 76 ? 6.766 -17.141 -20.078 1 97 76 SER B CA 1
ATOM 2988 C C . SER B 1 76 ? 7.023 -17.562 -18.625 1 97 76 SER B C 1
ATOM 2990 O O . SER B 1 76 ? 8.141 -17.438 -18.125 1 97 76 SER B O 1
ATOM 2992 N N . ALA B 1 77 ? 5.992 -18.078 -17.984 1 98.25 77 ALA B N 1
ATOM 2993 C CA . ALA B 1 77 ? 6.121 -18.531 -16.609 1 98.25 77 ALA B CA 1
ATOM 2994 C C . ALA B 1 77 ? 7.117 -19.688 -16.5 1 98.25 77 ALA B C 1
ATOM 2996 O O . ALA B 1 77 ? 7.914 -19.734 -15.562 1 98.25 77 ALA B O 1
ATOM 2997 N N . THR B 1 78 ? 7.043 -20.594 -17.469 1 98.12 78 THR B N 1
ATOM 2998 C CA . THR B 1 78 ? 7.945 -21.75 -17.469 1 98.12 78 THR B CA 1
ATOM 2999 C C . THR B 1 78 ? 9.398 -21.297 -17.594 1 98.12 78 THR B C 1
ATOM 3001 O O . THR B 1 78 ? 10.273 -21.797 -16.891 1 98.12 78 THR B O 1
ATOM 3004 N N . SER B 1 79 ? 9.641 -20.359 -18.5 1 98.06 79 SER B N 1
ATOM 3005 C CA . SER B 1 79 ? 10.984 -19.844 -18.703 1 98.06 79 SER B CA 1
ATOM 3006 C C . SER B 1 79 ? 11.555 -19.25 -17.422 1 98.06 79 SER B C 1
ATOM 3008 O O . SER B 1 79 ? 12.672 -19.578 -17.016 1 98.06 79 SER B O 1
ATOM 3010 N N . LEU B 1 80 ? 10.805 -18.438 -16.766 1 98.62 80 LEU B N 1
ATOM 3011 C CA . LEU B 1 80 ? 11.266 -17.75 -15.57 1 98.62 80 LEU B CA 1
ATOM 3012 C C . LEU B 1 80 ? 11.383 -18.719 -14.398 1 98.62 80 LEU B C 1
ATOM 3014 O O . LEU B 1 80 ? 12.297 -18.594 -13.578 1 98.62 80 LEU B O 1
ATOM 3018 N N . PHE B 1 81 ? 10.484 -19.672 -14.32 1 98.75 81 PHE B N 1
ATOM 3019 C CA . PHE B 1 81 ? 10.547 -20.719 -13.297 1 98.75 81 PHE B CA 1
ATOM 3020 C C . PHE B 1 81 ? 11.836 -21.516 -13.406 1 98.75 81 PHE B C 1
ATOM 3022 O O . PHE B 1 81 ? 12.523 -21.75 -12.406 1 98.75 81 PHE B O 1
ATOM 3029 N N . LYS B 1 82 ? 12.141 -21.922 -14.609 1 98.62 82 LYS B N 1
ATOM 3030 C CA . LYS B 1 82 ? 13.367 -22.688 -14.836 1 98.62 82 LYS B CA 1
ATOM 3031 C C . LYS B 1 82 ? 14.594 -21.875 -14.43 1 98.62 82 LYS B C 1
ATOM 3033 O O . LYS B 1 82 ? 15.531 -22.422 -13.844 1 98.62 82 LYS B O 1
ATOM 3038 N N . SER B 1 83 ? 14.602 -20.641 -14.781 1 98.81 83 SER B N 1
ATOM 3039 C CA . SER B 1 83 ? 15.695 -19.766 -14.375 1 98.81 83 SER B CA 1
ATOM 3040 C C . SER B 1 83 ? 15.797 -19.672 -12.859 1 98.81 83 SER B C 1
ATOM 3042 O O . SER B 1 83 ? 16.891 -19.672 -12.305 1 98.81 83 SER B O 1
ATOM 3044 N N . ALA B 1 84 ? 14.672 -19.547 -12.172 1 98.88 84 ALA B N 1
ATOM 3045 C CA . ALA B 1 84 ? 14.656 -19.438 -10.719 1 98.88 84 ALA B CA 1
ATOM 3046 C C . ALA B 1 84 ? 15.164 -20.719 -10.062 1 98.88 84 ALA B C 1
ATOM 3048 O O . ALA B 1 84 ? 15.914 -20.672 -9.078 1 98.88 84 ALA B O 1
ATOM 3049 N N . VAL B 1 85 ? 14.727 -21.859 -10.586 1 98.81 85 VAL B N 1
ATOM 3050 C CA . VAL B 1 85 ? 15.195 -23.141 -10.078 1 98.81 85 VAL B CA 1
ATOM 3051 C C . VAL B 1 85 ? 16.719 -23.234 -10.203 1 98.81 85 VAL B C 1
ATOM 3053 O O . VAL B 1 85 ? 17.406 -23.547 -9.234 1 98.81 85 VAL B O 1
ATOM 3056 N N . LYS B 1 86 ? 17.172 -22.922 -11.398 1 98.75 86 LYS B N 1
ATOM 3057 C CA . LYS B 1 86 ? 18.625 -22.953 -11.648 1 98.75 86 LYS B CA 1
ATOM 3058 C C . LYS B 1 86 ? 19.359 -22.016 -10.711 1 98.75 86 LYS B C 1
ATOM 3060 O O . LYS B 1 86 ? 20.406 -22.375 -10.156 1 98.75 86 LYS B O 1
ATOM 3065 N N . ALA B 1 87 ? 18.891 -20.828 -10.547 1 98.81 87 ALA B N 1
ATOM 3066 C CA . ALA B 1 87 ? 19.516 -19.844 -9.664 1 98.81 87 ALA B CA 1
ATOM 3067 C C . ALA B 1 87 ? 19.594 -20.359 -8.234 1 98.81 87 ALA B C 1
ATOM 3069 O O . ALA B 1 87 ? 20.641 -20.328 -7.605 1 98.81 87 ALA B O 1
ATOM 3070 N N . ASN B 1 88 ? 18.5 -20.844 -7.719 1 98.88 88 ASN B N 1
ATOM 3071 C CA . ASN B 1 88 ? 18.453 -21.328 -6.348 1 98.88 88 ASN B CA 1
ATOM 3072 C C . ASN B 1 88 ? 19.375 -22.547 -6.152 1 98.88 88 ASN B C 1
ATOM 3074 O O . ASN B 1 88 ? 20.016 -22.672 -5.113 1 98.88 88 ASN B O 1
ATOM 3078 N N . ASP B 1 89 ? 19.391 -23.422 -7.113 1 98.62 89 ASP B N 1
ATOM 3079 C CA . ASP B 1 89 ? 20.281 -24.578 -7.055 1 98.62 89 ASP B CA 1
ATOM 3080 C C . ASP B 1 89 ? 21.734 -24.141 -7.012 1 98.62 89 ASP B C 1
ATOM 3082 O O . ASP B 1 89 ? 22.609 -24.906 -6.594 1 98.62 89 ASP B O 1
ATOM 3086 N N . ASN B 1 90 ? 22 -22.938 -7.441 1 98.31 90 ASN B N 1
ATOM 3087 C CA . ASN B 1 90 ? 23.359 -22.391 -7.449 1 98.31 90 ASN B CA 1
ATOM 3088 C C . ASN B 1 90 ? 23.531 -21.328 -6.371 1 98.31 90 ASN B C 1
ATOM 3090 O O . ASN B 1 90 ? 24.312 -20.391 -6.547 1 98.31 90 ASN B O 1
ATOM 3094 N N . SER B 1 91 ? 22.719 -21.297 -5.379 1 97.94 91 SER B N 1
ATOM 3095 C CA . SER B 1 91 ? 22.812 -20.484 -4.176 1 97.94 91 SER B CA 1
ATOM 3096 C C . SER B 1 91 ? 22.531 -19.016 -4.477 1 97.94 91 SER B C 1
ATOM 3098 O O . SER B 1 91 ? 23.078 -18.125 -3.822 1 97.94 91 SER B O 1
ATOM 3100 N N . ASP B 1 92 ? 21.922 -18.812 -5.551 1 98.44 92 ASP B N 1
ATOM 3101 C CA . ASP B 1 92 ? 21.359 -17.5 -5.859 1 98.44 92 ASP B CA 1
ATOM 3102 C C . ASP B 1 92 ? 19.859 -17.438 -5.531 1 98.44 92 ASP B C 1
ATOM 3104 O O . ASP B 1 92 ? 19.031 -17.766 -6.371 1 98.44 92 ASP B O 1
ATOM 3108 N N . TYR B 1 93 ? 19.578 -17 -4.316 1 98.69 93 TYR B N 1
ATOM 3109 C CA . TYR B 1 93 ? 18.25 -17.062 -3.729 1 98.69 93 TYR B CA 1
ATOM 3110 C C . TYR B 1 93 ? 17.25 -16.25 -4.547 1 98.69 93 TYR B C 1
ATOM 3112 O O . TYR B 1 93 ? 17.406 -15.031 -4.668 1 98.69 93 TYR B O 1
ATOM 3120 N N . PHE B 1 94 ? 16.266 -16.859 -5.152 1 98.88 94 PHE B N 1
ATOM 3121 C CA . PHE B 1 94 ? 15.266 -16.172 -5.969 1 98.88 94 PHE B CA 1
ATOM 3122 C C . PHE B 1 94 ? 13.859 -16.672 -5.648 1 98.88 94 PHE B C 1
ATOM 3124 O O . PHE B 1 94 ? 13.523 -17.828 -5.941 1 98.88 94 PHE B O 1
ATOM 3131 N N . ALA B 1 95 ? 13.008 -15.805 -5.176 1 98.94 95 ALA B N 1
ATOM 3132 C CA . ALA B 1 95 ? 11.688 -16.188 -4.688 1 98.94 95 ALA B CA 1
ATOM 3133 C C . ALA B 1 95 ? 10.633 -16.016 -5.77 1 98.94 95 ALA B C 1
ATOM 3135 O O . ALA B 1 95 ? 10.703 -15.078 -6.574 1 98.94 95 ALA B O 1
ATOM 3136 N N . ILE B 1 96 ? 9.648 -16.906 -5.789 1 98.94 96 ILE B N 1
ATOM 3137 C CA . ILE B 1 96 ? 8.469 -16.797 -6.645 1 98.94 96 ILE B CA 1
ATOM 3138 C C . ILE B 1 96 ? 7.207 -16.875 -5.793 1 98.94 96 ILE B C 1
ATOM 3140 O O . ILE B 1 96 ? 7.121 -17.688 -4.867 1 98.94 96 ILE B O 1
ATOM 3144 N N . TRP B 1 97 ? 6.289 -15.984 -6.074 1 98.94 97 TRP B N 1
ATOM 3145 C CA . TRP B 1 97 ? 4.961 -15.984 -5.469 1 98.94 97 TRP B CA 1
ATOM 3146 C C . TRP B 1 97 ? 3.881 -16.203 -6.523 1 98.94 97 TRP B C 1
ATOM 3148 O O . TRP B 1 97 ? 3.9 -15.586 -7.582 1 98.94 97 TRP B O 1
ATOM 3158 N N . GLY B 1 98 ? 2.93 -17.109 -6.27 1 98.94 98 GLY B N 1
ATOM 3159 C CA . GLY B 1 98 ? 1.792 -17.328 -7.148 1 98.94 98 GLY B CA 1
ATOM 3160 C C . GLY B 1 98 ? 0.457 -17.125 -6.457 1 98.94 98 GLY B C 1
ATOM 3161 O O . GLY B 1 98 ? 0.211 -17.688 -5.387 1 98.94 98 GLY B O 1
ATOM 3162 N N . THR B 1 99 ? -0.423 -16.328 -7.043 1 98.81 99 THR B N 1
ATOM 3163 C CA . THR B 1 99 ? -1.774 -16.094 -6.547 1 98.81 99 THR B CA 1
ATOM 3164 C C . THR B 1 99 ? -2.812 -16.641 -7.52 1 98.81 99 THR B C 1
ATOM 3166 O O . THR B 1 99 ? -2.791 -16.328 -8.711 1 98.81 99 THR B O 1
ATOM 3169 N N . CYS B 1 100 ? -3.746 -17.531 -7.047 1 98.12 100 CYS B N 1
ATOM 3170 C CA . CYS B 1 100 ? -4.871 -18.078 -7.805 1 98.12 100 CYS B CA 1
ATOM 3171 C C . CYS B 1 100 ? -4.395 -18.766 -9.07 1 98.12 100 CYS B C 1
ATOM 3173 O O . CYS B 1 100 ? -3.812 -19.859 -9 1 98.12 100 CYS B O 1
ATOM 3175 N N . LEU B 1 101 ? -4.492 -18.094 -10.242 1 98.19 101 LEU B N 1
ATOM 3176 C CA . LEU B 1 101 ? -3.924 -18.688 -11.453 1 98.19 101 LEU B CA 1
ATOM 3177 C C . LEU B 1 101 ? -2.428 -18.922 -11.289 1 98.19 101 LEU B C 1
ATOM 3179 O O . LEU B 1 101 ? -1.896 -19.922 -11.781 1 98.19 101 LEU B O 1
ATOM 3183 N N . GLY B 1 102 ? -1.737 -17.984 -10.656 1 98.69 102 GLY B N 1
ATOM 3184 C CA . GLY B 1 102 ? -0.319 -18.141 -10.375 1 98.69 102 GLY B CA 1
ATOM 3185 C C . GLY B 1 102 ? -0.022 -19.328 -9.477 1 98.69 102 GLY B C 1
ATOM 3186 O O . GLY B 1 102 ? 0.988 -20.016 -9.656 1 98.69 102 GLY B O 1
ATOM 3187 N N . PHE B 1 103 ? -0.842 -19.531 -8.461 1 98.81 103 PHE B N 1
ATOM 3188 C CA . PHE B 1 103 ? -0.772 -20.719 -7.617 1 98.81 103 PHE B CA 1
ATOM 3189 C C . PHE B 1 103 ? -0.924 -21.984 -8.453 1 98.81 103 PHE B C 1
ATOM 3191 O O . PHE B 1 103 ? -0.161 -22.938 -8.281 1 98.81 103 PHE B O 1
ATOM 3198 N N . GLU B 1 104 ? -1.88 -21.984 -9.336 1 98.69 104 GLU B N 1
ATOM 3199 C CA . GLU B 1 104 ? -2.139 -23.125 -10.203 1 98.69 104 GLU B CA 1
ATOM 3200 C C . GLU B 1 104 ? -0.957 -23.391 -11.133 1 98.69 104 GLU B C 1
ATOM 3202 O O . GLU B 1 104 ? -0.505 -24.531 -11.258 1 98.69 104 GLU B O 1
ATOM 3207 N N . MET B 1 105 ? -0.465 -22.312 -11.719 1 98.62 105 MET B N 1
ATOM 3208 C CA . MET B 1 105 ? 0.668 -22.422 -12.633 1 98.62 105 MET B CA 1
ATOM 3209 C C . MET B 1 105 ? 1.899 -22.969 -11.914 1 98.62 105 MET B C 1
ATOM 3211 O O . MET B 1 105 ? 2.588 -23.844 -12.422 1 98.62 105 MET B O 1
ATOM 3215 N N . LEU B 1 106 ? 2.174 -22.406 -10.75 1 98.75 106 LEU B N 1
ATOM 3216 C CA . LEU B 1 106 ? 3.316 -22.844 -9.945 1 98.75 106 LEU B CA 1
ATOM 3217 C C . LEU B 1 106 ? 3.193 -24.312 -9.57 1 98.75 106 LEU B C 1
ATOM 3219 O O . LEU B 1 106 ? 4.188 -25.047 -9.586 1 98.75 106 LEU B O 1
ATOM 3223 N N . SER B 1 107 ? 1.986 -24.75 -9.227 1 98.69 107 SER B N 1
ATOM 3224 C CA . SER B 1 107 ? 1.737 -26.141 -8.891 1 98.69 107 SER B CA 1
ATOM 3225 C C . SER B 1 107 ? 2.043 -27.062 -10.07 1 98.69 107 SER B C 1
ATOM 3227 O O . SER B 1 107 ? 2.664 -28.109 -9.898 1 98.69 107 SER B O 1
ATOM 3229 N N . ILE B 1 108 ? 1.614 -26.656 -11.227 1 98.44 108 ILE B N 1
ATOM 3230 C CA . ILE B 1 108 ? 1.851 -27.422 -12.438 1 98.44 108 ILE B CA 1
ATOM 3231 C C . ILE B 1 108 ? 3.352 -27.516 -12.711 1 98.44 108 ILE B C 1
ATOM 3233 O O . ILE B 1 108 ? 3.869 -28.594 -13.016 1 98.44 108 ILE B O 1
ATOM 3237 N N . LEU B 1 109 ? 4.047 -26.406 -12.562 1 98.5 109 LEU B N 1
ATOM 3238 C CA . LEU B 1 109 ? 5.48 -26.359 -12.828 1 98.5 109 LEU B CA 1
ATOM 3239 C C . LEU B 1 109 ? 6.242 -27.219 -11.82 1 98.5 109 LEU B C 1
ATOM 3241 O O . LEU B 1 109 ? 7.191 -27.906 -12.18 1 98.5 109 LEU B O 1
ATOM 3245 N N . LEU B 1 110 ? 5.836 -27.219 -10.555 1 98.44 110 LEU B N 1
ATOM 3246 C CA . LEU B 1 110 ? 6.477 -28 -9.508 1 98.44 110 LEU B CA 1
ATOM 3247 C C . LEU B 1 110 ? 6.191 -29.484 -9.688 1 98.44 110 LEU B C 1
ATOM 3249 O O . LEU B 1 110 ? 6.902 -30.328 -9.141 1 98.44 110 LEU B O 1
ATOM 3253 N N . ALA B 1 111 ? 5.109 -29.781 -10.438 1 97.5 111 ALA B N 1
ATOM 3254 C CA . ALA B 1 111 ? 4.754 -31.156 -10.758 1 97.5 111 ALA B CA 1
ATOM 3255 C C . ALA B 1 111 ? 5.281 -31.562 -12.133 1 97.5 111 ALA B C 1
ATOM 3257 O O . ALA B 1 111 ? 4.648 -32.344 -12.844 1 97.5 111 ALA B O 1
ATOM 3258 N N . ASN B 1 112 ? 6.332 -30.969 -12.57 1 95.31 112 ASN B N 1
ATOM 3259 C CA . ASN B 1 112 ? 6.984 -31.281 -13.844 1 95.31 112 ASN B CA 1
ATOM 3260 C C . ASN B 1 112 ? 6.031 -31.078 -15.023 1 95.31 112 ASN B C 1
ATOM 3262 O O . ASN B 1 112 ? 5.906 -31.969 -15.875 1 95.31 112 ASN B O 1
ATOM 3266 N N . GLN B 1 113 ? 5.246 -30.031 -14.969 1 95.12 113 GLN B N 1
ATOM 3267 C CA . GLN B 1 113 ? 4.363 -29.547 -16.016 1 95.12 113 GLN B CA 1
ATOM 3268 C C . GLN B 1 113 ? 3.197 -30.5 -16.25 1 95.12 113 GLN B C 1
ATOM 3270 O O . GLN B 1 113 ? 2.688 -30.609 -17.359 1 95.12 113 GLN B O 1
ATOM 3275 N N . THR B 1 114 ? 2.861 -31.234 -15.258 1 96.62 114 THR B N 1
ATOM 3276 C CA . THR B 1 114 ? 1.659 -32.062 -15.289 1 96.62 114 THR B CA 1
ATOM 3277 C C . THR B 1 114 ? 0.531 -31.406 -14.5 1 96.62 114 THR B C 1
ATOM 3279 O O . THR B 1 114 ? 0.732 -30.969 -13.367 1 96.62 114 THR B O 1
ATOM 3282 N N . ASN B 1 115 ? -0.603 -31.328 -15.078 1 97.31 115 ASN B N 1
ATOM 3283 C CA . ASN B 1 115 ? -1.756 -30.656 -14.477 1 97.31 115 ASN B CA 1
ATOM 3284 C C . ASN B 1 115 ? -2.553 -31.625 -13.602 1 97.31 115 ASN B C 1
ATOM 3286 O O . ASN B 1 115 ? -3.193 -32.562 -14.102 1 97.31 115 ASN B O 1
ATOM 3290 N N . TRP B 1 116 ? -2.543 -31.422 -12.305 1 97.69 116 TRP B N 1
ATOM 3291 C CA . TRP B 1 116 ? -3.244 -32.281 -11.344 1 97.69 116 TRP B CA 1
ATOM 3292 C C . TRP B 1 116 ? -4.418 -31.531 -10.711 1 97.69 116 TRP B C 1
ATOM 3294 O O . TRP B 1 116 ? -4.98 -31.984 -9.711 1 97.69 116 TRP B O 1
ATOM 3304 N N . LEU B 1 117 ? -4.742 -30.391 -11.234 1 98 117 LEU B N 1
ATOM 3305 C CA . LEU B 1 117 ? -5.855 -29.594 -10.711 1 98 117 LEU B CA 1
ATOM 3306 C C . LEU B 1 117 ? -7.188 -30.281 -10.992 1 98 117 LEU B C 1
ATOM 3308 O O . LEU B 1 117 ? -7.293 -31.078 -11.93 1 98 117 LEU B O 1
ATOM 3312 N N . THR B 1 118 ? -8.156 -29.984 -10.203 1 97.88 118 THR B N 1
ATOM 3313 C CA . THR B 1 118 ? -9.523 -30.469 -10.398 1 97.88 118 THR B CA 1
ATOM 3314 C C . THR B 1 118 ? -10.523 -29.312 -10.289 1 97.88 118 THR B C 1
ATOM 3316 O O . THR B 1 118 ? -10.219 -28.281 -9.688 1 97.88 118 THR B O 1
ATOM 3319 N N . SER B 1 119 ? -11.648 -29.5 -10.945 1 97.5 119 SER B N 1
ATOM 3320 C CA . SER B 1 119 ? -12.688 -28.484 -10.898 1 97.5 119 SER B CA 1
ATOM 3321 C C . SER B 1 119 ? -13.219 -28.297 -9.477 1 97.5 119 SER B C 1
ATOM 3323 O O . SER B 1 119 ? -13.383 -29.266 -8.734 1 97.5 119 SER B O 1
ATOM 3325 N N . CYS B 1 120 ? -13.406 -27.047 -9.078 1 97.75 120 CYS B N 1
ATOM 3326 C CA . CYS B 1 120 ? -14.016 -26.719 -7.801 1 97.75 120 CYS B CA 1
ATOM 3327 C C . CYS B 1 120 ? -14.906 -25.484 -7.93 1 97.75 120 CYS B C 1
ATOM 3329 O O . CYS B 1 120 ? -15 -24.891 -9 1 97.75 120 CYS B O 1
ATOM 3331 N N . SER B 1 121 ? -15.656 -25.203 -6.859 1 96.62 121 SER B N 1
ATOM 3332 C CA . SER B 1 121 ? -16.578 -24.062 -6.848 1 96.62 121 SER B CA 1
ATOM 3333 C C . SER B 1 121 ? -16.234 -23.094 -5.715 1 96.62 121 SER B C 1
ATOM 3335 O O . SER B 1 121 ? -16.781 -23.219 -4.613 1 96.62 121 SER B O 1
ATOM 3337 N N . CYS B 1 122 ? -15.422 -22.203 -5.953 1 94.75 122 CYS B N 1
ATOM 3338 C CA . CYS B 1 122 ? -15.062 -21.125 -5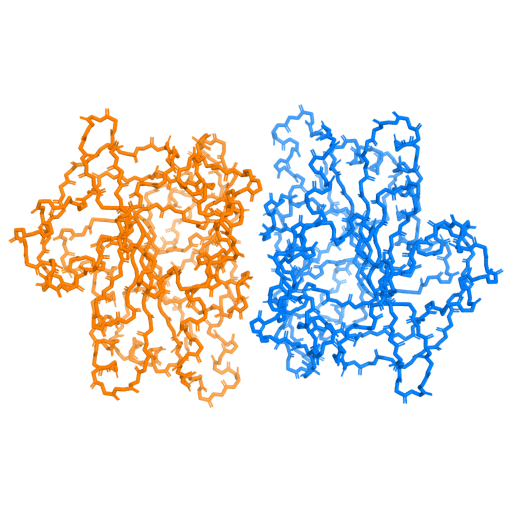.031 1 94.75 122 CYS B CA 1
ATOM 3339 C C . CYS B 1 122 ? -15.18 -19.766 -5.711 1 94.75 122 CYS B C 1
ATOM 3341 O O . CYS B 1 122 ? -14.18 -19.203 -6.145 1 94.75 122 CYS B O 1
ATOM 3343 N N . GLN B 1 123 ? -16.375 -19.25 -5.824 1 92.88 123 GLN B N 1
ATOM 3344 C CA . GLN B 1 123 ? -16.609 -18 -6.52 1 92.88 123 GLN B CA 1
ATOM 3345 C C . GLN B 1 123 ? -17.188 -16.938 -5.578 1 92.88 123 GLN B C 1
ATOM 3347 O O . GLN B 1 123 ? -18.297 -17.125 -5.043 1 92.88 123 GLN B O 1
ATOM 3352 N N . ASP B 1 124 ? -16.469 -15.867 -5.469 1 93.56 124 ASP B N 1
ATOM 3353 C CA . ASP B 1 124 ? -16.922 -14.703 -4.715 1 93.56 124 ASP B CA 1
ATOM 3354 C C . ASP B 1 124 ? -17.266 -15.086 -3.271 1 93.56 124 ASP B C 1
ATOM 3356 O O . ASP B 1 124 ? -18.375 -14.844 -2.801 1 93.56 124 ASP B O 1
ATOM 3360 N N . VAL B 1 125 ? -16.25 -15.586 -2.615 1 95.94 125 VAL B N 1
ATOM 3361 C CA . VAL B 1 125 ? -16.406 -16 -1.226 1 95.94 125 VAL B CA 1
ATOM 3362 C C . VAL B 1 125 ? -15.133 -15.703 -0.448 1 95.94 125 VAL B C 1
ATOM 3364 O O . VAL B 1 125 ? -14.039 -15.688 -1.019 1 95.94 125 VAL B O 1
ATOM 3367 N N . ALA B 1 126 ? -15.289 -15.383 0.808 1 97.19 126 ALA B N 1
ATOM 3368 C CA . ALA B 1 126 ? -14.156 -15.195 1.718 1 97.19 126 ALA B CA 1
ATOM 3369 C C . ALA B 1 126 ? -14.164 -16.266 2.816 1 97.19 126 ALA B C 1
ATOM 3371 O O . ALA B 1 126 ? -15.219 -16.609 3.344 1 97.19 126 ALA B O 1
ATOM 3372 N N . TYR B 1 127 ? -12.953 -16.797 3.156 1 98.12 127 TYR B N 1
ATOM 3373 C CA . TYR B 1 127 ? -12.828 -17.859 4.152 1 98.12 127 TYR B CA 1
ATOM 3374 C C . TYR B 1 127 ? -11.789 -17.484 5.207 1 98.12 127 TYR B C 1
ATOM 3376 O O . TYR B 1 127 ? -10.844 -16.75 4.926 1 98.12 127 TYR B O 1
ATOM 3384 N N . PRO B 1 128 ? -12.062 -18 6.477 1 98.5 128 PRO B N 1
ATOM 3385 C CA . PRO B 1 128 ? -10.867 -18.188 7.309 1 98.5 128 PRO B CA 1
ATOM 3386 C C . PRO B 1 128 ? -9.961 -19.312 6.793 1 98.5 128 PRO B C 1
ATOM 3388 O O . PRO B 1 128 ? -10.367 -20.109 5.945 1 98.5 128 PRO B O 1
ATOM 3391 N N . LEU B 1 129 ? -8.758 -19.344 7.219 1 98.62 129 LEU B N 1
ATOM 3392 C CA . LEU B 1 129 ? -7.848 -20.406 6.809 1 98.62 129 LEU B CA 1
ATOM 3393 C C . LEU B 1 129 ? -7.875 -21.562 7.801 1 98.62 129 LEU B C 1
ATOM 3395 O O . LEU B 1 129 ? -7.883 -21.344 9.016 1 98.62 129 LEU B O 1
ATOM 3399 N N . VAL B 1 130 ? -7.984 -22.719 7.258 1 98.75 130 VAL B N 1
ATOM 3400 C CA . VAL B 1 130 ? -7.719 -23.906 8.078 1 98.75 130 VAL B CA 1
ATOM 3401 C C . VAL B 1 130 ? -6.227 -24.234 8.039 1 98.75 130 VAL B C 1
ATOM 3403 O O . VAL B 1 130 ? -5.766 -24.922 7.129 1 98.75 130 VAL B O 1
ATOM 3406 N N . LEU B 1 131 ? -5.551 -23.812 9.023 1 98.62 131 LEU B N 1
ATOM 3407 C CA . LEU B 1 131 ? -4.098 -23.938 9.047 1 98.62 131 LEU B CA 1
ATOM 3408 C C . LEU B 1 131 ? -3.68 -25.359 9.398 1 98.62 131 LEU B C 1
ATOM 3410 O O . LEU B 1 131 ? -4.336 -26.016 10.211 1 98.62 131 LEU B O 1
ATOM 3414 N N . SER B 1 132 ? -2.617 -25.797 8.758 1 98.25 132 SER B N 1
ATOM 3415 C CA . SER B 1 132 ? -2.061 -27.109 9.102 1 98.25 132 SER B CA 1
ATOM 3416 C C . SER B 1 132 ? -1.464 -27.094 10.5 1 98.25 132 SER B C 1
ATOM 3418 O O . SER B 1 132 ? -1.214 -26.031 11.07 1 98.25 132 SER B O 1
ATOM 3420 N N . ALA B 1 133 ? -1.177 -28.234 11.062 1 96.69 133 ALA B N 1
ATOM 3421 C CA . ALA B 1 133 ? -0.675 -28.391 12.422 1 96.69 133 ALA B CA 1
ATOM 3422 C C . ALA B 1 133 ? 0.732 -27.812 12.555 1 96.69 133 ALA B C 1
ATOM 3424 O O . ALA B 1 133 ? 1.101 -27.281 13.609 1 96.69 133 ALA B O 1
ATOM 3425 N N . ASP B 1 134 ? 1.521 -27.891 11.508 1 97 134 ASP B N 1
ATOM 3426 C CA . ASP B 1 134 ? 2.918 -27.484 11.594 1 97 134 ASP B CA 1
ATOM 3427 C C . ASP B 1 134 ? 3.168 -26.203 10.789 1 97 134 ASP B C 1
ATOM 3429 O O . ASP B 1 134 ? 4.289 -25.953 10.344 1 97 134 ASP B O 1
ATOM 3433 N N . PHE B 1 135 ? 2.125 -25.359 10.539 1 97.38 135 PHE B N 1
ATOM 3434 C CA . PHE B 1 135 ? 2.256 -24.172 9.711 1 97.38 135 PHE B CA 1
ATOM 3435 C C . PHE B 1 135 ? 3.322 -23.234 10.266 1 97.38 135 PHE B C 1
ATOM 3437 O O . PHE B 1 135 ? 3.963 -22.5 9.508 1 97.38 135 PHE B O 1
ATOM 3444 N N . GLU B 1 136 ? 3.561 -23.25 11.531 1 95.5 136 GLU B N 1
ATOM 3445 C CA . GLU B 1 136 ? 4.492 -22.328 12.18 1 95.5 136 GLU B CA 1
ATOM 3446 C C . GLU B 1 136 ? 5.938 -22.672 11.828 1 95.5 136 GLU B C 1
ATOM 3448 O O . GLU B 1 136 ? 6.844 -21.859 12.047 1 95.5 136 GLU B O 1
ATOM 3453 N N . LYS B 1 137 ? 6.188 -23.859 11.352 1 95.75 137 LYS B N 1
ATOM 3454 C CA . LYS B 1 137 ? 7.531 -24.266 10.953 1 95.75 137 LYS B CA 1
ATOM 3455 C C . LYS B 1 137 ? 7.875 -23.766 9.555 1 95.75 137 LYS B C 1
ATOM 3457 O O . LYS B 1 137 ? 9.008 -23.906 9.102 1 95.75 137 LYS B O 1
ATOM 3462 N N . SER B 1 138 ? 6.914 -23.172 8.922 1 97.56 138 SER B N 1
ATOM 3463 C CA . SER B 1 138 ? 7.09 -22.703 7.547 1 97.56 138 SER B CA 1
ATOM 3464 C C . SER B 1 138 ? 7.863 -21.391 7.496 1 97.56 138 SER B C 1
ATOM 3466 O O . SER B 1 138 ? 7.938 -20.672 8.492 1 97.56 138 SER B O 1
ATOM 3468 N N . ARG B 1 139 ? 8.5 -21.109 6.312 1 97.19 139 ARG B N 1
ATOM 3469 C CA . ARG B 1 139 ? 9.086 -19.797 6.043 1 97.19 139 ARG B CA 1
ATOM 3470 C C . ARG B 1 139 ? 8.016 -18.719 6.008 1 97.19 139 ARG B C 1
ATOM 3472 O O . ARG B 1 139 ? 8.227 -17.609 6.52 1 97.19 139 ARG B O 1
ATOM 3479 N N . MET B 1 140 ? 6.875 -19.016 5.488 1 97.75 140 MET B N 1
ATOM 3480 C CA . MET B 1 140 ? 5.793 -18.047 5.266 1 97.75 140 MET B CA 1
ATOM 3481 C C . MET B 1 140 ? 5.289 -17.484 6.586 1 97.75 140 MET B C 1
ATOM 3483 O O . MET B 1 140 ? 4.93 -16.312 6.668 1 97.75 140 MET B O 1
ATOM 3487 N N . PHE B 1 141 ? 5.285 -18.297 7.645 1 96.94 141 PHE B N 1
ATOM 3488 C CA . PHE B 1 141 ? 4.684 -17.875 8.906 1 96.94 141 PHE B CA 1
ATOM 3489 C C . PHE B 1 141 ? 5.746 -17.703 9.984 1 96.94 141 PHE B C 1
ATOM 3491 O O . PHE B 1 141 ? 5.438 -17.719 11.172 1 96.94 141 PHE B O 1
ATOM 3498 N N . GLN B 1 142 ? 7.012 -17.531 9.625 1 89.56 142 GLN B N 1
ATOM 3499 C CA . GLN B 1 142 ? 8.109 -17.375 10.578 1 89.56 142 GLN B CA 1
ATOM 3500 C C . GLN B 1 142 ? 7.988 -16.078 11.359 1 89.56 142 GLN B C 1
ATOM 3502 O O . G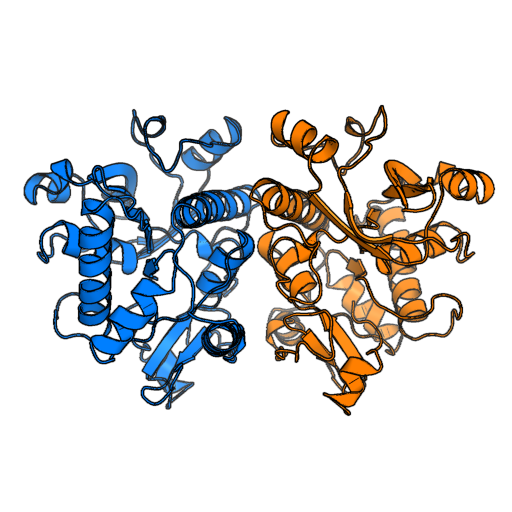LN B 1 142 ? 8.359 -16 12.531 1 89.56 142 GLN B O 1
ATOM 3507 N N . ASN B 1 143 ? 7.527 -14.984 10.828 1 86.25 143 ASN B N 1
ATOM 3508 C CA . ASN B 1 143 ? 7.488 -13.68 11.469 1 86.25 143 ASN B CA 1
ATOM 3509 C C . ASN B 1 143 ? 6.055 -13.211 11.703 1 86.25 143 ASN B C 1
ATOM 3511 O O . ASN B 1 143 ? 5.688 -12.102 11.312 1 86.25 143 ASN B O 1
ATOM 3515 N N . ILE B 1 144 ? 5.395 -14.07 12.508 1 88.81 144 ILE B N 1
ATOM 3516 C CA . ILE B 1 144 ? 4.02 -13.734 12.859 1 88.81 144 ILE B CA 1
ATOM 3517 C C . ILE B 1 144 ? 4.008 -12.578 13.852 1 88.81 144 ILE B C 1
ATOM 3519 O O . ILE B 1 144 ? 4.719 -12.602 14.859 1 88.81 144 ILE B O 1
ATOM 3523 N N . PRO B 1 145 ? 3.211 -11.602 13.633 1 85.62 145 PRO B N 1
ATOM 3524 C CA . PRO B 1 145 ? 3.242 -10.406 14.484 1 85.62 145 PRO B CA 1
ATOM 3525 C C . PRO B 1 145 ? 2.682 -10.672 15.883 1 85.62 145 PRO B C 1
ATOM 3527 O O . PRO B 1 145 ? 3.148 -10.078 16.859 1 85.62 145 PRO B O 1
ATOM 3530 N N . SER B 1 146 ? 1.62 -11.5 15.969 1 87.56 146 SER B N 1
ATOM 3531 C CA . SER B 1 146 ? 0.988 -11.781 17.25 1 87.56 146 SER B CA 1
ATOM 3532 C C . SER B 1 146 ? 0.125 -13.031 17.188 1 87.56 146 SER B C 1
ATOM 3534 O O . SER B 1 146 ? -0.23 -13.484 16.094 1 87.56 146 SER B O 1
ATOM 3536 N N . ASP B 1 147 ? -0.221 -13.438 18.328 1 90.75 147 ASP B N 1
ATOM 3537 C CA . ASP B 1 147 ? -1.155 -14.562 18.406 1 90.75 147 ASP B CA 1
ATOM 3538 C C . ASP B 1 147 ? -2.541 -14.156 17.906 1 90.75 147 ASP B C 1
ATOM 3540 O O . ASP B 1 147 ? -3.264 -14.969 17.328 1 90.75 147 ASP B O 1
ATOM 3544 N N . ASN B 1 148 ? -2.801 -12.938 18.109 1 93.56 148 ASN B N 1
ATOM 3545 C CA . ASN B 1 148 ? -4.09 -12.438 17.656 1 93.56 148 ASN B CA 1
ATOM 3546 C C . ASN B 1 148 ? -4.207 -12.492 16.125 1 93.56 148 ASN B C 1
ATOM 3548 O O . ASN B 1 148 ? -5.293 -12.734 15.594 1 93.56 148 ASN B O 1
ATOM 3552 N N . PHE B 1 149 ? -3.105 -12.289 15.5 1 95.06 149 PHE B N 1
ATOM 3553 C CA . PHE B 1 149 ? -3.1 -12.359 14.047 1 95.06 149 PHE B CA 1
ATOM 3554 C C . PHE B 1 149 ? -3.461 -13.766 13.57 1 95.06 149 PHE B C 1
ATOM 3556 O O . PHE B 1 149 ? -4.27 -13.922 12.656 1 95.06 149 PHE B O 1
ATOM 3563 N N . ILE B 1 150 ? -2.92 -14.75 14.234 1 96.88 150 ILE B N 1
ATOM 3564 C CA . ILE B 1 150 ? -3.186 -16.141 13.875 1 96.88 150 ILE B CA 1
ATOM 3565 C C . ILE B 1 150 ? -4.645 -16.469 14.172 1 96.88 150 ILE B C 1
ATOM 3567 O O . ILE B 1 150 ? -5.305 -17.156 13.383 1 96.88 150 ILE B O 1
ATOM 3571 N N . THR B 1 151 ? -5.094 -15.984 15.297 1 97.81 151 THR B N 1
ATOM 3572 C CA . THR B 1 151 ? -6.492 -16.203 15.641 1 97.81 151 THR B CA 1
ATOM 3573 C C . THR B 1 151 ? -7.41 -15.609 14.578 1 97.81 151 THR B C 1
ATOM 3575 O O . THR B 1 151 ? -8.383 -16.234 14.164 1 97.81 151 THR B O 1
ATOM 3578 N N . ASP B 1 152 ? -7.086 -14.43 14.141 1 97.75 152 ASP B N 1
ATOM 3579 C CA . ASP B 1 152 ? -7.875 -13.781 13.102 1 97.75 152 ASP B CA 1
ATOM 3580 C C . ASP B 1 152 ? -7.848 -14.586 11.805 1 97.75 152 ASP B C 1
ATOM 3582 O O . ASP B 1 152 ? -8.883 -14.773 11.156 1 97.75 152 ASP B O 1
ATOM 3586 N N . LEU B 1 153 ? -6.727 -15.133 11.391 1 98.06 153 LEU B N 1
ATOM 3587 C CA . LEU B 1 153 ? -6.586 -15.93 10.18 1 98.06 153 LEU B CA 1
ATOM 3588 C C . LEU B 1 153 ? -7.461 -17.172 10.25 1 98.06 153 LEU B C 1
ATOM 3590 O O . LEU B 1 153 ? -8.031 -17.594 9.234 1 98.06 153 LEU B O 1
ATOM 3594 N N . LYS B 1 154 ? -7.574 -17.703 11.414 1 98.25 154 LYS B N 1
ATOM 3595 C CA . LYS B 1 154 ? -8.242 -18.984 11.602 1 98.25 154 LYS B CA 1
ATOM 3596 C C . LYS B 1 154 ? -9.75 -18.812 11.75 1 98.25 154 LYS B C 1
ATOM 3598 O O . LYS B 1 154 ? -10.516 -19.75 11.539 1 98.25 154 LYS B O 1
ATOM 3603 N N . THR B 1 155 ? -10.172 -17.594 12.133 1 98.56 155 THR B N 1
ATOM 3604 C CA . THR B 1 155 ? -11.562 -17.5 12.57 1 98.56 155 THR B CA 1
ATOM 3605 C C . THR B 1 155 ? -12.328 -16.5 11.711 1 98.56 155 THR B C 1
ATOM 3607 O O . THR B 1 155 ? -13.562 -16.531 11.664 1 98.56 155 THR B O 1
ATOM 3610 N N . LYS B 1 156 ? -11.688 -15.547 11.086 1 98.44 156 LYS B N 1
ATOM 3611 C CA . LYS B 1 156 ? -12.359 -14.508 10.312 1 98.44 156 LYS B CA 1
ATOM 3612 C C . LYS B 1 156 ? -12.219 -14.75 8.812 1 98.44 156 LYS B C 1
ATOM 3614 O O . LYS B 1 156 ? -11.203 -15.273 8.359 1 98.44 156 LYS B O 1
ATOM 3619 N N . PRO B 1 157 ? -13.234 -14.422 8 1 98 157 PRO B N 1
ATOM 3620 C CA . PRO B 1 157 ? -13.164 -14.586 6.551 1 98 157 PRO B CA 1
ATOM 3621 C C . PRO B 1 157 ? -12.289 -13.531 5.875 1 98 157 PRO B C 1
ATOM 3623 O O . PRO B 1 157 ? -12.797 -12.641 5.195 1 98 157 PRO B O 1
ATOM 3626 N N . VAL B 1 158 ? -10.969 -13.672 5.961 1 98.44 158 VAL B N 1
ATOM 3627 C CA . VAL B 1 158 ? -10.039 -12.625 5.559 1 98.44 158 VAL B CA 1
ATOM 3628 C C . VAL B 1 158 ? -9.375 -13.008 4.238 1 98.44 158 VAL B C 1
ATOM 3630 O O . VAL B 1 158 ? -8.461 -12.32 3.777 1 98.44 158 VAL B O 1
ATOM 3633 N N . THR B 1 159 ? -9.797 -14.109 3.611 1 98.38 159 THR B N 1
ATOM 3634 C CA . THR B 1 159 ? -9.18 -14.539 2.363 1 98.38 159 THR B CA 1
ATOM 3635 C C . THR B 1 159 ? -10.219 -14.648 1.253 1 98.38 159 THR B C 1
ATOM 3637 O O . THR B 1 159 ? -11.094 -15.516 1.299 1 98.38 159 THR B O 1
ATOM 3640 N N . ALA B 1 160 ? -10.141 -13.805 0.246 1 97.25 160 ALA B N 1
ATOM 3641 C CA . ALA B 1 160 ? -11.07 -13.789 -0.877 1 97.25 160 ALA B CA 1
ATOM 3642 C C . ALA B 1 160 ? -10.711 -14.867 -1.9 1 97.25 160 ALA B C 1
ATOM 3644 O O . ALA B 1 160 ? -9.547 -15.023 -2.256 1 97.25 160 ALA B O 1
ATOM 3645 N N . ASN B 1 161 ? -11.734 -15.578 -2.344 1 97.12 161 ASN B N 1
ATOM 3646 C CA . ASN B 1 161 ? -11.539 -16.656 -3.307 1 97.12 161 ASN B CA 1
ATOM 3647 C C . ASN B 1 161 ? -12.383 -16.453 -4.559 1 97.12 161 ASN B C 1
ATOM 3649 O O . ASN B 1 161 ? -13.57 -16.141 -4.469 1 97.12 161 ASN B O 1
ATOM 3653 N N . PHE B 1 162 ? -11.703 -16.578 -5.719 1 94.88 162 PHE B N 1
ATOM 3654 C CA . PHE B 1 162 ? -12.312 -16.484 -7.039 1 94.88 162 PHE B CA 1
ATOM 3655 C C . PHE B 1 162 ? -11.688 -17.5 -8 1 94.88 162 PHE B C 1
ATOM 3657 O O . PHE B 1 162 ? -10.992 -17.109 -8.938 1 94.88 162 PHE B O 1
ATOM 3664 N N . HIS B 1 163 ? -11.953 -18.766 -7.793 1 95.62 163 HIS B N 1
ATOM 3665 C CA . HIS B 1 163 ? -11.312 -19.781 -8.625 1 95.62 163 HIS B CA 1
ATOM 3666 C C . HIS B 1 163 ? -12.234 -20.984 -8.852 1 95.62 163 HIS B C 1
ATOM 3668 O O . HIS B 1 163 ? -13.102 -21.266 -8.023 1 95.62 163 HIS B O 1
ATOM 3674 N N . LYS B 1 164 ? -11.938 -21.625 -9.969 1 96.62 164 LYS B N 1
ATOM 3675 C CA . LYS B 1 164 ? -12.727 -22.797 -10.359 1 96.62 164 LYS B CA 1
ATOM 3676 C C . LYS B 1 164 ? -11.852 -24.031 -10.508 1 96.62 164 LYS B C 1
ATOM 3678 O O . LYS B 1 164 ? -12.344 -25.109 -10.828 1 96.62 164 LYS B O 1
ATOM 3683 N N . GLN B 1 165 ? -10.617 -23.891 -10.43 1 97.56 165 GLN B N 1
ATOM 3684 C CA . GLN B 1 165 ? -9.656 -24.984 -10.398 1 97.56 165 GLN B CA 1
ATOM 3685 C C . GLN B 1 165 ? -8.914 -25.031 -9.062 1 97.56 165 GLN B C 1
ATOM 3687 O O . GLN B 1 165 ? -8.555 -23.984 -8.516 1 97.56 165 GLN B O 1
ATOM 3692 N N . CYS B 1 166 ? -8.797 -26.266 -8.508 1 98.25 166 CYS B N 1
ATOM 3693 C CA . CYS B 1 166 ? -8.195 -26.422 -7.188 1 98.25 166 CYS B CA 1
ATOM 3694 C C . CYS B 1 166 ? -7.219 -27.578 -7.164 1 98.25 166 CYS B C 1
ATOM 3696 O O . CYS B 1 166 ? -7.336 -28.516 -7.957 1 98.25 166 CYS B O 1
ATOM 3698 N N . LEU B 1 167 ? -6.188 -27.422 -6.363 1 98.62 167 LEU B N 1
ATOM 3699 C CA . LEU B 1 167 ? -5.348 -28.547 -5.934 1 98.62 167 LEU B CA 1
ATOM 3700 C C . LEU B 1 167 ? -5.867 -29.141 -4.633 1 98.62 167 LEU B C 1
ATOM 3702 O O . LEU B 1 167 ? -6.129 -28.422 -3.67 1 98.62 167 LEU B O 1
ATOM 3706 N N . THR B 1 168 ? -6.121 -30.453 -4.586 1 98.69 168 THR B N 1
ATOM 3707 C CA . THR B 1 168 ? -6.562 -31.109 -3.359 1 98.69 168 THR B CA 1
ATOM 3708 C C . THR B 1 168 ? -5.402 -31.828 -2.678 1 98.69 168 THR B C 1
ATOM 3710 O O . THR B 1 168 ? -4.41 -32.156 -3.326 1 98.69 168 THR B O 1
ATOM 3713 N N . PRO B 1 169 ? -5.512 -31.984 -1.31 1 98.31 169 PRO B N 1
ATOM 3714 C CA . PRO B 1 169 ? -4.477 -32.781 -0.652 1 98.31 169 PRO B CA 1
ATOM 3715 C C . PRO B 1 169 ? -4.297 -34.156 -1.294 1 98.31 169 PRO B C 1
ATOM 3717 O O . PRO B 1 169 ? -3.172 -34.656 -1.39 1 98.31 169 PRO B O 1
ATOM 3720 N N . GLU B 1 170 ? -5.363 -34.781 -1.773 1 97.94 170 GLU B N 1
ATOM 3721 C CA . GLU B 1 170 ? -5.301 -36.062 -2.449 1 97.94 170 GLU B CA 1
ATOM 3722 C C . GLU B 1 170 ? -4.492 -35.969 -3.742 1 97.94 170 GLU B C 1
ATOM 3724 O O . GLU B 1 170 ? -3.664 -36.844 -4.027 1 97.94 170 GLU B O 1
ATOM 3729 N N . ASN B 1 171 ? -4.738 -34.906 -4.527 1 97.94 171 ASN B N 1
ATOM 3730 C CA . ASN B 1 171 ? -3.994 -34.719 -5.766 1 97.94 171 ASN B CA 1
ATOM 3731 C C . ASN B 1 171 ? -2.516 -34.438 -5.492 1 97.94 171 ASN B C 1
ATOM 3733 O O . ASN B 1 171 ? -1.655 -34.844 -6.285 1 97.94 171 ASN B O 1
ATOM 3737 N N . VAL B 1 172 ? -2.26 -33.75 -4.391 1 98.44 172 VAL B N 1
ATOM 3738 C CA . VAL B 1 172 ? -0.883 -33.469 -4.004 1 98.44 172 VAL B CA 1
ATOM 3739 C C . VAL B 1 172 ? -0.134 -34.75 -3.75 1 98.44 172 VAL B C 1
ATOM 3741 O O . VAL B 1 172 ? 0.982 -34.938 -4.238 1 98.44 172 VAL B O 1
ATOM 3744 N N . THR B 1 173 ? -0.744 -35.656 -3.053 1 97.56 173 THR B N 1
ATOM 3745 C CA . THR B 1 173 ? -0.136 -36.938 -2.76 1 97.56 173 THR B CA 1
ATOM 3746 C C . THR B 1 173 ? 0.011 -37.781 -4.031 1 97.56 173 THR B C 1
ATOM 3748 O O . THR B 1 173 ? 1.082 -38.312 -4.301 1 97.56 173 THR B O 1
ATOM 3751 N N . ALA B 1 174 ? -1.024 -37.812 -4.844 1 97.19 174 ALA B N 1
ATOM 3752 C CA . ALA B 1 174 ? -1.058 -38.625 -6.047 1 97.19 174 ALA B CA 1
ATOM 3753 C C . ALA B 1 174 ? -0.016 -38.156 -7.062 1 97.19 174 ALA B C 1
ATOM 3755 O O . ALA B 1 174 ? 0.543 -38.969 -7.805 1 97.19 174 ALA B O 1
ATOM 3756 N N . SER B 1 175 ? 0.255 -36.906 -7.109 1 96.62 175 SER B N 1
ATOM 3757 C CA . SER B 1 175 ? 1.149 -36.312 -8.094 1 96.62 175 SER B CA 1
ATOM 3758 C C . SER B 1 175 ? 2.604 -36.375 -7.641 1 96.62 175 SER B C 1
ATOM 3760 O O . SER B 1 175 ? 3.52 -36.156 -8.438 1 96.62 175 SER B O 1
ATOM 3762 N N . GLY B 1 176 ? 2.828 -36.688 -6.328 1 96.5 176 GLY B N 1
ATOM 3763 C CA . GLY B 1 176 ? 4.168 -36.625 -5.77 1 96.5 176 GLY B CA 1
ATOM 3764 C C . GLY B 1 176 ? 4.57 -35.25 -5.312 1 96.5 176 GLY B C 1
ATOM 3765 O O . GLY B 1 176 ? 5.691 -35.031 -4.84 1 96.5 176 GLY B O 1
ATOM 3766 N N . LEU B 1 177 ? 3.688 -34.281 -5.406 1 97.81 177 LEU B N 1
ATOM 3767 C CA . LEU B 1 177 ? 3.941 -32.906 -4.992 1 97.81 177 LEU B CA 1
ATOM 3768 C C . LEU B 1 177 ? 4.168 -32.812 -3.484 1 97.81 177 LEU B C 1
ATOM 3770 O O . LEU B 1 177 ? 4.672 -31.812 -2.98 1 97.81 177 LEU B O 1
ATOM 3774 N N . ASP B 1 178 ? 3.715 -33.812 -2.73 1 97.06 178 ASP B N 1
ATOM 3775 C CA . ASP B 1 178 ? 3.883 -33.844 -1.28 1 97.06 178 ASP B CA 1
ATOM 3776 C C . ASP B 1 178 ? 5.359 -33.812 -0.898 1 97.06 178 ASP B C 1
ATOM 3778 O O . ASP B 1 178 ? 5.715 -33.438 0.219 1 97.06 178 ASP B O 1
ATOM 3782 N N . LYS B 1 179 ? 6.223 -34.188 -1.811 1 97.38 179 LYS B N 1
ATOM 3783 C CA . LYS B 1 179 ? 7.664 -34.094 -1.58 1 97.38 179 LYS B CA 1
ATOM 3784 C C . LYS B 1 179 ? 8.211 -32.719 -1.912 1 97.38 179 LYS B C 1
ATOM 3786 O O . LYS B 1 179 ? 9.312 -32.375 -1.491 1 97.38 179 LYS B O 1
ATOM 3791 N N . ALA B 1 180 ? 7.434 -32 -2.645 1 98.12 180 ALA B N 1
ATOM 3792 C CA . ALA B 1 180 ? 7.922 -30.719 -3.156 1 98.12 180 ALA B CA 1
ATOM 3793 C C . ALA B 1 180 ? 7.312 -29.547 -2.389 1 98.12 180 ALA B C 1
ATOM 3795 O O . ALA B 1 180 ? 7.926 -28.484 -2.275 1 98.12 180 ALA B O 1
ATOM 3796 N N . ILE B 1 181 ? 6.09 -29.781 -1.854 1 98.62 181 ILE B N 1
ATOM 3797 C CA . ILE B 1 181 ? 5.441 -28.625 -1.239 1 98.62 181 ILE B CA 1
ATOM 3798 C C . ILE B 1 181 ? 4.98 -28.984 0.173 1 98.62 181 ILE B C 1
ATOM 3800 O O . ILE B 1 181 ? 4.66 -30.141 0.452 1 98.62 181 ILE B O 1
ATOM 3804 N N . HIS B 1 182 ? 5.039 -27.984 1.016 1 98.62 182 HIS B N 1
ATOM 3805 C CA . HIS B 1 182 ? 4.484 -27.984 2.365 1 98.62 182 HIS B CA 1
ATOM 3806 C C . HIS B 1 182 ? 3.129 -27.297 2.402 1 98.62 182 HIS B C 1
ATOM 3808 O O . HIS B 1 182 ? 3.043 -26.078 2.229 1 98.62 182 HIS B O 1
ATOM 3814 N N . ILE B 1 183 ? 2.043 -28.109 2.578 1 98.81 183 ILE B N 1
ATOM 3815 C CA . ILE B 1 183 ? 0.707 -27.531 2.684 1 98.81 183 ILE B CA 1
ATOM 3816 C C . ILE B 1 183 ? 0.569 -26.781 4.008 1 98.81 183 ILE B C 1
ATOM 3818 O O . ILE B 1 183 ? 0.772 -27.359 5.078 1 98.81 183 ILE B O 1
ATOM 3822 N N . LEU B 1 184 ? 0.219 -25.531 3.939 1 98.81 184 LEU B N 1
ATOM 3823 C CA . LEU B 1 184 ? 0.154 -24.703 5.137 1 98.81 184 LEU B CA 1
ATOM 3824 C C . LEU B 1 184 ? -1.293 -24.453 5.551 1 98.81 184 LEU B C 1
ATOM 3826 O O . LEU B 1 184 ? -1.575 -24.219 6.727 1 98.81 184 LEU B O 1
ATOM 3830 N N . SER B 1 185 ? -2.186 -24.438 4.613 1 98.88 185 SER B N 1
ATOM 3831 C CA . SER B 1 185 ? -3.607 -24.328 4.926 1 98.88 185 SER B CA 1
ATOM 3832 C C . SER B 1 185 ? -4.465 -24.984 3.846 1 98.88 185 SER B C 1
ATOM 3834 O O . SER B 1 185 ? -3.998 -25.203 2.725 1 98.88 185 SER B O 1
ATOM 3836 N N . THR B 1 186 ? -5.691 -25.328 4.199 1 98.88 186 THR B N 1
ATOM 3837 C CA . THR B 1 186 ? -6.734 -25.812 3.305 1 98.88 186 THR B CA 1
ATOM 3838 C C . THR B 1 186 ? -8.055 -25.078 3.562 1 98.88 186 THR B C 1
ATOM 3840 O O . THR B 1 186 ? -8.172 -24.328 4.531 1 98.88 186 THR B O 1
ATOM 3843 N N . ASN B 1 187 ? -8.93 -25.203 2.65 1 98.75 187 ASN B N 1
ATOM 3844 C CA . ASN B 1 187 ? -10.32 -24.781 2.779 1 98.75 187 ASN B CA 1
ATOM 3845 C C . ASN B 1 187 ? -11.266 -25.719 2.035 1 98.75 187 ASN B C 1
ATOM 3847 O O . ASN B 1 187 ? -10.812 -26.609 1.313 1 98.75 187 ASN B O 1
ATOM 3851 N N . LYS B 1 188 ? -12.555 -25.547 2.281 1 98.44 188 LYS B N 1
ATOM 3852 C CA . LYS B 1 188 ? -13.57 -26.312 1.57 1 98.44 188 LYS B CA 1
ATOM 3853 C C . LYS B 1 188 ? -14.43 -25.406 0.699 1 98.44 188 LYS B C 1
ATOM 3855 O O . LYS B 1 188 ? -14.812 -24.312 1.121 1 98.44 188 LYS B O 1
ATOM 3860 N N . ASP B 1 189 ? -14.648 -25.891 -0.5 1 97.69 189 ASP B N 1
ATOM 3861 C CA . ASP B 1 189 ? -15.531 -25.109 -1.355 1 97.69 189 ASP B CA 1
ATOM 3862 C C . ASP B 1 189 ? -17 -25.344 -0.985 1 97.69 189 ASP B C 1
ATOM 3864 O O . ASP B 1 189 ? -17.297 -25.969 0.026 1 97.69 189 ASP B O 1
ATOM 3868 N N . VAL B 1 190 ? -17.922 -24.75 -1.752 1 95.5 190 VAL B N 1
ATOM 3869 C CA . VAL B 1 190 ? -19.328 -24.75 -1.406 1 95.5 190 VAL B CA 1
ATOM 3870 C C . VAL B 1 190 ? -19.875 -26.172 -1.462 1 95.5 190 VAL B C 1
ATOM 3872 O O . VAL B 1 190 ? -20.875 -26.484 -0.812 1 95.5 190 VAL B O 1
ATOM 3875 N N . ASN B 1 191 ? -19.25 -27.031 -2.232 1 97.06 191 ASN B N 1
ATOM 3876 C CA . ASN B 1 191 ? -19.688 -28.406 -2.375 1 97.06 191 ASN B CA 1
ATOM 3877 C C . ASN B 1 191 ? -18.938 -29.344 -1.42 1 97.06 191 ASN B C 1
ATOM 3879 O O . ASN B 1 191 ? -19.125 -30.562 -1.461 1 97.06 191 ASN B O 1
ATOM 3883 N N . GLY B 1 192 ? -18.047 -28.812 -0.648 1 97.56 192 GLY B N 1
ATOM 3884 C CA . GLY B 1 192 ? -17.375 -29.594 0.378 1 97.56 192 GLY B CA 1
ATOM 3885 C C . GLY B 1 192 ? -16.031 -30.125 -0.066 1 97.56 192 GLY B C 1
ATOM 3886 O O . GLY B 1 192 ? -15.359 -30.844 0.684 1 97.56 192 GLY B O 1
ATOM 3887 N N . LEU B 1 193 ? -15.617 -29.844 -1.283 1 98.12 193 LEU B N 1
ATOM 3888 C CA . LEU B 1 193 ? -14.305 -30.266 -1.752 1 98.12 193 LEU B CA 1
ATOM 3889 C C . LEU B 1 193 ? -13.195 -29.562 -0.98 1 98.12 193 LEU B C 1
ATOM 3891 O O . LEU B 1 193 ? -13.125 -28.328 -0.973 1 98.12 193 LEU B O 1
ATOM 3895 N N . ASN B 1 194 ? -12.391 -30.359 -0.285 1 98.56 194 ASN B N 1
ATOM 3896 C CA . ASN B 1 194 ? -11.227 -29.828 0.422 1 98.56 194 ASN B CA 1
ATOM 3897 C C . ASN B 1 194 ? -10.094 -29.484 -0.54 1 98.56 194 ASN B C 1
ATOM 3899 O O . ASN B 1 194 ? -9.664 -30.344 -1.322 1 98.56 194 ASN B O 1
ATOM 3903 N N . PHE B 1 195 ? -9.641 -28.266 -0.545 1 98.81 195 PHE B N 1
ATOM 3904 C CA . PHE B 1 195 ? -8.594 -27.859 -1.471 1 98.81 195 PHE B CA 1
ATOM 3905 C C . PHE B 1 195 ? -7.461 -27.156 -0.729 1 98.81 195 PHE B C 1
ATOM 3907 O O . PHE B 1 195 ? -7.668 -26.609 0.355 1 98.81 195 PHE B O 1
ATOM 3914 N N . VAL B 1 196 ? -6.254 -27.234 -1.243 1 98.88 196 VAL B N 1
ATOM 3915 C CA . VAL B 1 196 ? -5.086 -26.531 -0.715 1 98.88 196 VAL B CA 1
ATOM 3916 C C . VAL B 1 196 ? -5.227 -25.031 -0.969 1 98.88 196 VAL B C 1
ATOM 3918 O O . VAL B 1 196 ? -5.398 -24.594 -2.113 1 98.88 196 VAL B O 1
ATOM 3921 N N . SER B 1 197 ? -5.152 -24.234 0.115 1 98.88 197 SER B N 1
ATOM 3922 C CA . SER B 1 197 ? -5.312 -22.797 -0.055 1 98.88 197 SER B CA 1
ATOM 3923 C C . SER B 1 197 ? -3.973 -22.078 0.029 1 98.88 197 SER B C 1
ATOM 3925 O O . SER B 1 197 ? -3.816 -20.969 -0.506 1 98.88 197 SER B O 1
ATOM 3927 N N . THR B 1 198 ? -3.031 -22.625 0.775 1 98.94 198 THR B N 1
ATOM 3928 C CA . THR B 1 198 ? -1.704 -22.047 0.916 1 98.94 198 THR B CA 1
ATOM 3929 C C . THR B 1 198 ? -0.636 -23.125 0.99 1 98.94 198 THR B C 1
ATOM 3931 O O . THR B 1 198 ? -0.814 -24.141 1.677 1 98.94 198 THR B O 1
ATOM 3934 N N . TYR B 1 199 ? 0.482 -22.953 0.243 1 98.88 199 TYR B N 1
ATOM 3935 C CA . TYR B 1 199 ? 1.617 -23.859 0.39 1 98.88 199 TYR B CA 1
ATOM 3936 C C . TYR B 1 199 ? 2.934 -23.125 0.156 1 98.88 199 TYR B C 1
ATOM 3938 O O . TYR B 1 199 ? 2.943 -22 -0.346 1 98.88 199 TYR B O 1
ATOM 3946 N N . GLU B 1 200 ? 3.998 -23.641 0.574 1 98.94 200 GLU B N 1
ATOM 3947 C CA . GLU B 1 200 ? 5.348 -23.266 0.167 1 98.94 200 GLU B CA 1
ATOM 3948 C C . GLU B 1 200 ? 6.148 -24.484 -0.289 1 98.94 200 GLU B C 1
ATOM 3950 O O . GLU B 1 200 ? 5.871 -25.609 0.131 1 98.94 200 GLU B O 1
ATOM 3955 N N . ALA B 1 201 ? 7.059 -24.266 -1.22 1 98.81 201 ALA B N 1
ATOM 3956 C CA . ALA B 1 201 ? 7.953 -25.359 -1.614 1 98.81 201 ALA B CA 1
ATOM 3957 C C . ALA B 1 201 ? 9 -25.625 -0.538 1 98.81 201 ALA B C 1
ATOM 3959 O O . ALA B 1 201 ? 9.438 -24.703 0.157 1 98.81 201 ALA B O 1
ATOM 3960 N N . TYR B 1 202 ? 9.422 -26.859 -0.409 1 98.38 202 TYR B N 1
ATOM 3961 C CA . TYR B 1 202 ? 10.438 -27.219 0.573 1 98.38 202 TYR B CA 1
ATOM 3962 C C . TYR B 1 202 ? 11.812 -26.703 0.15 1 98.38 202 TYR B C 1
ATOM 3964 O O . TYR B 1 202 ? 12.5 -26.047 0.929 1 98.38 202 TYR B O 1
ATOM 3972 N N . LYS B 1 203 ? 12.164 -26.969 -1.056 1 97.94 203 LYS B N 1
ATOM 3973 C CA . LYS B 1 203 ? 13.523 -26.766 -1.527 1 97.94 203 LYS B CA 1
ATOM 3974 C C . LYS B 1 203 ? 13.727 -25.312 -1.976 1 97.94 203 LYS B C 1
ATOM 3976 O O . LYS B 1 203 ? 14.828 -24.766 -1.851 1 97.94 203 LYS B O 1
ATOM 3981 N N . TYR B 1 204 ? 12.773 -24.766 -2.549 1 98.69 204 TYR B N 1
ATOM 3982 C CA . TYR B 1 204 ? 12.875 -23.438 -3.162 1 98.69 204 TYR B CA 1
ATOM 3983 C C . TYR B 1 204 ? 11.992 -22.438 -2.436 1 98.69 204 TYR B C 1
ATOM 3985 O O . TYR B 1 204 ? 10.969 -22.797 -1.854 1 98.69 204 TYR B O 1
ATOM 3993 N N . PRO B 1 205 ? 12.383 -21.125 -2.432 1 98.81 205 PRO B N 1
ATOM 3994 C CA . PRO B 1 205 ? 11.516 -20.094 -1.864 1 98.81 205 PRO B CA 1
ATOM 3995 C C . PRO B 1 205 ? 10.336 -19.75 -2.771 1 98.81 205 PRO B C 1
ATOM 3997 O O . PRO B 1 205 ? 10.188 -18.594 -3.193 1 98.81 205 PRO B O 1
ATOM 4000 N N . PHE B 1 206 ? 9.555 -20.75 -3.049 1 98.94 206 PHE B N 1
ATOM 4001 C CA . PHE B 1 206 ? 8.359 -20.625 -3.865 1 98.94 206 PHE B CA 1
ATOM 4002 C C . PHE B 1 206 ? 7.102 -20.75 -3.006 1 98.94 206 PHE B C 1
ATOM 4004 O O . PHE B 1 206 ? 7 -21.656 -2.17 1 98.94 206 PHE B O 1
ATOM 4011 N N . TYR B 1 207 ? 6.215 -19.797 -3.174 1 98.94 207 TYR B N 1
ATOM 4012 C CA . TYR B 1 207 ? 5.027 -19.656 -2.342 1 98.94 207 TYR B CA 1
ATOM 4013 C C . TYR B 1 207 ? 3.768 -19.562 -3.197 1 98.94 207 TYR B C 1
ATOM 4015 O O . TYR B 1 207 ? 3.762 -18.906 -4.238 1 98.94 207 TYR B O 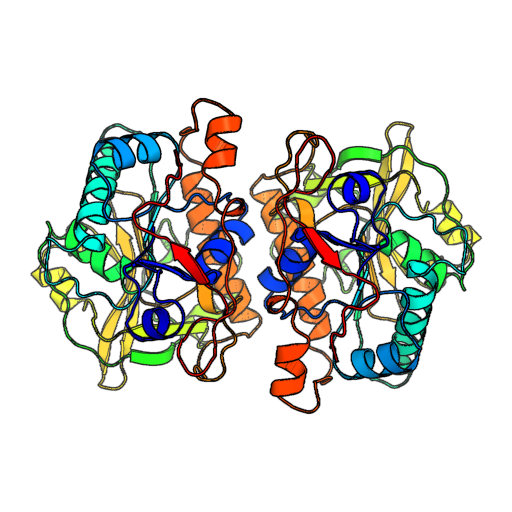1
ATOM 4023 N N . GLY B 1 208 ? 2.736 -20.281 -2.828 1 98.88 208 GLY B N 1
ATOM 4024 C CA . GLY B 1 208 ? 1.474 -20.266 -3.549 1 98.88 208 GLY B CA 1
ATOM 4025 C C . GLY B 1 208 ? 0.275 -20.047 -2.645 1 98.88 208 GLY B C 1
ATOM 4026 O O . GLY B 1 208 ? 0.157 -20.688 -1.598 1 98.88 208 GLY B O 1
ATOM 4027 N N . VAL B 1 209 ? -0.608 -19.109 -3.031 1 98.94 209 VAL B N 1
ATOM 4028 C CA . VAL B 1 209 ? -1.888 -18.922 -2.357 1 98.94 209 VAL B CA 1
ATOM 4029 C C . VAL B 1 209 ? -3.021 -18.969 -3.379 1 98.94 209 VAL B C 1
ATOM 4031 O O . VAL B 1 209 ? -2.977 -18.266 -4.398 1 98.94 209 VAL B O 1
ATOM 4034 N N . GLN B 1 210 ? -4.035 -19.781 -3.076 1 98.81 210 GLN B N 1
ATOM 4035 C CA . GLN B 1 210 ? -5.188 -19.891 -3.963 1 98.81 210 GLN B CA 1
ATOM 4036 C C . GLN B 1 210 ? -6.125 -18.703 -3.797 1 98.81 210 GLN B C 1
ATOM 4038 O O . GLN B 1 210 ? -6.926 -18.406 -4.688 1 98.81 210 GLN B O 1
ATOM 4043 N N . TRP B 1 211 ? -6.082 -18.078 -2.66 1 98.5 211 TRP B N 1
ATOM 4044 C CA . TRP B 1 211 ? -6.871 -16.891 -2.348 1 98.5 211 TRP B CA 1
ATOM 4045 C C . TRP B 1 211 ? -6.133 -15.617 -2.748 1 98.5 211 TRP B C 1
ATOM 4047 O O . TRP B 1 211 ? -5.004 -15.68 -3.244 1 98.5 211 TRP B O 1
ATOM 4057 N N . HIS B 1 212 ? -6.82 -14.5 -2.691 1 98.38 212 HIS B N 1
ATOM 4058 C CA . HIS B 1 212 ? -6.309 -13.25 -3.23 1 98.38 212 HIS B CA 1
ATOM 4059 C C . HIS B 1 212 ? -5.965 -12.266 -2.113 1 98.38 212 HIS B C 1
ATOM 4061 O O . HIS B 1 212 ? -6.793 -11.43 -1.744 1 98.38 212 HIS B O 1
ATOM 4067 N N . PRO B 1 213 ? -4.703 -12.305 -1.625 1 98.56 213 PRO B N 1
ATOM 4068 C CA . PRO B 1 213 ? -4.344 -11.367 -0.554 1 98.56 213 PRO B CA 1
ATOM 4069 C C . PRO B 1 213 ? -4.312 -9.914 -1.023 1 98.56 213 PRO B C 1
ATOM 4071 O O . PRO B 1 213 ? -4.539 -9 -0.228 1 98.56 213 PRO B O 1
ATOM 4074 N N . GLU B 1 214 ? -4.074 -9.641 -2.352 1 98.19 214 GLU B N 1
ATOM 4075 C CA . GLU B 1 214 ? -3.908 -8.289 -2.875 1 98.19 214 GLU B CA 1
ATOM 4076 C C . GLU B 1 214 ? -5.246 -7.551 -2.939 1 98.19 214 GLU B C 1
ATOM 4078 O O . GLU B 1 214 ? -5.281 -6.324 -3.025 1 98.19 214 GLU B O 1
ATOM 4083 N N . LYS B 1 215 ? -6.367 -8.289 -2.926 1 97.12 215 LYS B N 1
ATOM 4084 C CA . LYS B 1 215 ? -7.668 -7.676 -3.178 1 97.12 215 LYS B CA 1
ATOM 4085 C C . LYS B 1 215 ? -8.188 -6.953 -1.938 1 97.12 215 LYS B C 1
ATOM 4087 O O . LYS B 1 215 ? -8.914 -5.969 -2.045 1 97.12 215 LYS B O 1
ATOM 4092 N N . ASN B 1 216 ? -7.824 -7.402 -0.763 1 97.94 216 ASN B N 1
ATOM 4093 C CA . ASN B 1 216 ? -8.352 -6.844 0.478 1 97.94 216 ASN B CA 1
ATOM 4094 C C . ASN B 1 216 ? -8.172 -5.332 0.531 1 97.94 216 ASN B C 1
ATOM 4096 O O . ASN B 1 216 ? -9.109 -4.605 0.886 1 97.94 216 ASN B O 1
ATOM 4100 N N . ASN B 1 217 ? -7.027 -4.863 0.131 1 97.81 217 ASN B N 1
ATOM 4101 C CA . ASN B 1 217 ? -6.695 -3.451 0.299 1 97.81 217 ASN B CA 1
ATOM 4102 C C . ASN B 1 217 ? -7.098 -2.631 -0.923 1 97.81 217 ASN B C 1
ATOM 4104 O O . ASN B 1 217 ? -7.363 -1.433 -0.812 1 97.81 217 ASN B O 1
ATOM 4108 N N . PHE B 1 218 ? -7.246 -3.311 -2.078 1 96.56 218 PHE B N 1
ATOM 4109 C CA . PHE B 1 218 ? -7.105 -2.449 -3.246 1 96.56 218 PHE B CA 1
ATOM 4110 C C . PHE B 1 218 ? -8.258 -2.666 -4.223 1 96.56 218 PHE B C 1
ATOM 4112 O O . PHE B 1 218 ? -8.406 -1.922 -5.191 1 96.56 218 PHE B O 1
ATOM 4119 N N . GLU B 1 219 ? -9.039 -3.705 -4.027 1 95.06 219 GLU B N 1
ATOM 4120 C CA . GLU B 1 219 ? -10.148 -3.957 -4.949 1 95.06 219 GLU B CA 1
ATOM 4121 C C . GLU B 1 219 ? -11.492 -3.652 -4.301 1 95.06 219 GLU B C 1
ATOM 4123 O O . GLU B 1 219 ? -11.828 -4.219 -3.256 1 95.06 219 GLU B O 1
ATOM 4128 N N . TRP B 1 220 ? -12.312 -2.738 -4.871 1 89.12 220 TRP B N 1
ATOM 4129 C CA . TRP B 1 220 ? -13.547 -2.252 -4.262 1 89.12 220 TRP B CA 1
ATOM 4130 C C . TRP B 1 220 ? -14.734 -2.484 -5.184 1 89.12 220 TRP B C 1
ATOM 4132 O O . TRP B 1 220 ? -15.852 -2.041 -4.895 1 89.12 220 TRP B O 1
ATOM 4142 N N . LYS B 1 221 ? -14.633 -3.137 -6.148 1 76.88 221 LYS B N 1
ATOM 4143 C CA . LYS B 1 221 ? -15.734 -3.248 -7.102 1 76.88 221 LYS B CA 1
ATOM 4144 C C . LYS B 1 221 ? -16.906 -4.02 -6.504 1 76.88 221 LYS B C 1
ATOM 4146 O O . LYS B 1 221 ? -16.703 -5.027 -5.82 1 76.88 221 LYS B O 1
ATOM 4151 N N . THR B 1 222 ? -17.953 -3.494 -6.863 1 60.66 222 THR B N 1
ATOM 4152 C CA . THR B 1 222 ? -19.25 -3.781 -6.27 1 60.66 222 THR B CA 1
ATOM 4153 C C . THR B 1 222 ? -19.734 -5.164 -6.684 1 60.66 222 THR B C 1
ATOM 4155 O O . THR B 1 222 ? -20.516 -5.793 -5.965 1 60.66 222 THR B O 1
ATOM 4158 N N . GLN B 1 223 ? -19.25 -5.566 -7.742 1 63.25 223 GLN B N 1
ATOM 4159 C CA . GLN B 1 223 ? -19.781 -6.859 -8.18 1 63.25 223 GLN B CA 1
ATOM 4160 C C . GLN B 1 223 ? -19.188 -7.996 -7.34 1 63.25 223 GLN B C 1
ATOM 4162 O O . GLN B 1 223 ? -19.766 -9.078 -7.27 1 63.25 223 GLN B O 1
ATOM 4167 N N . SER B 1 224 ? -18.156 -7.625 -6.707 1 64.19 224 SER B N 1
ATOM 4168 C CA . SER B 1 224 ? -17.547 -8.578 -5.785 1 64.19 224 SER B CA 1
ATOM 4169 C C . SER B 1 224 ? -17.906 -8.25 -4.34 1 64.19 224 SER B C 1
ATOM 4171 O O . SER B 1 224 ? -17.312 -7.344 -3.744 1 64.19 224 SER B O 1
ATOM 4173 N N . LYS B 1 225 ? -18.766 -8.992 -3.799 1 74 225 LYS B N 1
ATOM 4174 C CA . LYS B 1 225 ? -19.312 -8.648 -2.49 1 74 225 LYS B CA 1
ATOM 4175 C C . LYS B 1 225 ? -18.531 -9.32 -1.369 1 74 225 LYS B C 1
ATOM 4177 O O . LYS B 1 225 ? -18.719 -8.992 -0.194 1 74 225 LYS B O 1
ATOM 4182 N N . SER B 1 226 ? -17.609 -10.125 -1.8 1 89.5 226 SER B N 1
ATOM 4183 C CA . SER B 1 226 ? -17.031 -10.914 -0.709 1 89.5 226 SER B CA 1
ATOM 4184 C C . SER B 1 226 ? -15.57 -10.562 -0.47 1 89.5 226 SER B C 1
ATOM 4186 O O . SER B 1 226 ? -14.852 -11.289 0.214 1 89.5 226 SER B O 1
ATOM 4188 N N . ILE B 1 227 ? -15.086 -9.555 -1.097 1 95.31 227 ILE B N 1
ATOM 4189 C CA . ILE B 1 227 ? -13.734 -9.102 -0.784 1 95.31 227 ILE B CA 1
ATOM 4190 C C . ILE B 1 227 ? -13.711 -8.438 0.588 1 95.31 227 ILE B C 1
ATOM 4192 O O . ILE B 1 227 ? -14.352 -7.402 0.79 1 95.31 227 ILE B O 1
ATOM 4196 N N . PRO B 1 228 ? -13.008 -9.008 1.517 1 97.06 228 PRO B N 1
ATOM 4197 C CA . PRO B 1 228 ? -13.016 -8.422 2.861 1 97.06 228 PRO B CA 1
ATOM 4198 C C . PRO B 1 228 ? -12.148 -7.172 2.969 1 97.06 228 PRO B C 1
ATOM 4200 O O . PRO B 1 228 ? -11.047 -7.129 2.414 1 97.06 228 PRO B O 1
ATOM 4203 N N . HIS B 1 229 ? -12.664 -6.176 3.658 1 96.81 229 HIS B N 1
ATOM 4204 C CA . HIS B 1 229 ? -11.93 -4.93 3.84 1 96.81 229 HIS B CA 1
ATOM 4205 C C . HIS B 1 229 ? -11.82 -4.562 5.316 1 96.81 229 HIS B C 1
ATOM 4207 O O . HIS B 1 229 ? -11.531 -3.414 5.656 1 96.81 229 HIS B O 1
ATOM 4213 N N . THR B 1 230 ? -12.078 -5.516 6.223 1 97.12 230 THR B N 1
ATOM 4214 C CA . THR B 1 230 ? -11.906 -5.27 7.648 1 97.12 230 THR B CA 1
ATOM 4215 C C . THR B 1 230 ? -10.438 -5.012 7.984 1 97.12 230 THR B C 1
ATOM 4217 O O . THR B 1 230 ? -9.555 -5.258 7.156 1 97.12 230 THR B O 1
ATOM 4220 N N . GLN B 1 231 ? -10.203 -4.465 9.172 1 96.69 231 GLN B N 1
ATOM 4221 C CA . GLN B 1 231 ? -8.836 -4.227 9.609 1 96.69 231 GLN B CA 1
ATOM 4222 C C . GLN B 1 231 ? -8.016 -5.516 9.594 1 96.69 231 GLN B C 1
ATOM 4224 O O . GLN B 1 231 ? -6.859 -5.516 9.172 1 96.69 231 GLN B O 1
ATOM 4229 N N . GLU B 1 232 ? -8.625 -6.598 10.023 1 97.5 232 GLU B N 1
ATOM 4230 C CA . GLU B 1 232 ? -7.938 -7.887 10.039 1 97.5 232 GLU B CA 1
ATOM 4231 C C . GLU B 1 232 ? -7.555 -8.328 8.625 1 97.5 232 GLU B C 1
ATOM 4233 O O . GLU B 1 232 ? -6.477 -8.891 8.414 1 97.5 232 GLU B O 1
ATOM 4238 N N . ALA B 1 233 ? -8.445 -8.078 7.668 1 98.38 233 ALA B N 1
ATOM 4239 C CA . ALA B 1 233 ? -8.172 -8.422 6.273 1 98.38 233 ALA B CA 1
ATOM 4240 C C . ALA B 1 233 ? -7.016 -7.59 5.723 1 98.38 233 ALA B C 1
ATOM 4242 O O . ALA B 1 233 ? -6.16 -8.109 5.004 1 98.38 233 ALA B O 1
ATOM 4243 N N . ILE B 1 234 ? -7.012 -6.305 6.086 1 98.5 234 ILE B N 1
ATOM 4244 C CA . ILE B 1 234 ? -5.945 -5.406 5.66 1 98.5 234 ILE B CA 1
ATOM 4245 C C . ILE B 1 234 ? -4.609 -5.895 6.211 1 98.5 234 ILE B C 1
ATOM 4247 O O . ILE B 1 234 ? -3.623 -5.984 5.477 1 98.5 234 ILE B O 1
ATOM 4251 N N . PHE B 1 235 ? -4.586 -6.262 7.465 1 97.56 235 PHE B N 1
ATOM 4252 C CA . PHE B 1 235 ? -3.371 -6.758 8.102 1 97.56 235 PHE B CA 1
ATOM 4253 C C . PHE B 1 235 ? -2.898 -8.047 7.441 1 97.56 235 PHE B C 1
ATOM 4255 O O . PHE B 1 235 ? -1.696 -8.258 7.281 1 97.56 235 PHE B O 1
ATOM 4262 N N . THR B 1 236 ? -3.865 -8.859 7.062 1 98.38 236 THR B N 1
ATOM 4263 C CA . THR B 1 236 ? -3.537 -10.109 6.379 1 98.38 236 THR B CA 1
ATOM 4264 C C . THR B 1 236 ? -2.811 -9.828 5.066 1 98.38 236 THR B C 1
ATOM 4266 O O . THR B 1 236 ? -1.768 -10.43 4.789 1 98.38 236 THR B O 1
ATOM 4269 N N . SER B 1 237 ? -3.352 -8.93 4.309 1 98.75 237 SER B N 1
ATOM 4270 C CA . SER B 1 237 ? -2.734 -8.539 3.045 1 98.75 237 SER B CA 1
ATOM 4271 C C . SER B 1 237 ? -1.317 -8.016 3.262 1 98.75 237 SER B C 1
ATOM 4273 O O . SER B 1 237 ? -0.386 -8.422 2.566 1 98.75 237 SER B O 1
ATOM 4275 N N . GLN B 1 238 ? -1.17 -7.121 4.242 1 98.5 238 GLN B N 1
ATOM 4276 C CA . GLN B 1 238 ? 0.131 -6.527 4.531 1 98.5 238 GLN B CA 1
ATOM 4277 C C . GLN B 1 238 ? 1.133 -7.59 4.98 1 98.5 238 GLN B C 1
ATOM 4279 O O . GLN B 1 238 ? 2.301 -7.551 4.59 1 98.5 238 GLN B O 1
ATOM 4284 N N . PHE B 1 239 ? 0.724 -8.555 5.781 1 98.19 239 PHE B N 1
ATOM 4285 C CA . PHE B 1 239 ? 1.607 -9.594 6.297 1 98.19 239 PHE B CA 1
ATOM 4286 C C . PHE B 1 239 ? 2.219 -10.398 5.156 1 98.19 239 PHE B C 1
ATOM 4288 O O . PHE B 1 239 ? 3.436 -10.578 5.102 1 98.19 239 PHE B O 1
ATOM 4295 N N . PHE B 1 240 ? 1.395 -10.828 4.262 1 98.69 240 PHE B N 1
ATOM 4296 C CA . PHE B 1 240 ? 1.889 -11.703 3.207 1 98.69 240 PHE B CA 1
ATOM 4297 C C . PHE B 1 240 ? 2.705 -10.922 2.188 1 98.69 240 PHE B C 1
ATOM 4299 O O . PHE B 1 240 ? 3.666 -11.445 1.618 1 98.69 240 PHE B O 1
ATOM 4306 N N . ALA B 1 241 ? 2.334 -9.633 1.942 1 98.81 241 ALA B N 1
ATOM 4307 C CA . ALA B 1 241 ? 3.164 -8.781 1.095 1 98.81 241 ALA B CA 1
ATOM 4308 C C . ALA B 1 241 ? 4.562 -8.617 1.682 1 98.81 241 ALA B C 1
ATOM 4310 O O . ALA B 1 241 ? 5.562 -8.773 0.974 1 98.81 241 ALA B O 1
ATOM 4311 N N . ASN B 1 242 ? 4.578 -8.312 3.006 1 98.5 242 ASN B N 1
ATOM 4312 C CA . ASN B 1 242 ? 5.852 -8.133 3.693 1 98.5 242 ASN B CA 1
ATOM 4313 C C . ASN B 1 242 ? 6.688 -9.406 3.664 1 98.5 242 ASN B C 1
ATOM 4315 O O . ASN B 1 242 ? 7.906 -9.344 3.484 1 98.5 242 ASN B O 1
ATOM 4319 N N . MET B 1 243 ? 6.047 -10.531 3.879 1 98.38 243 MET B N 1
ATOM 4320 C CA . MET B 1 243 ? 6.742 -11.812 3.863 1 98.38 243 MET B CA 1
ATOM 4321 C C . MET B 1 243 ? 7.406 -12.055 2.512 1 98.38 243 MET B C 1
ATOM 4323 O O . MET B 1 243 ? 8.594 -12.367 2.447 1 98.38 243 MET B O 1
ATOM 4327 N N . PHE B 1 244 ? 6.684 -11.859 1.437 1 98.75 244 PHE B N 1
ATOM 4328 C CA . PHE B 1 244 ? 7.219 -12.164 0.113 1 98.75 244 PHE B CA 1
ATOM 4329 C C . PHE B 1 244 ? 8.32 -11.18 -0.264 1 98.75 244 PHE B C 1
ATOM 4331 O O . PHE B 1 244 ? 9.398 -11.586 -0.704 1 98.75 244 PHE B O 1
ATOM 4338 N N . VAL B 1 245 ? 8.016 -9.867 -0.116 1 98.69 245 VAL B N 1
ATOM 4339 C CA . VAL B 1 245 ? 9.016 -8.867 -0.482 1 98.69 245 VAL B CA 1
ATOM 4340 C C . VAL B 1 245 ? 10.258 -9.039 0.392 1 98.69 245 VAL B C 1
ATOM 4342 O O . VAL B 1 245 ? 11.383 -8.836 -0.072 1 98.69 245 VAL B O 1
ATOM 4345 N N . GLY B 1 246 ? 10.039 -9.438 1.693 1 98.06 246 GLY B N 1
ATOM 4346 C CA . GLY B 1 246 ? 11.18 -9.773 2.531 1 98.06 246 GLY B CA 1
ATOM 4347 C C . GLY B 1 246 ? 12.055 -10.867 1.938 1 98.06 246 GLY B C 1
ATOM 4348 O O . GLY B 1 246 ? 13.281 -10.797 2.02 1 98.06 246 GLY B O 1
ATOM 4349 N N . GLU B 1 247 ? 11.492 -11.852 1.275 1 98.38 247 GLU B N 1
ATOM 4350 C CA . GLU B 1 247 ? 12.219 -12.945 0.634 1 98.38 247 GLU B CA 1
ATOM 4351 C C . GLU B 1 247 ? 12.992 -12.453 -0.59 1 98.38 247 GLU B C 1
ATOM 4353 O O . GLU B 1 247 ? 14.07 -12.969 -0.9 1 98.38 247 GLU B O 1
ATOM 4358 N N . THR B 1 248 ? 12.477 -11.445 -1.264 1 98.5 248 THR B N 1
ATOM 4359 C CA . THR B 1 248 ? 13.094 -10.977 -2.5 1 98.5 248 THR B CA 1
ATOM 4360 C C . THR B 1 248 ? 14.328 -10.133 -2.201 1 98.5 248 THR B C 1
ATOM 4362 O O . THR B 1 248 ? 15.141 -9.867 -3.094 1 98.5 248 THR B O 1
ATOM 4365 N N . ARG B 1 249 ? 14.508 -9.727 -0.958 1 97.88 249 ARG B N 1
ATOM 4366 C CA . ARG B 1 249 ? 15.664 -8.922 -0.56 1 97.88 249 ARG B CA 1
ATOM 4367 C C . ARG B 1 249 ? 16.906 -9.789 -0.432 1 97.88 249 ARG B C 1
ATOM 4369 O O . ARG B 1 249 ? 18.016 -9.281 -0.219 1 97.88 249 ARG B O 1
ATOM 4376 N N . LYS B 1 250 ? 16.781 -11.086 -0.631 1 98.25 250 LYS B N 1
ATOM 4377 C CA . LYS B 1 250 ? 17.828 -12.016 -0.248 1 98.25 250 LYS B CA 1
ATOM 4378 C C . LYS B 1 250 ? 18.734 -12.344 -1.437 1 98.25 250 LYS B C 1
ATOM 4380 O O . LYS B 1 250 ? 19.438 -13.352 -1.425 1 98.25 250 LYS B O 1
ATOM 4385 N N . ASN B 1 251 ? 18.688 -11.609 -2.502 1 97.94 251 ASN B N 1
ATOM 4386 C CA . ASN B 1 251 ? 19.641 -11.656 -3.605 1 97.94 251 ASN B CA 1
ATOM 4387 C C . ASN B 1 251 ? 20.062 -10.258 -4.051 1 97.94 251 ASN B C 1
ATOM 4389 O O . ASN B 1 251 ? 19.562 -9.266 -3.52 1 97.94 251 ASN B O 1
ATOM 4393 N N . SER B 1 252 ? 21 -10.203 -4.934 1 97.19 252 SER B N 1
ATOM 4394 C CA . SER B 1 252 ? 21.578 -8.914 -5.273 1 97.19 252 SER B CA 1
ATOM 4395 C C . SER B 1 252 ? 21.359 -8.578 -6.746 1 97.19 252 SER B C 1
ATOM 4397 O O . SER B 1 252 ? 22.172 -7.871 -7.355 1 97.19 252 SER B O 1
ATOM 4399 N N . HIS B 1 253 ? 20.344 -9.203 -7.352 1 98.12 253 HIS B N 1
ATOM 4400 C CA . HIS B 1 253 ? 20.031 -8.859 -8.734 1 98.12 253 HIS B CA 1
ATOM 4401 C C . HIS B 1 253 ? 19.75 -7.367 -8.875 1 98.12 253 HIS B C 1
ATOM 4403 O O . HIS B 1 253 ? 19.156 -6.754 -7.988 1 98.12 253 HIS B O 1
ATOM 4409 N N . LYS B 1 254 ? 20.172 -6.762 -9.938 1 97.19 254 LYS B N 1
ATOM 4410 C CA . LYS B 1 254 ? 19.906 -5.355 -10.219 1 97.19 254 LYS B CA 1
ATOM 4411 C C . LYS B 1 254 ? 20.078 -5.055 -11.703 1 97.19 254 LYS B C 1
ATOM 4413 O O . LYS B 1 254 ? 20.75 -5.809 -12.422 1 97.19 254 LYS B O 1
ATOM 4418 N N . PHE B 1 255 ? 19.484 -4.023 -12.148 1 96.5 255 PHE B N 1
ATOM 4419 C CA . PHE B 1 255 ? 19.703 -3.547 -13.508 1 96.5 255 PHE B CA 1
ATOM 4420 C C . PHE B 1 255 ? 21.125 -3.023 -13.68 1 96.5 255 PHE B C 1
ATOM 4422 O O . PHE B 1 255 ? 21.766 -2.633 -12.711 1 96.5 255 PHE B O 1
ATOM 4429 N N . TYR B 1 256 ? 21.594 -3.006 -14.898 1 94 256 TYR B N 1
ATOM 4430 C CA . TYR B 1 256 ? 22.984 -2.639 -15.172 1 94 256 TYR B CA 1
ATOM 4431 C C . TYR B 1 256 ? 23.234 -1.166 -14.859 1 94 256 TYR B C 1
ATOM 4433 O O . TYR B 1 256 ? 24.344 -0.775 -14.508 1 94 256 TYR B O 1
ATOM 4441 N N . ASN B 1 257 ? 22.172 -0.281 -14.984 1 92.69 257 ASN B N 1
ATOM 4442 C CA . ASN B 1 257 ? 22.25 1.112 -14.555 1 92.69 257 ASN B CA 1
ATOM 4443 C C . ASN B 1 257 ? 20.875 1.681 -14.219 1 92.69 257 ASN B C 1
ATOM 4445 O O . ASN B 1 257 ? 19.859 1.029 -14.445 1 92.69 257 ASN B O 1
ATOM 4449 N N . ASP B 1 258 ? 20.891 2.871 -13.695 1 87.88 258 ASP B N 1
ATOM 4450 C CA . ASP B 1 258 ? 19.656 3.514 -13.219 1 87.88 258 ASP B CA 1
ATOM 4451 C C . ASP B 1 258 ? 18.703 3.797 -14.383 1 87.88 258 ASP B C 1
ATOM 4453 O O . ASP B 1 258 ? 17.484 3.715 -14.219 1 87.88 258 ASP B O 1
ATOM 4457 N N . GLU B 1 259 ? 19.234 4.148 -15.461 1 88.94 259 GLU B N 1
ATOM 4458 C CA . GLU B 1 259 ? 18.422 4.465 -16.625 1 88.94 259 GLU B CA 1
ATOM 4459 C C . GLU B 1 259 ? 17.625 3.246 -17.094 1 88.94 259 GLU B C 1
ATOM 4461 O O . GLU B 1 259 ? 16.438 3.346 -17.359 1 88.94 259 GLU B O 1
ATOM 4466 N N . ALA B 1 260 ? 18.359 2.098 -17.172 1 93 260 ALA B N 1
ATOM 4467 C CA . ALA B 1 260 ? 17.688 0.855 -17.562 1 93 260 ALA B CA 1
ATOM 4468 C C . ALA B 1 260 ? 16.609 0.478 -16.562 1 93 260 ALA B C 1
ATOM 4470 O O . ALA B 1 260 ? 15.523 0.019 -16.953 1 93 260 ALA B O 1
ATOM 4471 N N . GLU B 1 261 ? 16.891 0.706 -15.297 1 93.06 261 GLU B N 1
ATOM 4472 C CA . GLU B 1 261 ? 15.906 0.433 -14.258 1 93.06 261 GLU B CA 1
ATOM 4473 C C . GLU B 1 261 ? 14.68 1.326 -14.414 1 93.06 261 GLU B C 1
ATOM 4475 O O . GLU B 1 261 ? 13.547 0.837 -14.445 1 93.06 261 GLU B O 1
ATOM 4480 N N . ASP B 1 262 ? 14.883 2.59 -14.602 1 87.44 262 ASP B N 1
ATOM 4481 C CA . ASP B 1 262 ? 13.805 3.57 -14.703 1 87.44 262 ASP B CA 1
ATOM 4482 C C . ASP B 1 262 ? 12.898 3.27 -15.898 1 87.44 262 ASP B C 1
ATOM 4484 O O . ASP B 1 262 ? 11.68 3.43 -15.812 1 87.44 262 ASP B O 1
ATOM 4488 N N . LYS B 1 263 ? 13.484 2.84 -16.938 1 89.81 263 LYS B N 1
ATOM 4489 C CA . LYS B 1 263 ? 12.742 2.572 -18.172 1 89.81 263 LYS B CA 1
ATOM 4490 C C . LYS B 1 263 ? 11.891 1.314 -18.031 1 89.81 263 LYS B C 1
ATOM 4492 O O . LYS B 1 263 ? 10.93 1.122 -18.781 1 89.81 263 LYS B O 1
ATOM 4497 N N . SER B 1 264 ? 12.258 0.482 -17.047 1 93.5 264 SER B N 1
ATOM 4498 C CA . SER B 1 264 ? 11.609 -0.822 -16.938 1 93.5 264 SER B CA 1
ATOM 4499 C C . SER B 1 264 ? 10.5 -0.81 -15.891 1 93.5 264 SER B C 1
ATOM 4501 O O . SER B 1 264 ? 9.711 -1.752 -15.797 1 93.5 264 SER B O 1
ATOM 4503 N N . LEU B 1 265 ? 10.406 0.252 -15.117 1 93.88 265 LEU B N 1
ATOM 4504 C CA . LEU B 1 265 ? 9.492 0.307 -13.977 1 93.88 265 LEU B CA 1
ATOM 4505 C C . LEU B 1 265 ? 8.055 0.478 -14.438 1 93.88 265 LEU B C 1
ATOM 4507 O O . LEU B 1 265 ? 7.797 1.098 -15.477 1 93.88 265 LEU B O 1
ATOM 4511 N N . ILE B 1 266 ? 7.125 -0.043 -13.664 1 95 266 ILE B N 1
ATOM 4512 C CA . ILE B 1 266 ? 5.695 0.025 -13.938 1 95 266 ILE B CA 1
ATOM 4513 C C . ILE B 1 266 ? 5.254 1.484 -14.016 1 95 266 ILE B C 1
ATOM 4515 O O . ILE B 1 266 ? 4.27 1.807 -14.688 1 95 266 ILE B O 1
ATOM 4519 N N . ASN B 1 267 ? 6.016 2.373 -13.344 1 88.25 267 ASN B N 1
ATOM 4520 C CA . ASN B 1 267 ? 5.699 3.797 -13.305 1 88.25 267 ASN B CA 1
ATOM 4521 C C . ASN B 1 267 ? 5.727 4.414 -14.703 1 88.25 267 ASN B C 1
ATOM 4523 O O . ASN B 1 267 ? 5.203 5.508 -14.906 1 88.25 267 ASN B O 1
ATOM 4527 N N . ARG B 1 268 ? 6.285 3.748 -15.633 1 87 268 ARG B N 1
ATOM 4528 C CA . ARG B 1 268 ? 6.379 4.238 -17 1 87 268 ARG B CA 1
ATOM 4529 C C . ARG B 1 268 ? 5.113 3.906 -17.797 1 87 268 ARG B C 1
ATOM 4531 O O . ARG B 1 268 ? 4.93 4.387 -18.906 1 87 268 ARG B O 1
ATOM 4538 N N . TYR B 1 269 ? 4.277 3.143 -17.188 1 87.88 269 TYR B N 1
ATOM 4539 C CA . TYR B 1 269 ? 3.02 2.752 -17.812 1 87.88 269 TYR B CA 1
ATOM 4540 C C . TYR B 1 269 ? 1.841 3.475 -17.172 1 87.88 269 TYR B C 1
ATOM 4542 O O . TYR B 1 269 ? 1.919 3.902 -16.031 1 87.88 269 TYR B O 1
ATOM 4550 N N . HIS B 1 270 ? 0.807 3.605 -17.953 1 85.62 270 HIS B N 1
ATOM 4551 C CA . HIS B 1 270 ? -0.419 4.215 -17.453 1 85.62 270 HIS B CA 1
ATOM 4552 C C . HIS B 1 270 ? -1.427 3.152 -17.016 1 85.62 270 HIS B C 1
ATOM 4554 O O . HIS B 1 270 ? -1.602 2.145 -17.719 1 85.62 270 HIS B O 1
ATOM 4560 N N . SER B 1 271 ? -1.956 3.398 -15.875 1 89.75 271 SER B N 1
ATOM 4561 C CA . SER B 1 271 ? -3.053 2.533 -15.461 1 89.75 271 SER B CA 1
ATOM 4562 C C . SER B 1 271 ? -4.398 3.078 -15.93 1 89.75 271 SER B C 1
ATOM 4564 O O . SER B 1 271 ? -4.535 4.277 -16.172 1 89.75 271 SER B O 1
ATOM 4566 N N . TYR B 1 272 ? -5.371 2.176 -16.062 1 88.19 272 TYR B N 1
ATOM 4567 C CA . TYR B 1 272 ? -6.699 2.533 -16.547 1 88.19 272 TYR B CA 1
ATOM 4568 C C . TYR B 1 272 ? -7.773 2.098 -15.555 1 88.19 272 TYR B C 1
ATOM 4570 O O . TYR B 1 272 ? -7.75 0.966 -15.062 1 88.19 272 TYR B O 1
ATOM 4578 N N . PHE B 1 273 ? -8.625 3.082 -15.258 1 85.69 273 PHE B N 1
ATOM 4579 C CA . PHE B 1 273 ? -9.812 2.729 -14.484 1 85.69 273 PHE B CA 1
ATOM 4580 C C . PHE B 1 273 ? -10.773 1.898 -15.32 1 85.69 273 PHE B C 1
ATOM 4582 O O . PHE B 1 273 ? -11 2.199 -16.5 1 85.69 273 PHE B O 1
ATOM 4589 N N . THR B 1 274 ? -11.25 0.836 -14.703 1 83.12 274 THR B N 1
ATOM 4590 C CA . THR B 1 274 ? -12.094 -0.063 -15.484 1 83.12 274 THR B CA 1
ATOM 4591 C C . THR B 1 274 ? -13.562 0.129 -15.141 1 83.12 274 THR B C 1
ATOM 4593 O O . THR B 1 274 ? -13.898 0.542 -14.023 1 83.12 274 THR B O 1
ATOM 4596 N N . ASP B 1 275 ? -14.383 -0.104 -16.078 1 72.62 275 ASP B N 1
ATOM 4597 C CA . ASP B 1 275 ? -15.836 -0.086 -15.891 1 72.62 275 ASP B CA 1
ATOM 4598 C C . ASP B 1 275 ? -16.297 -1.312 -15.102 1 72.62 275 ASP B C 1
ATOM 4600 O O . ASP B 1 275 ? -15.922 -2.441 -15.43 1 72.62 275 ASP B O 1
ATOM 4604 N N . ALA B 1 276 ? -17.047 -1.025 -14.234 1 64.38 276 ALA B N 1
ATOM 4605 C CA . ALA B 1 276 ? -17.484 -2.078 -13.328 1 64.38 276 ALA B CA 1
ATOM 4606 C C . ALA B 1 276 ? -18.281 -3.146 -14.078 1 64.38 276 ALA B C 1
ATOM 4608 O O . ALA B 1 276 ? -18.297 -4.312 -13.68 1 64.38 276 ALA B O 1
ATOM 4609 N N . SER B 1 277 ? -18.828 -2.775 -15.07 1 63.97 277 SER B N 1
ATOM 4610 C CA . SER B 1 277 ? -19.688 -3.715 -15.766 1 63.97 277 SER B CA 1
ATOM 4611 C C . SER B 1 277 ? -18.875 -4.754 -16.531 1 63.97 277 SER B C 1
ATOM 4613 O O . SER B 1 277 ? -19.359 -5.855 -16.797 1 63.97 277 SER B O 1
ATOM 4615 N N . ASN B 1 278 ? -17.688 -4.52 -16.672 1 66.88 278 ASN B N 1
ATOM 4616 C CA . ASN B 1 278 ? -16.969 -5.379 -17.609 1 66.88 278 ASN B CA 1
ATOM 4617 C C . ASN B 1 278 ? -15.789 -6.082 -16.953 1 66.88 278 ASN B C 1
ATOM 4619 O O . ASN B 1 278 ? -15.211 -7.004 -17.531 1 66.88 278 ASN B O 1
ATOM 4623 N N . THR B 1 279 ? -15.5 -5.602 -15.812 1 75.38 279 THR B N 1
ATOM 4624 C CA . THR B 1 279 ? -14.289 -6.18 -15.242 1 75.38 279 THR B CA 1
ATOM 4625 C C . THR B 1 279 ? -14.406 -6.312 -13.727 1 75.38 279 THR B C 1
ATOM 4627 O O . THR B 1 279 ? -15.266 -5.672 -13.109 1 75.38 279 THR B O 1
ATOM 4630 N N . SER B 1 280 ? -13.617 -7.18 -13.227 1 78.31 280 SER B N 1
ATOM 4631 C CA . SER B 1 280 ? -13.609 -7.41 -11.781 1 78.31 280 SER B CA 1
ATOM 4632 C C . SER B 1 280 ? -12.531 -6.582 -11.094 1 78.31 280 SER B C 1
ATOM 4634 O O . SER B 1 280 ? -12.32 -6.703 -9.883 1 78.31 280 SER B O 1
ATOM 4636 N N . PHE B 1 281 ? -11.883 -5.715 -11.844 1 86.69 281 PHE B N 1
ATOM 4637 C CA . PHE B 1 281 ? -10.758 -4.973 -11.281 1 86.69 281 PHE B CA 1
ATOM 4638 C C . PHE B 1 281 ? -11.07 -3.482 -11.219 1 86.69 281 PHE B C 1
ATOM 4640 O O . PHE B 1 281 ? -11.75 -2.949 -12.094 1 86.69 281 PHE B O 1
ATOM 4647 N N . THR B 1 282 ? -10.57 -2.852 -10.203 1 86.75 282 THR B N 1
ATOM 4648 C CA . THR B 1 282 ? -10.75 -1.411 -10.062 1 86.75 282 THR B CA 1
ATOM 4649 C C . THR B 1 282 ? -9.914 -0.659 -11.102 1 86.75 282 THR B C 1
ATOM 4651 O O . THR B 1 282 ? -10.414 0.266 -11.742 1 86.75 282 THR B O 1
ATOM 4654 N N . GLU B 1 283 ? -8.719 -1.023 -11.219 1 91.31 283 GLU B N 1
ATOM 4655 C CA . GLU B 1 283 ? -7.719 -0.405 -12.086 1 91.31 283 GLU B CA 1
ATOM 4656 C C . GLU B 1 283 ? -6.766 -1.448 -12.664 1 91.31 283 GLU B C 1
ATOM 4658 O O . GLU B 1 283 ? -6.383 -2.395 -11.969 1 91.31 283 GLU B O 1
ATOM 4663 N N . VAL B 1 284 ? -6.375 -1.281 -13.984 1 93.38 284 VAL B N 1
ATOM 4664 C CA . VAL B 1 284 ? -5.496 -2.258 -14.617 1 93.38 284 VAL B CA 1
ATOM 4665 C C . VAL B 1 284 ? -4.406 -1.538 -15.406 1 93.38 284 VAL B C 1
ATOM 4667 O O . VAL B 1 284 ? -4.574 -0.381 -15.797 1 93.38 284 VAL B O 1
ATOM 4670 N N . TYR B 1 285 ? -3.305 -2.184 -15.5 1 94.31 285 TYR B N 1
ATOM 4671 C CA . TYR B 1 285 ? -2.307 -1.849 -16.516 1 94.31 285 TYR B CA 1
ATOM 4672 C C . TYR B 1 285 ? -2.482 -2.709 -17.766 1 94.31 285 TYR B C 1
ATOM 4674 O O . TYR B 1 285 ? -2.75 -3.908 -17.656 1 94.31 285 TYR B O 1
ATOM 4682 N N . LEU B 1 286 ? -2.387 -2.096 -18.906 1 94.38 286 LEU B N 1
ATOM 4683 C CA . LEU B 1 286 ? -2.586 -2.775 -20.172 1 94.38 286 LEU B CA 1
ATOM 4684 C C . LEU B 1 286 ? -1.317 -2.729 -21.031 1 94.38 286 LEU B C 1
ATOM 4686 O O . LEU B 1 286 ? -0.594 -1.73 -21.016 1 94.38 286 LEU B O 1
ATOM 4690 N N . PHE B 1 287 ? -1.109 -3.84 -21.719 1 94.75 287 PHE B N 1
ATOM 4691 C CA . PHE B 1 287 ? 0.125 -3.936 -22.5 1 94.75 287 PHE B CA 1
ATOM 4692 C C . PHE B 1 287 ? -0.153 -4.457 -23.906 1 94.75 287 PHE B C 1
ATOM 4694 O O . PHE B 1 287 ? -1.028 -5.301 -24.094 1 94.75 287 PHE B O 1
ATOM 4701 N N . HIS B 1 288 ? 0.632 -3.873 -24.766 1 90.38 288 HIS B N 1
ATOM 4702 C CA . HIS B 1 288 ? 0.623 -4.324 -26.156 1 90.38 288 HIS B CA 1
ATOM 4703 C C . HIS B 1 288 ? 1.879 -5.129 -26.484 1 90.38 288 HIS B C 1
ATOM 4705 O O . HIS B 1 288 ? 2.932 -4.914 -25.875 1 90.38 288 HIS B O 1
ATOM 4711 N N . ASN B 1 289 ? 1.729 -5.977 -27.484 1 77.94 289 ASN B N 1
ATOM 4712 C CA . ASN B 1 289 ? 2.846 -6.832 -27.859 1 77.94 289 ASN B CA 1
ATOM 4713 C C . ASN B 1 289 ? 4.043 -6.016 -28.344 1 77.94 289 ASN B C 1
ATOM 4715 O O . ASN B 1 289 ? 5.18 -6.488 -28.297 1 77.94 289 ASN B O 1
ATOM 4719 N N . ASN B 1 290 ? 3.771 -4.828 -28.734 1 77.19 290 ASN B N 1
ATOM 4720 C CA . ASN B 1 290 ? 4.852 -3.996 -29.234 1 77.19 290 ASN B CA 1
ATOM 4721 C C . ASN B 1 290 ? 5.441 -3.105 -28.141 1 77.19 290 ASN B C 1
ATOM 4723 O O . ASN B 1 290 ? 6.371 -2.336 -28.406 1 77.19 290 ASN B O 1
ATOM 4727 N N . ASP B 1 291 ? 4.781 -3.189 -27.062 1 72.5 291 ASP B N 1
ATOM 4728 C CA . ASP B 1 291 ? 5.359 -2.41 -25.984 1 72.5 291 ASP B CA 1
ATOM 4729 C C . ASP B 1 291 ? 6.773 -2.885 -25.656 1 72.5 291 ASP B C 1
ATOM 4731 O O . ASP B 1 291 ? 7.031 -4.09 -25.594 1 72.5 291 ASP B O 1
ATOM 4735 N N . MET B 1 292 ? 7.746 -1.954 -25.969 1 60.59 292 MET B N 1
ATOM 4736 C CA . MET B 1 292 ? 9.133 -2.297 -25.656 1 60.59 292 MET B CA 1
ATOM 4737 C C . MET B 1 292 ? 9.523 -1.782 -24.281 1 60.59 292 MET B C 1
ATOM 4739 O O . MET B 1 292 ? 9.281 -0.62 -23.953 1 60.59 292 MET B O 1
ATOM 4743 N N . ASN B 1 293 ? 9.547 -2.623 -23.281 1 52.59 293 ASN B N 1
ATOM 4744 C CA . ASN B 1 293 ? 10.094 -2.117 -22.031 1 52.59 293 ASN B CA 1
ATOM 4745 C C . ASN B 1 293 ? 11.586 -1.796 -22.156 1 52.59 293 ASN B C 1
ATOM 4747 O O . ASN B 1 293 ? 12.172 -1.188 -21.25 1 52.59 293 ASN B O 1
ATOM 4751 N N . TRP B 1 294 ? 12.375 -2.408 -23.156 1 44.78 294 TRP B N 1
ATOM 4752 C CA . TRP B 1 294 ? 13.82 -2.217 -23.234 1 44.78 294 TRP B CA 1
ATOM 4753 C C . TRP B 1 294 ? 14.188 -1.347 -24.422 1 44.78 294 TRP B C 1
ATOM 4755 O O . TRP B 1 294 ? 13.484 -1.341 -25.438 1 44.78 294 TRP B O 1
#

Solvent-accessible surface area (backbone atoms only — not comparable to full-atom values): 30645 Å² total; per-residue (Å²): 67,36,35,68,49,50,69,50,52,31,74,78,36,76,72,41,48,24,30,38,57,41,33,60,56,51,34,44,25,60,39,43,44,83,55,60,73,40,74,50,76,65,59,68,67,57,53,54,54,48,57,52,27,44,34,54,47,51,35,50,57,70,86,73,76,84,81,46,71,79,38,44,49,48,43,47,51,50,54,52,49,54,52,34,51,55,32,40,76,66,75,40,50,43,25,38,39,15,28,34,44,13,20,52,50,49,51,19,55,72,40,76,70,43,81,63,62,40,84,48,59,34,71,63,39,42,39,38,43,45,64,40,96,63,34,66,77,36,81,83,44,60,79,66,72,45,68,64,56,54,50,44,44,50,68,34,48,51,34,23,28,74,46,49,66,34,46,27,68,67,41,31,54,74,66,52,35,59,79,45,38,44,72,31,22,33,44,62,34,83,85,61,54,59,26,52,34,29,35,34,34,69,88,47,64,35,37,30,26,44,34,43,54,38,39,24,32,54,47,75,44,77,89,50,79,29,55,31,61,48,71,69,14,23,51,50,25,50,50,56,28,37,46,51,49,57,51,24,65,61,41,82,46,47,52,96,44,69,66,62,41,58,55,35,27,47,69,74,54,67,70,40,66,47,55,71,89,51,43,91,44,45,34,30,32,68,35,42,88,76,61,67,62,120,66,36,35,69,48,51,69,50,51,31,74,78,37,75,71,40,48,24,31,38,56,40,34,58,55,50,35,42,25,61,38,42,44,84,57,60,71,40,74,50,74,66,59,69,64,57,52,54,53,48,58,53,27,44,35,55,46,52,35,48,58,70,89,71,76,84,81,46,71,80,38,43,52,48,42,46,51,48,53,53,49,53,52,33,52,53,33,40,77,65,76,40,48,42,25,36,39,16,28,33,44,13,20,52,50,51,50,18,55,73,41,76,69,40,83,62,61,40,82,48,59,34,70,63,38,42,39,39,43,45,64,38,95,65,32,67,78,35,80,84,44,59,80,64,72,44,68,65,57,55,49,44,43,50,70,35,49,52,35,24,27,74,46,50,67,34,45,27,67,69,40,31,55,74,68,53,33,59,78,45,37,45,72,32,21,32,43,61,35,83,84,59,54,58,25,52,35,28,35,34,35,70,89,48,64,35,36,32,26,45,34,43,53,39,38,24,31,54,47,75,45,75,89,50,80,28,58,31,63,48,71,69,14,22,50,50,26,50,51,55,27,37,48,52,48,58,50,24,66,61,41,82,47,48,53,96,44,70,66,62,41,58,54,34,28,47,69,74,55,68,72,40,66,47,56,71,89,50,42,90,44,45,34,31,32,65,36,42,86,76,62,66,63,120

Nearest PDB structures (foldseek):
  1l9x-assembly3_C  TM=9.735E-01  e=4.168E-33  Homo sapiens
  4l7q-assembly1_C  TM=9.785E-01  e=1.517E-32  Danio rerio
  4l8f-assembly1_C  TM=9.768E-01  e=1.349E-32  Danio rerio
  4l95-assembly3_M  TM=9.703E-01  e=3.031E-31  Danio rerio
  1l9x-assembly3_C  TM=9.736E-01  e=8.872E-33  Homo sapiens

Radius of gyration: 24.12 Å; Cα contacts (8 Å, |Δi|>4): 1214; chains: 2; bounding box: 48×73×58 Å

Organism: Strigamia maritima (NCBI:txid126957)

Sequence (588 aa):
MSVEAPEGLKKQFRWAESYIPSSYIKFLEMAGARVVPVLINRAEDYYSYLFNAINGLLLPGGGVSLQDPNSWYYKSATSLFKSAVKANDNSDYFAIWGTCLGFEMLSILLANQTNWLTSCSCQDVAYPLVLSADFEKSRMFQNIPSDNFITDLKTKPVTANFHKQCLTPENVTASGLDKAIHILSTNKDVNGLNFVSTYEAYKYPFYGVQWHPEKNNFEWKTQSKSIPHTQEAIFTSQFFANMFVGETRKNSHKFYNDEAEDKSLINRYHSYFTDASNTSFTEVYLFHNNDMNWMSVEAPEGLKKQFRWAESYIPSSYIKFLEMAGARVVPVLINRAEDYYSYLFNAINGLLLPGGGVSLQDPNSWYYKSATSLFKSAVKANDNSDYFAIWGTCLGFEMLSILLANQTNWLTSCSCQDVAYPLVLSADFEKSRMFQNIPSDNFITDLKTKPVTANFHKQCLTPENVTASGLDKAIHILSTNKDVNGLNFVSTYEAYKYPFYGVQWHPEKNNFEWKTQSKSIPHTQEAIFTSQFFANMFVGETRKNSHKFYNDEAEDKSLINRYHSYFTDASNTSFTEVYLFHNNDMNW

Secondary structure (DSSP, 8-state):
--EEPPHHHHHH-TT-SEEEEHHHHHHHHTTT-------SS--HHHHHHHHHH-SEEEE------SS-TTSHHHHHHHHHHHHHHHHHHTT---EEEEETHHHHHHHHHHTTT----EEEEEEEEEE--EE-TTGGGSSTTTT---HHHHHHHHHS--EEEEEEEE--HHHHHHHTGGGTEEEEEEEE-TT--EEEEEEEESSS-EEEESS-TTHHHH---TT-TT---SHHHHHHHHHHHHHHHHHHTTS----SSHHHHHHHSGGGS-EEEPPTTT-S-SEEEEE-TT----/--EEPPHHHHHH-TT-SEEEEHHHHHHHHTTT-------SS--HHHHHHHHHH-SEEEE------SS-TTSHHHHHHHHHHHHHHHHHHTT---EEEEETHHHHHHHHHHTTT----EEEEEEEEEE--EE-TTGGGSSTTTT---HHHHHHHHHS--EEEEEEEE--HHHHHHHTGGGTEEEEEEEE-TT--EEEEEEEESSS-EEEESS-TTHHHH---TT-TT---SHHHHHHHHHHHHHHHHHHTTS----SSHHHHHHHSGGGS-EEEPPTTT-S-SEEEEE-TT----